Protein AF-A0A0W0YN84-F1 (afdb_monomer)

Nearest PDB structures (foldseek):
  3put-assembly1_A  TM=3.634E-01  e=1.451E-01  Rhizobium etli CFN 42
  3q64-assembly1_A-2  TM=2.619E-01  e=7.168E-02  Mesorhizobium loti
  7som-assembly1_E  TM=1.779E-01  e=1.750E-02  Chlamydomonas reinhardtii
  3rd6-assembly2_A  TM=4.585E-01  e=1.959E+00  Mesorhizobium loti
  3put-assembly1_B  TM=2.630E-01  e=1.902E-01  Rhizobium etli CFN 42

Foldseek 3Di:
DPVVVVVVVVVVVVVVVVVVVVVPPPPPPDQKAWAWPDDQAAEAEAQDKDKTKTKIFGQDQAKFWKAWDDDFQKDWDADPQAAHGRHIHHHGDIGITMIIGGLLRDPAWDQFDRKIAGVPPPVRIDGHDNVNGRTYGRFYDLCSQFVFPDKDWCFFLDPVSVVLFKDKAQAAFPQFLFQEGAHPVQWDWDDDDPPDHTWIKKKKAFAPKDKGLNRWFQDLVHNQDTDIDIHGIYIIKMWGVVSVDFLQADPVRHGQQWKKKKWKKFKDAPDPVADLLNLQLLFWKWWKKKFFPQAFDRGDHPPDRGDGHAHPPLQKIWTLFIFHDVVLDPFTFTWTKIFFDDDQDSPPRHSQRLAMDTLQPSVCSVLGDTDPRNDIKMKMKIWHWDDDPFKIKIKIFIDISNHTFKIKIWMWGQDPVPRDIDIDMWMDGRNHTDDRDRRDPDLRNDAPVVPRHPGPDPDDGHHDPSVRVVSSNVSRSVRGMMMMTITTRHAFPGSDPPVVDRGRHGRDGHMMMMIINTMMMTRGDD

Mean predicted aligned error: 10.98 Å

Structure (mmCIF, N/CA/C/O backbone):
data_AF-A0A0W0YN84-F1
#
_entry.id   AF-A0A0W0YN84-F1
#
loop_
_atom_site.group_PDB
_atom_site.id
_atom_site.type_symbol
_atom_site.label_atom_id
_atom_site.label_alt_id
_atom_site.label_comp_id
_atom_site.label_asym_id
_atom_site.label_entity_id
_atom_site.label_seq_id
_atom_site.pdbx_PDB_ins_code
_atom_site.Cartn_x
_atom_site.Cartn_y
_atom_site.Cartn_z
_atom_site.occupancy
_atom_site.B_iso_or_equiv
_atom_site.auth_seq_id
_atom_site.auth_comp_id
_atom_site.auth_asym_id
_atom_site.auth_atom_id
_atom_site.pdbx_PDB_model_num
ATOM 1 N N . MET A 1 1 ? 62.773 41.725 -18.081 1.00 52.47 1 MET A N 1
ATOM 2 C CA . MET A 1 1 ? 61.570 41.456 -18.908 1.00 52.47 1 MET A CA 1
ATOM 3 C C . MET A 1 1 ? 61.746 40.325 -19.949 1.00 52.47 1 MET A C 1
ATOM 5 O O . MET A 1 1 ? 61.138 40.389 -21.004 1.00 52.47 1 MET A O 1
ATOM 9 N N . LYS A 1 2 ? 62.523 39.254 -19.688 1.00 48.53 2 LYS A N 1
ATOM 10 C CA . LYS A 1 2 ? 62.667 38.110 -20.632 1.00 48.53 2 LYS A CA 1
ATOM 11 C C . LYS A 1 2 ? 62.193 36.749 -20.085 1.00 48.53 2 LYS A C 1
ATOM 13 O O . LYS A 1 2 ? 62.085 35.806 -20.854 1.00 48.53 2 LYS A O 1
ATOM 18 N N . LYS A 1 3 ? 61.860 36.644 -18.789 1.00 46.75 3 LYS A N 1
ATOM 19 C CA . LYS A 1 3 ? 61.403 35.384 -18.163 1.00 46.75 3 LYS A CA 1
ATOM 20 C C . LYS A 1 3 ? 59.890 35.124 -18.305 1.00 46.75 3 LYS A C 1
ATOM 22 O O . LYS A 1 3 ? 59.510 33.980 -18.516 1.00 46.75 3 LYS A O 1
ATOM 27 N N . CYS A 1 4 ? 59.035 36.154 -18.319 1.00 51.38 4 CYS A N 1
ATOM 28 C CA . CYS A 1 4 ? 57.578 35.959 -18.459 1.00 51.38 4 CYS A CA 1
ATOM 29 C C . CYS A 1 4 ? 57.133 35.526 -19.869 1.00 51.38 4 CYS A C 1
ATOM 31 O O . CYS A 1 4 ? 56.111 34.865 -20.013 1.00 51.38 4 CYS A O 1
ATOM 33 N N . TYR A 1 5 ? 57.909 35.840 -20.913 1.00 51.38 5 TYR A N 1
ATOM 34 C CA . TYR A 1 5 ? 57.559 35.476 -22.294 1.00 51.38 5 TYR A CA 1
ATOM 35 C C . TYR A 1 5 ? 57.815 33.989 -22.608 1.00 51.38 5 TYR A C 1
ATOM 37 O O . TYR A 1 5 ? 57.232 33.438 -23.539 1.00 51.38 5 TYR A O 1
ATOM 45 N N . PHE A 1 6 ? 58.675 33.323 -21.827 1.00 54.91 6 PHE A N 1
ATOM 46 C CA . PHE A 1 6 ? 59.027 31.915 -22.032 1.00 54.91 6 PHE A CA 1
ATOM 47 C C . PHE A 1 6 ? 58.019 30.959 -21.367 1.00 54.91 6 PHE A C 1
ATOM 49 O O . PHE A 1 6 ? 57.675 29.933 -21.948 1.00 54.91 6 PHE A O 1
ATOM 56 N N . MET A 1 7 ? 57.453 31.333 -20.210 1.00 57.75 7 MET A N 1
ATOM 57 C CA . MET A 1 7 ? 56.425 30.538 -19.514 1.00 57.75 7 MET A CA 1
ATOM 58 C C . MET A 1 7 ? 55.084 30.476 -20.266 1.00 57.75 7 MET A C 1
ATOM 60 O O . MET A 1 7 ? 54.452 29.423 -20.273 1.00 57.75 7 MET A O 1
ATOM 64 N N . ASN A 1 8 ? 54.687 31.537 -20.981 1.00 56.09 8 ASN A N 1
ATOM 65 C CA . ASN A 1 8 ? 53.455 31.522 -21.785 1.00 56.09 8 ASN A CA 1
ATOM 66 C C . ASN A 1 8 ? 53.530 30.590 -23.006 1.00 56.09 8 ASN A C 1
ATOM 68 O O . ASN A 1 8 ? 52.509 30.047 -23.419 1.00 56.09 8 ASN A O 1
ATOM 72 N N . LYS A 1 9 ? 54.723 30.355 -23.570 1.00 57.16 9 LYS A N 1
ATOM 73 C CA . LYS A 1 9 ? 54.889 29.427 -24.702 1.00 57.16 9 LYS A CA 1
ATOM 74 C C . LYS A 1 9 ? 54.818 27.963 -24.269 1.00 57.16 9 LYS A C 1
ATOM 76 O O . LYS A 1 9 ? 54.259 27.150 -24.994 1.00 57.16 9 LYS A O 1
ATOM 81 N N . ILE A 1 10 ? 55.324 27.639 -23.079 1.00 65.88 10 ILE A N 1
ATOM 82 C CA . ILE A 1 10 ? 55.259 26.280 -22.522 1.00 65.88 10 ILE A CA 1
ATOM 83 C C . ILE A 1 10 ? 53.812 25.906 -22.169 1.00 65.88 10 ILE A C 1
ATOM 85 O O . ILE A 1 10 ? 53.378 24.807 -22.506 1.00 65.88 10 ILE A O 1
ATOM 89 N N . PHE A 1 11 ? 53.036 26.829 -21.588 1.00 65.88 11 PHE A N 1
ATOM 90 C CA . PHE A 1 11 ? 51.614 26.593 -21.306 1.00 65.88 11 PHE A CA 1
ATOM 91 C C . PHE A 1 11 ? 50.777 26.410 -22.578 1.00 65.88 11 PHE A C 1
ATOM 93 O O . PHE A 1 11 ? 49.945 25.510 -22.620 1.00 65.88 11 PHE A O 1
ATOM 100 N N . PHE A 1 12 ? 51.028 27.185 -23.638 1.00 68.25 12 PHE A N 1
ATOM 101 C CA . PHE A 1 12 ? 50.310 27.023 -24.909 1.00 68.25 12 PHE A CA 1
ATOM 102 C C . PHE A 1 12 ? 50.617 25.684 -25.597 1.00 68.25 12 PHE A C 1
ATOM 104 O O . PHE A 1 12 ? 49.718 25.058 -26.150 1.00 68.25 12 PHE A O 1
ATOM 111 N N . VAL A 1 13 ? 51.868 25.213 -25.529 1.00 71.56 13 VAL A N 1
ATOM 112 C CA . VAL A 1 13 ? 52.267 23.911 -26.091 1.00 71.56 13 VAL A CA 1
ATOM 113 C C . VAL A 1 13 ? 51.695 22.751 -25.271 1.00 71.56 13 VAL A C 1
ATOM 115 O O . VAL A 1 13 ? 51.192 21.799 -25.859 1.00 71.56 13 VAL A O 1
ATOM 118 N N . LEU A 1 14 ? 51.692 22.838 -23.936 1.00 66.94 14 LEU A N 1
ATOM 119 C CA . LEU A 1 14 ? 51.056 21.836 -23.069 1.00 66.94 14 LEU A CA 1
ATOM 120 C C . LEU A 1 14 ? 49.534 21.781 -23.265 1.00 66.94 14 LEU A C 1
ATOM 122 O O . LEU A 1 14 ? 48.968 20.693 -23.294 1.00 66.94 14 LEU A O 1
ATOM 126 N N . TRP A 1 15 ? 48.874 22.925 -23.462 1.00 66.06 15 TRP A N 1
ATOM 127 C CA . TRP A 1 15 ? 47.430 22.984 -23.714 1.00 66.06 15 TRP A CA 1
ATOM 128 C C . TRP A 1 15 ? 47.060 22.481 -25.120 1.00 66.06 15 TRP A C 1
ATOM 130 O O . TRP A 1 15 ? 46.060 21.779 -25.282 1.00 66.06 15 TRP A O 1
ATOM 140 N N . ALA A 1 16 ? 47.903 22.743 -26.125 1.00 64.81 16 ALA A N 1
ATOM 141 C CA . ALA A 1 16 ? 47.768 22.183 -27.472 1.00 64.81 16 ALA A CA 1
ATOM 142 C C . ALA A 1 16 ? 48.001 20.657 -27.501 1.00 64.81 16 ALA A C 1
ATOM 144 O O . ALA A 1 16 ? 47.268 19.931 -28.167 1.00 64.81 16 ALA A O 1
ATOM 145 N N . PHE A 1 17 ? 48.967 20.140 -26.733 1.00 59.84 17 PHE A N 1
ATOM 146 C CA . PHE A 1 17 ? 49.169 18.691 -26.591 1.00 59.84 17 PHE A CA 1
ATOM 147 C C . PHE A 1 17 ? 48.028 18.014 -25.819 1.00 59.84 17 PHE A C 1
ATOM 149 O O . PHE A 1 17 ? 47.611 16.914 -26.179 1.00 59.84 17 PHE A O 1
ATOM 156 N N . LEU A 1 18 ? 47.471 18.668 -24.794 1.00 60.31 18 LEU A N 1
ATOM 157 C CA . LEU A 1 18 ? 46.340 18.135 -24.031 1.00 60.31 18 LEU A CA 1
ATOM 158 C C . LEU A 1 18 ? 45.045 18.086 -24.864 1.00 60.31 18 LEU A C 1
ATOM 160 O O . LEU A 1 18 ? 44.267 17.147 -24.724 1.00 60.31 18 LEU A O 1
ATOM 164 N N . SER A 1 19 ? 44.839 19.041 -25.775 1.00 56.75 19 SER A N 1
ATOM 165 C CA . SER A 1 19 ? 43.669 19.071 -26.669 1.00 56.75 19 SER A CA 1
ATOM 166 C C . SER A 1 19 ? 43.748 18.055 -27.819 1.00 56.75 19 SER A C 1
ATOM 168 O O . 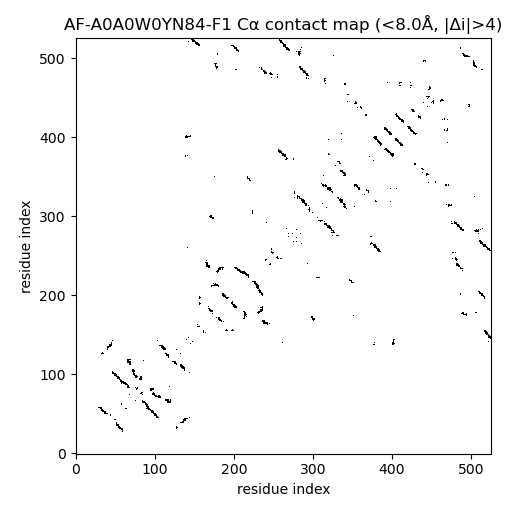SER A 1 19 ? 42.713 17.532 -28.231 1.00 56.75 19 SER A O 1
ATOM 170 N N . ILE A 1 20 ? 44.948 17.675 -28.274 1.00 55.03 20 ILE A N 1
ATOM 171 C CA . ILE A 1 20 ? 45.131 16.588 -29.259 1.00 55.03 20 ILE A CA 1
ATOM 172 C C . ILE A 1 20 ? 44.853 15.207 -28.632 1.00 55.03 20 ILE A C 1
ATOM 174 O O . ILE A 1 20 ? 44.303 14.329 -29.298 1.00 55.03 20 ILE A O 1
ATOM 178 N N . SER A 1 21 ? 45.133 15.024 -27.337 1.00 50.75 21 SER A N 1
ATOM 179 C CA . SER A 1 21 ? 44.848 13.775 -26.608 1.00 50.75 21 SER A CA 1
ATOM 180 C C . SER A 1 21 ? 43.349 13.475 -26.456 1.00 50.75 21 SER A C 1
ATOM 182 O O . SER A 1 21 ? 42.967 12.311 -26.366 1.00 50.75 21 SER A O 1
ATOM 184 N N . ILE A 1 22 ? 42.488 14.500 -26.455 1.00 53.44 22 ILE A N 1
ATOM 185 C CA . ILE A 1 22 ? 41.028 14.339 -26.311 1.00 53.44 22 ILE A CA 1
ATOM 186 C C . ILE A 1 22 ? 40.370 14.000 -27.665 1.00 53.44 22 ILE A C 1
ATOM 188 O O . ILE A 1 22 ? 39.342 13.329 -27.706 1.00 53.44 22 ILE A O 1
ATOM 192 N N . ALA A 1 23 ? 40.995 14.373 -28.788 1.00 48.66 23 ALA A N 1
ATOM 193 C CA . ALA A 1 23 ? 40.488 14.091 -30.136 1.00 48.66 23 ALA A CA 1
ATOM 194 C C . ALA A 1 23 ? 40.733 12.641 -30.616 1.00 48.66 23 ALA A C 1
ATOM 196 O O . ALA A 1 23 ? 40.178 12.229 -31.633 1.00 48.66 23 ALA A O 1
ATOM 197 N N . MET A 1 24 ? 41.539 11.853 -29.891 1.00 46.50 24 MET A N 1
ATOM 198 C CA . MET A 1 24 ? 41.841 10.444 -30.197 1.00 46.50 24 MET A CA 1
ATOM 199 C C . MET A 1 24 ? 41.025 9.438 -29.372 1.00 46.50 24 MET A C 1
ATOM 201 O O . MET A 1 24 ? 41.303 8.238 -29.424 1.00 46.50 24 MET A O 1
ATOM 205 N N . ALA A 1 25 ? 39.963 9.880 -28.687 1.00 44.97 25 ALA A N 1
ATOM 206 C CA . ALA A 1 25 ? 38.886 8.996 -28.236 1.00 44.97 25 ALA A CA 1
ATOM 207 C C . ALA A 1 25 ? 38.090 8.493 -29.458 1.00 44.97 25 ALA A C 1
ATOM 209 O O . ALA A 1 25 ? 36.926 8.822 -29.675 1.00 44.97 25 ALA A O 1
ATOM 210 N N . SER A 1 26 ? 38.772 7.735 -30.316 1.00 45.78 26 SER A N 1
ATOM 211 C CA . SER A 1 26 ? 38.180 7.039 -31.441 1.00 45.78 26 SER A CA 1
ATOM 212 C C . SER A 1 26 ? 37.128 6.073 -30.910 1.00 45.78 26 SER A C 1
ATOM 214 O O . SER A 1 26 ? 37.361 5.280 -29.998 1.00 45.78 26 SER A O 1
ATOM 216 N N . THR A 1 27 ? 35.946 6.184 -31.496 1.00 48.97 27 THR A N 1
ATOM 217 C CA . THR A 1 27 ? 34.791 5.310 -31.357 1.00 48.97 27 THR A CA 1
ATOM 218 C C . THR A 1 27 ? 35.139 3.910 -31.865 1.00 48.97 27 THR A C 1
ATOM 220 O O . THR A 1 27 ? 34.703 3.480 -32.934 1.00 48.97 27 THR A O 1
ATOM 223 N N . ALA A 1 28 ? 35.973 3.179 -31.120 1.00 61.47 28 ALA A N 1
ATOM 224 C CA . ALA A 1 28 ? 36.185 1.764 -31.364 1.00 61.47 28 ALA A CA 1
ATOM 225 C C . ALA A 1 28 ? 34.811 1.088 -31.307 1.00 61.47 28 ALA A C 1
ATOM 227 O O . ALA A 1 28 ? 34.142 1.100 -30.273 1.00 61.47 28 ALA A O 1
ATOM 228 N N . SER A 1 29 ? 34.354 0.568 -32.449 1.00 71.56 29 SER A N 1
ATOM 229 C CA . SER A 1 29 ? 33.073 -0.128 -32.514 1.00 71.56 29 SER A CA 1
ATOM 230 C C . SER A 1 29 ? 33.101 -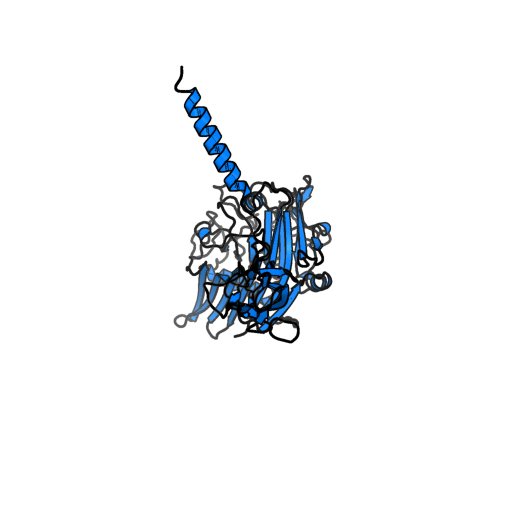1.274 -31.504 1.00 71.56 29 SER A C 1
ATOM 232 O O . SER A 1 29 ? 34.063 -2.050 -31.510 1.00 71.56 29 SER A O 1
ATOM 234 N N . PRO A 1 30 ? 32.094 -1.385 -30.625 1.00 85.12 30 PRO A N 1
ATOM 235 C CA . PRO A 1 30 ? 32.131 -2.366 -29.558 1.00 85.12 30 PRO A CA 1
ATOM 236 C C . PRO A 1 30 ? 32.162 -3.768 -30.165 1.00 85.12 30 PRO A C 1
ATOM 238 O O . PRO A 1 30 ? 31.455 -4.056 -31.136 1.00 85.12 30 PRO A O 1
ATOM 241 N N . LEU A 1 31 ? 32.994 -4.643 -29.591 1.00 91.56 31 LEU A N 1
ATOM 242 C CA . LEU A 1 31 ? 33.179 -6.020 -30.064 1.00 91.56 31 LEU A CA 1
ATOM 243 C C . LEU A 1 31 ? 31.845 -6.782 -30.135 1.00 91.56 31 LEU A C 1
ATOM 245 O O . LEU A 1 31 ? 31.662 -7.632 -31.005 1.00 91.56 31 LEU A O 1
ATOM 249 N N . TRP A 1 32 ? 30.909 -6.410 -29.262 1.00 94.94 32 TRP A N 1
ATOM 250 C CA . TRP A 1 32 ? 29.555 -6.935 -29.174 1.00 94.94 32 TRP A CA 1
ATOM 251 C C . TRP A 1 32 ? 28.550 -5.806 -29.041 1.00 94.94 32 TRP A C 1
ATOM 253 O O . TRP A 1 32 ? 28.824 -4.794 -28.401 1.00 94.94 32 TRP A O 1
ATOM 263 N N . THR A 1 33 ? 27.369 -5.998 -29.612 1.00 95.88 33 THR A N 1
ATOM 264 C CA . THR A 1 33 ? 26.231 -5.098 -29.406 1.00 95.88 33 THR A CA 1
ATOM 265 C C . THR A 1 33 ? 25.034 -5.879 -28.902 1.00 95.88 33 THR A C 1
ATOM 267 O O . THR A 1 33 ? 24.700 -6.920 -29.469 1.00 95.88 33 THR A O 1
ATOM 270 N N . PHE A 1 34 ? 24.380 -5.327 -27.882 1.00 97.69 34 PHE A N 1
ATOM 271 C CA . PHE A 1 34 ? 23.132 -5.812 -27.306 1.00 97.69 34 PHE A CA 1
ATOM 272 C C . PHE A 1 34 ? 22.082 -4.735 -27.549 1.00 97.69 34 PHE A C 1
ATOM 274 O O . PHE A 1 34 ? 22.127 -3.663 -26.941 1.00 97.69 34 PHE A O 1
ATOM 281 N N . VAL A 1 35 ? 21.179 -4.995 -28.490 1.00 97.44 35 VAL A N 1
ATOM 282 C CA . VAL A 1 35 ? 20.099 -4.065 -28.833 1.00 97.44 35 VAL A CA 1
ATOM 283 C C . VAL A 1 35 ? 18.800 -4.613 -28.251 1.00 97.44 35 VAL A C 1
ATOM 285 O O . VAL A 1 35 ? 18.399 -5.709 -28.653 1.00 97.44 35 VAL A O 1
ATOM 288 N N . PRO A 1 36 ? 18.157 -3.917 -27.301 1.00 97.44 36 PRO A N 1
ATOM 289 C CA . PRO A 1 36 ? 16.923 -4.396 -26.701 1.00 97.44 36 PRO A CA 1
ATOM 290 C C . PRO A 1 36 ? 15.796 -4.430 -27.738 1.00 97.44 36 PRO A C 1
ATOM 292 O O . PRO A 1 36 ? 15.644 -3.521 -28.550 1.00 97.44 36 PRO A O 1
ATOM 295 N N . LEU A 1 37 ? 15.020 -5.510 -27.718 1.00 97.12 37 LEU A N 1
ATOM 296 C CA . LEU A 1 37 ? 13.794 -5.682 -28.506 1.00 97.12 37 LEU A CA 1
ATOM 297 C C . LEU A 1 37 ? 12.532 -5.496 -27.651 1.00 97.12 37 LEU A C 1
ATOM 299 O O . LEU A 1 37 ? 11.427 -5.414 -28.180 1.00 97.12 37 LEU A O 1
ATOM 303 N N . THR A 1 38 ? 12.695 -5.472 -26.333 1.00 94.56 38 THR A N 1
ATOM 304 C CA . THR A 1 38 ? 11.660 -5.213 -25.329 1.00 94.56 38 THR A CA 1
ATOM 305 C C . THR A 1 38 ? 12.187 -4.178 -24.344 1.00 94.56 38 THR A C 1
ATOM 307 O O . THR A 1 38 ? 13.389 -3.918 -24.322 1.00 94.56 38 THR A O 1
ATOM 310 N N . ASP A 1 39 ? 11.315 -3.633 -23.498 1.00 92.06 39 ASP A N 1
ATOM 311 C CA . ASP A 1 39 ? 11.756 -2.778 -22.396 1.00 92.06 39 ASP A CA 1
ATOM 312 C C . ASP A 1 39 ? 12.754 -3.520 -21.491 1.00 92.06 39 ASP A C 1
ATOM 314 O O . ASP A 1 39 ? 12.638 -4.733 -21.271 1.00 92.06 39 ASP A O 1
ATOM 318 N N . THR A 1 40 ? 13.750 -2.782 -21.015 1.00 93.31 40 THR A N 1
ATOM 319 C CA . THR A 1 40 ? 14.796 -3.258 -20.109 1.00 93.31 40 THR A CA 1
ATOM 320 C C . THR A 1 40 ? 14.693 -2.608 -18.737 1.00 93.31 40 THR A C 1
ATOM 322 O O . THR A 1 40 ? 15.440 -3.009 -17.855 1.00 93.31 40 THR A O 1
ATOM 325 N N . ASN A 1 41 ? 13.776 -1.652 -18.541 1.00 91.00 41 ASN A N 1
ATOM 326 C CA . ASN A 1 41 ? 13.475 -1.033 -17.253 1.00 91.00 41 ASN A CA 1
ATOM 327 C C . ASN A 1 41 ? 12.157 -1.599 -16.724 1.00 91.00 41 ASN A C 1
ATOM 329 O O . ASN A 1 41 ? 11.076 -1.084 -16.998 1.00 91.00 41 ASN A O 1
ATOM 333 N N . LEU A 1 42 ? 12.245 -2.706 -15.995 1.00 87.94 42 LEU A N 1
ATOM 334 C CA . LEU A 1 42 ? 11.084 -3.459 -15.544 1.00 87.94 42 LEU A CA 1
ATOM 335 C C . LEU A 1 42 ? 10.792 -3.215 -14.069 1.00 87.94 42 LEU A C 1
ATOM 337 O O . LEU A 1 42 ? 11.699 -3.095 -13.247 1.00 87.94 42 LEU A O 1
ATOM 341 N N . ILE A 1 43 ? 9.507 -3.229 -13.729 1.00 82.81 43 ILE A N 1
ATOM 342 C CA . ILE A 1 43 ? 9.044 -3.390 -12.354 1.00 82.81 43 ILE A CA 1
ATOM 343 C C . ILE A 1 43 ? 8.355 -4.747 -12.288 1.00 82.81 43 ILE A C 1
ATOM 345 O O . ILE A 1 43 ? 7.300 -4.940 -12.896 1.00 82.81 43 ILE A O 1
ATOM 349 N N . ILE A 1 44 ? 8.961 -5.680 -11.565 1.00 83.56 44 ILE A N 1
ATOM 350 C CA . ILE A 1 44 ? 8.382 -6.990 -11.291 1.00 83.56 44 ILE A CA 1
ATOM 351 C C . ILE A 1 44 ? 7.740 -6.917 -9.913 1.00 83.56 44 ILE A C 1
ATOM 353 O O . ILE A 1 44 ? 8.382 -6.511 -8.951 1.00 83.56 44 ILE A O 1
ATOM 357 N N . ILE A 1 45 ? 6.450 -7.242 -9.849 1.00 77.62 45 ILE A N 1
ATOM 358 C CA . ILE A 1 45 ? 5.676 -7.223 -8.607 1.00 77.62 45 ILE A CA 1
ATOM 359 C C . ILE A 1 45 ? 5.403 -8.664 -8.205 1.00 77.62 45 ILE A C 1
ATOM 361 O O . ILE A 1 45 ? 4.705 -9.379 -8.930 1.00 77.62 45 ILE A O 1
ATOM 365 N N . GLY A 1 46 ? 5.948 -9.065 -7.067 1.00 75.81 46 GLY A N 1
ATOM 366 C CA . GLY A 1 46 ? 5.840 -10.401 -6.517 1.00 75.81 46 GLY A CA 1
ATOM 367 C C . GLY A 1 46 ? 6.241 -11.496 -7.488 1.00 75.81 46 GLY A C 1
ATOM 368 O O . GLY A 1 46 ? 7.204 -11.360 -8.237 1.00 75.81 46 GLY A O 1
ATOM 369 N N . ASN A 1 47 ? 5.448 -12.562 -7.548 1.00 79.62 47 ASN A N 1
ATOM 370 C CA . ASN A 1 47 ? 5.704 -13.722 -8.411 1.00 79.62 47 ASN A CA 1
ATOM 371 C C . ASN A 1 47 ? 5.442 -13.497 -9.918 1.00 79.62 47 ASN A C 1
ATOM 373 O O . ASN A 1 47 ? 5.311 -14.460 -10.682 1.00 79.62 47 ASN A O 1
ATOM 377 N N . ASN A 1 48 ? 5.315 -12.244 -10.369 1.00 81.12 48 ASN A N 1
ATOM 378 C CA . ASN A 1 48 ? 5.091 -11.946 -11.779 1.00 81.12 48 ASN A CA 1
ATOM 379 C C . ASN A 1 48 ? 6.287 -12.367 -12.642 1.00 81.12 48 ASN A C 1
ATOM 381 O O . ASN A 1 48 ? 7.450 -12.274 -12.254 1.00 81.12 48 ASN A O 1
ATOM 385 N N . LYS A 1 49 ? 5.974 -12.807 -13.860 1.00 88.94 49 LYS A N 1
ATOM 386 C CA . LYS A 1 49 ? 6.944 -13.319 -14.829 1.00 88.94 49 LYS A CA 1
ATOM 387 C C . LYS A 1 49 ? 6.982 -12.423 -16.052 1.00 88.94 49 LYS A C 1
ATOM 389 O O . LYS A 1 49 ? 5.935 -11.995 -16.540 1.00 88.94 49 LYS A O 1
ATOM 394 N N . GLN A 1 50 ? 8.175 -12.164 -16.573 1.00 93.06 50 GLN A N 1
ATOM 395 C CA . GLN A 1 50 ? 8.351 -11.327 -17.757 1.00 93.06 50 GLN A CA 1
ATOM 396 C C . GLN A 1 50 ? 9.450 -11.868 -18.664 1.00 93.06 50 GLN A C 1
ATOM 398 O O . GLN A 1 50 ? 10.349 -12.580 -18.236 1.00 93.06 50 GLN A O 1
ATOM 403 N N . THR A 1 51 ? 9.374 -11.546 -19.953 1.00 96.06 51 THR A N 1
ATOM 404 C CA . THR A 1 51 ? 10.430 -11.872 -20.912 1.00 96.06 51 THR A CA 1
ATOM 405 C C . THR A 1 51 ? 11.095 -10.602 -21.415 1.00 96.06 51 THR A C 1
ATOM 407 O O . THR A 1 51 ? 10.409 -9.716 -21.924 1.00 96.06 51 THR A O 1
ATOM 410 N N . VAL A 1 52 ? 12.424 -10.559 -21.333 1.00 97.12 52 VAL A N 1
ATOM 411 C CA . VAL A 1 52 ? 13.259 -9.525 -21.954 1.00 97.12 52 VAL A CA 1
ATOM 412 C C . VAL A 1 52 ? 13.992 -10.120 -23.145 1.00 97.12 52 VAL A C 1
ATOM 414 O O . VAL A 1 52 ? 14.394 -11.282 -23.118 1.00 97.12 52 VAL A O 1
ATOM 417 N N . LYS A 1 53 ? 14.156 -9.351 -24.219 1.00 98.19 53 LYS A N 1
ATOM 418 C CA . LYS A 1 53 ? 14.828 -9.815 -25.433 1.00 98.19 53 LYS A CA 1
ATOM 419 C C . LYS A 1 53 ? 15.884 -8.824 -25.883 1.00 98.19 53 LYS A C 1
ATOM 421 O O . LYS A 1 53 ? 15.613 -7.631 -25.985 1.00 98.19 53 LYS A O 1
ATOM 426 N N . TYR A 1 54 ? 17.044 -9.347 -26.256 1.00 98.44 54 TYR A N 1
ATOM 427 C CA . TYR A 1 54 ? 18.114 -8.594 -26.901 1.00 98.44 54 TYR A CA 1
ATOM 428 C C . TYR A 1 54 ? 18.477 -9.225 -28.237 1.00 98.44 54 TYR A C 1
ATOM 430 O O . TYR A 1 54 ? 18.592 -10.441 -28.339 1.00 98.44 54 TYR A O 1
ATOM 438 N N . THR A 1 55 ? 18.750 -8.407 -29.247 1.00 98.38 55 THR A N 1
ATOM 439 C CA . THR A 1 55 ? 19.555 -8.842 -30.390 1.00 98.38 55 THR A CA 1
ATOM 440 C C . THR A 1 55 ? 21.021 -8.731 -30.003 1.00 98.38 55 THR A C 1
ATOM 442 O O . THR A 1 55 ? 21.527 -7.626 -29.797 1.00 98.38 55 THR A O 1
ATOM 445 N N . VAL A 1 56 ? 21.704 -9.870 -29.914 1.00 98.00 56 VAL A N 1
ATOM 446 C CA . VAL A 1 56 ? 23.141 -9.939 -29.633 1.00 98.00 56 VAL A CA 1
ATOM 447 C C . VAL A 1 56 ? 23.869 -10.127 -30.950 1.00 98.00 56 VAL A C 1
ATOM 449 O O . VAL A 1 56 ? 23.586 -11.081 -31.667 1.00 98.00 56 VAL A O 1
ATOM 452 N N . THR A 1 57 ? 24.788 -9.223 -31.286 1.00 98.06 57 THR A N 1
ATOM 453 C CA . THR A 1 57 ? 25.556 -9.282 -32.542 1.00 98.06 57 THR A CA 1
ATOM 454 C C . THR A 1 57 ? 27.048 -9.281 -32.265 1.00 98.06 57 THR A C 1
ATOM 456 O O . THR A 1 57 ? 27.545 -8.447 -31.506 1.00 98.06 57 THR A O 1
ATOM 459 N N . ASN A 1 58 ? 27.762 -10.187 -32.930 1.00 97.50 58 ASN A N 1
ATOM 460 C CA . ASN A 1 58 ? 29.215 -10.222 -32.912 1.00 97.50 58 ASN A CA 1
ATOM 461 C C . ASN A 1 58 ? 29.791 -9.249 -33.956 1.00 97.50 58 ASN A C 1
ATOM 463 O O . ASN A 1 58 ? 29.658 -9.464 -35.161 1.00 97.50 58 ASN A O 1
ATOM 467 N N . ASN A 1 59 ? 30.477 -8.194 -33.519 1.00 96.38 59 ASN A N 1
ATOM 468 C CA . ASN A 1 59 ? 31.195 -7.277 -34.411 1.00 96.38 59 ASN A CA 1
ATOM 469 C C . ASN A 1 59 ? 32.677 -7.645 -34.587 1.00 96.38 59 ASN A C 1
ATOM 471 O O . ASN A 1 59 ? 33.356 -7.048 -35.426 1.00 96.38 59 ASN A O 1
ATOM 475 N N . SER A 1 60 ? 33.177 -8.636 -33.845 1.00 94.56 60 SER A N 1
ATOM 476 C CA . SER A 1 60 ? 34.513 -9.206 -34.011 1.00 94.56 60 SER A CA 1
ATOM 477 C C . SER A 1 60 ? 34.633 -9.966 -35.321 1.00 94.56 60 SER A C 1
ATOM 479 O O . SER A 1 60 ? 33.772 -10.769 -35.670 1.00 94.56 60 SER A O 1
ATOM 481 N N . LYS A 1 61 ? 35.775 -9.831 -35.998 1.00 95.19 61 LYS A N 1
ATOM 482 C CA . LYS A 1 61 ? 36.110 -10.679 -37.155 1.00 95.19 61 LYS A CA 1
ATOM 483 C C . LYS A 1 61 ? 36.304 -12.160 -36.786 1.00 95.19 61 LYS A C 1
ATOM 485 O O . LYS A 1 61 ? 36.423 -12.989 -37.682 1.00 95.19 61 LYS A O 1
ATOM 490 N N . LYS A 1 62 ? 36.379 -12.497 -35.493 1.00 95.50 62 LYS A N 1
ATOM 491 C CA . LYS A 1 62 ? 36.531 -13.871 -34.996 1.00 95.50 62 LYS A CA 1
ATOM 492 C C . LYS A 1 62 ? 35.182 -14.451 -34.587 1.00 95.50 62 LYS A C 1
ATOM 494 O O . LYS A 1 62 ? 34.330 -13.739 -34.065 1.00 95.50 62 LYS A O 1
ATOM 499 N N . THR A 1 63 ? 35.023 -15.758 -34.767 1.00 96.81 63 THR A N 1
ATOM 500 C CA . THR A 1 63 ? 33.909 -16.509 -34.183 1.00 96.81 63 THR A CA 1
ATOM 501 C C . THR A 1 63 ? 34.117 -16.668 -32.684 1.00 96.81 63 THR A C 1
ATOM 503 O O . THR A 1 63 ? 35.214 -16.999 -32.230 1.00 96.81 63 THR A O 1
ATOM 506 N N . HIS A 1 64 ? 33.051 -16.459 -31.922 1.00 96.19 64 HIS A N 1
ATOM 507 C CA . HIS A 1 64 ? 33.064 -16.516 -30.468 1.00 96.19 64 HIS A CA 1
ATOM 508 C C . HIS A 1 64 ? 31.934 -17.399 -29.952 1.00 96.19 64 HIS A C 1
ATOM 510 O O . HIS A 1 64 ? 30.877 -17.472 -30.573 1.00 96.19 64 HIS A O 1
ATOM 516 N N . SER A 1 65 ? 32.167 -18.035 -28.804 1.00 97.31 65 SER A N 1
ATOM 517 C CA . SER A 1 65 ? 31.193 -18.883 -28.118 1.00 97.31 65 SER A CA 1
ATOM 518 C C . SER A 1 65 ? 30.976 -18.313 -26.726 1.00 97.31 65 SER A C 1
ATOM 520 O O . SER A 1 65 ? 31.925 -18.235 -25.940 1.00 97.31 65 SER A O 1
ATOM 522 N N . LEU A 1 66 ? 29.748 -17.898 -26.447 1.00 97.19 66 LEU A N 1
ATOM 523 C CA . LEU A 1 66 ? 29.378 -17.150 -25.257 1.00 97.19 66 LEU A CA 1
ATOM 524 C C . LEU A 1 66 ? 28.378 -17.926 -24.402 1.00 97.19 66 LEU A C 1
ATOM 526 O O . LEU A 1 66 ? 27.501 -18.626 -24.913 1.00 97.19 66 LEU A O 1
ATOM 530 N N . VAL A 1 67 ? 28.529 -17.770 -23.091 1.00 97.12 67 VAL A N 1
ATOM 531 C CA . VAL A 1 67 ? 27.643 -18.324 -22.064 1.00 97.12 67 VAL A CA 1
ATOM 532 C C . VAL A 1 67 ? 27.157 -17.171 -21.207 1.00 97.12 67 VAL A C 1
ATOM 534 O O . VAL A 1 67 ? 27.973 -16.348 -20.795 1.00 97.12 67 VAL A O 1
ATOM 537 N N . MET A 1 68 ? 25.854 -17.096 -20.951 1.00 96.31 68 MET A N 1
ATOM 538 C CA . MET A 1 68 ? 25.306 -16.107 -20.025 1.00 96.31 68 MET A CA 1
ATOM 539 C C . MET A 1 68 ? 25.755 -16.412 -18.598 1.00 96.31 68 MET A C 1
ATOM 541 O O . MET A 1 68 ? 25.732 -17.572 -18.176 1.00 96.31 68 MET A O 1
ATOM 545 N N . THR A 1 69 ? 26.154 -15.386 -17.852 1.00 94.94 69 THR A N 1
ATOM 546 C CA . THR A 1 69 ? 26.380 -15.540 -16.417 1.00 94.94 69 THR A CA 1
ATOM 547 C C . THR A 1 69 ? 25.041 -15.771 -15.711 1.00 94.94 69 THR A C 1
ATOM 549 O O . THR A 1 69 ? 24.036 -15.154 -16.075 1.00 94.94 69 THR A O 1
ATOM 552 N N . PRO A 1 70 ? 24.971 -16.692 -14.732 1.00 92.75 70 PRO A N 1
ATOM 553 C CA . PRO A 1 70 ? 23.746 -16.898 -13.972 1.00 92.75 70 PRO A CA 1
ATOM 554 C C . PRO A 1 70 ? 23.345 -15.627 -13.222 1.00 92.75 70 PRO A C 1
ATOM 556 O O . PRO A 1 70 ? 24.145 -15.068 -12.474 1.00 92.75 70 PRO A O 1
ATOM 559 N N . ILE A 1 71 ? 22.091 -15.212 -13.385 1.00 94.12 71 ILE A N 1
ATOM 560 C CA . ILE A 1 71 ? 21.475 -14.143 -12.599 1.00 94.12 71 ILE A CA 1
ATOM 561 C C . ILE A 1 71 ? 20.321 -14.795 -11.825 1.00 94.12 71 ILE A C 1
ATOM 563 O O . ILE A 1 71 ? 19.446 -15.382 -12.463 1.00 94.12 71 ILE A O 1
ATOM 567 N N . PRO A 1 72 ? 20.306 -14.763 -10.479 1.00 92.25 72 PRO A N 1
ATOM 568 C CA . PRO A 1 72 ? 19.210 -15.337 -9.699 1.00 92.25 72 PRO A CA 1
ATOM 569 C C . PRO A 1 72 ? 17.845 -14.811 -10.165 1.00 92.25 72 PRO A C 1
ATOM 571 O O . PRO A 1 72 ? 17.676 -13.603 -10.309 1.00 92.25 72 PRO A O 1
ATOM 574 N N . GLY A 1 73 ? 16.906 -15.722 -10.434 1.00 92.00 73 GLY A N 1
ATOM 575 C CA . GLY A 1 73 ? 15.575 -15.418 -10.968 1.00 92.00 73 GLY A CA 1
ATOM 576 C C . GLY A 1 73 ? 15.515 -15.018 -12.442 1.00 92.00 73 GLY A C 1
ATOM 577 O O . GLY A 1 73 ? 14.458 -14.615 -12.922 1.00 92.00 73 GLY A O 1
ATOM 578 N N . ILE A 1 74 ? 16.614 -15.143 -13.194 1.00 96.19 74 ILE A N 1
ATOM 579 C CA . ILE A 1 74 ? 16.620 -14.940 -14.645 1.00 96.19 74 ILE A CA 1
ATOM 580 C C . ILE A 1 74 ? 17.280 -16.126 -15.341 1.00 96.19 74 ILE A C 1
ATOM 582 O O . ILE A 1 74 ? 18.452 -16.437 -15.130 1.00 96.19 74 ILE A O 1
ATOM 586 N N . SER A 1 75 ? 16.538 -16.758 -16.247 1.00 96.19 75 SER A N 1
ATOM 587 C CA . SER A 1 75 ? 17.027 -17.870 -17.063 1.00 96.19 75 SER A CA 1
ATOM 588 C C . SER A 1 75 ? 17.066 -17.509 -18.545 1.00 96.19 75 SER A C 1
ATOM 590 O O . SER A 1 75 ? 16.251 -16.736 -19.048 1.00 96.19 75 SER A O 1
ATOM 592 N N . GLN A 1 76 ? 18.033 -18.070 -19.273 1.00 97.06 76 GLN A N 1
ATOM 593 C CA . GLN A 1 76 ? 18.088 -17.923 -20.724 1.00 97.06 76 GLN A CA 1
ATOM 594 C C . GLN A 1 76 ? 17.047 -18.835 -21.384 1.00 97.06 76 GLN A C 1
ATOM 596 O O . GLN A 1 76 ? 17.024 -20.044 -21.152 1.00 97.06 76 GLN A O 1
ATOM 601 N N . ILE A 1 77 ? 16.241 -18.271 -22.278 1.00 97.56 77 ILE A N 1
ATOM 602 C CA . ILE A 1 77 ? 15.343 -19.019 -23.157 1.00 97.56 77 ILE A CA 1
ATOM 603 C C . ILE A 1 77 ? 16.176 -19.623 -24.294 1.00 97.56 77 ILE A C 1
ATOM 605 O O . ILE A 1 77 ? 16.857 -18.898 -25.016 1.00 97.56 77 ILE A O 1
ATOM 609 N N . THR A 1 78 ? 16.114 -20.946 -24.465 1.00 96.62 78 THR A N 1
ATOM 610 C CA . THR A 1 78 ? 16.923 -21.705 -25.444 1.00 96.62 78 THR A CA 1
ATOM 611 C C . THR A 1 78 ? 16.090 -22.441 -26.498 1.00 96.62 78 THR A C 1
ATOM 613 O O . THR A 1 78 ? 16.622 -23.246 -27.264 1.00 96.62 78 THR A O 1
ATOM 616 N N . SER A 1 79 ? 14.780 -22.182 -26.551 1.00 95.25 79 SER A N 1
ATOM 617 C CA . SER A 1 79 ? 13.888 -22.745 -27.567 1.00 95.25 79 SER A CA 1
ATOM 618 C C . SER A 1 79 ? 14.174 -22.176 -28.964 1.00 95.25 79 SER A C 1
ATOM 620 O O . SER A 1 79 ? 14.905 -21.196 -29.130 1.00 95.25 79 SER A O 1
ATOM 622 N N . ALA A 1 80 ? 13.599 -22.803 -29.995 1.00 94.56 80 ALA A N 1
ATOM 623 C CA . ALA A 1 80 ? 13.782 -22.378 -31.380 1.00 94.56 80 ALA A CA 1
ATOM 624 C C . ALA A 1 80 ? 13.478 -20.877 -31.564 1.00 94.56 80 ALA A C 1
ATOM 626 O O . ALA A 1 80 ? 12.451 -20.377 -31.106 1.00 94.56 80 ALA A O 1
ATOM 627 N N . GLY A 1 81 ? 14.382 -20.166 -32.245 1.00 93.00 81 GLY A N 1
ATOM 628 C CA . GLY A 1 81 ? 14.305 -18.714 -32.449 1.00 93.00 81 GLY A CA 1
ATOM 629 C C . GLY A 1 81 ? 15.102 -17.873 -31.443 1.00 93.00 81 GLY A C 1
ATOM 630 O O . GLY A 1 81 ? 15.272 -16.677 -31.677 1.00 93.00 81 GLY A O 1
ATOM 631 N N . TYR A 1 82 ? 15.643 -18.476 -30.379 1.00 97.75 82 TYR A N 1
ATOM 632 C CA . TYR A 1 82 ? 16.528 -17.816 -29.415 1.00 97.75 82 TYR A CA 1
ATOM 633 C C . TYR A 1 82 ? 17.977 -18.313 -29.516 1.00 97.75 82 TYR A C 1
ATOM 635 O O . TYR A 1 82 ? 18.271 -19.328 -30.150 1.00 97.75 82 TYR A O 1
ATOM 643 N N . CYS A 1 83 ? 18.905 -17.581 -28.896 1.00 97.69 83 CYS A N 1
ATOM 644 C CA . CYS A 1 83 ? 20.282 -18.026 -28.716 1.00 97.69 83 CYS A CA 1
ATOM 645 C C . CYS A 1 83 ? 20.307 -19.359 -27.946 1.00 97.69 83 CYS A C 1
ATOM 647 O O . CYS A 1 83 ? 19.658 -19.501 -26.908 1.00 97.69 83 CYS A O 1
ATOM 649 N N . THR A 1 84 ? 21.104 -20.320 -28.413 1.00 96.75 84 THR A N 1
ATOM 650 C CA . THR A 1 84 ? 21.386 -21.553 -27.666 1.00 96.75 84 THR A CA 1
ATOM 651 C C . THR A 1 84 ? 22.230 -21.260 -26.422 1.00 96.75 84 THR A C 1
ATOM 653 O O . THR A 1 84 ? 22.801 -20.180 -26.278 1.00 96.75 84 THR A O 1
ATOM 656 N N . ASN A 1 85 ? 22.353 -22.219 -25.509 1.00 92.75 85 ASN A N 1
ATOM 657 C CA . ASN A 1 85 ? 23.314 -22.133 -24.412 1.00 92.75 85 ASN A CA 1
ATOM 658 C C . ASN A 1 85 ? 24.232 -23.360 -24.472 1.00 92.75 85 ASN A C 1
ATOM 660 O O . ASN A 1 85 ? 23.783 -24.468 -24.199 1.00 92.75 85 ASN A O 1
ATOM 664 N N . VAL A 1 86 ? 25.498 -23.257 -24.881 1.00 96.00 86 VAL A N 1
ATOM 665 C CA . VAL A 1 86 ? 26.300 -22.092 -25.329 1.00 96.00 86 VAL A CA 1
ATOM 666 C C . VAL A 1 86 ? 25.843 -21.575 -26.710 1.00 96.00 86 VAL A C 1
ATOM 668 O O . VAL A 1 86 ? 25.475 -22.389 -27.560 1.00 96.00 86 VAL A O 1
ATOM 671 N N . PHE A 1 87 ? 25.905 -20.264 -26.995 1.00 96.56 87 PHE A N 1
ATOM 672 C CA . PHE A 1 87 ? 25.683 -19.735 -28.359 1.00 96.56 87 PHE A CA 1
ATOM 673 C C . PHE A 1 87 ? 26.989 -19.330 -29.036 1.00 96.56 87 PHE A C 1
ATOM 675 O O . PHE A 1 87 ? 27.875 -18.744 -28.418 1.00 96.56 87 PHE A O 1
ATOM 682 N N . THR A 1 88 ? 27.111 -19.652 -30.326 1.00 97.56 88 THR A N 1
ATOM 683 C CA . THR A 1 88 ? 28.301 -19.356 -31.133 1.00 97.56 88 THR A CA 1
ATOM 684 C C . THR A 1 88 ? 27.928 -18.464 -32.304 1.00 97.56 88 THR A C 1
ATOM 686 O O . THR A 1 88 ? 27.070 -18.827 -33.102 1.00 97.56 88 THR A O 1
ATOM 689 N N . LEU A 1 89 ? 28.582 -17.308 -32.411 1.00 97.94 89 LEU A N 1
ATOM 690 C CA . LEU A 1 89 ? 28.321 -16.318 -33.454 1.00 97.94 89 LEU A CA 1
ATOM 691 C C . LEU A 1 89 ? 29.618 -15.986 -34.195 1.00 97.94 89 LEU A C 1
ATOM 693 O O . LEU A 1 89 ? 30.619 -15.596 -33.588 1.00 97.94 89 LEU A O 1
ATOM 697 N N . GLY A 1 90 ? 29.602 -16.140 -35.516 1.00 97.94 90 GLY A N 1
ATOM 698 C CA . GLY A 1 90 ? 30.630 -15.644 -36.429 1.00 97.94 90 GLY A CA 1
ATOM 699 C C . GLY A 1 90 ? 30.548 -14.130 -36.635 1.00 97.94 90 GLY A C 1
ATOM 700 O O . GLY A 1 90 ? 29.675 -13.460 -36.084 1.00 97.94 90 GLY A O 1
ATOM 701 N N . TYR A 1 91 ? 31.453 -13.579 -37.447 1.00 97.31 91 TYR A N 1
ATOM 702 C CA . TYR A 1 91 ? 31.460 -12.147 -37.756 1.00 97.31 91 TYR A CA 1
ATOM 703 C C . TYR A 1 91 ? 30.107 -11.691 -38.318 1.00 97.31 91 TYR A C 1
ATOM 705 O O . TYR A 1 91 ? 29.607 -12.269 -39.280 1.00 97.31 91 TYR A O 1
ATOM 713 N N . LYS A 1 92 ? 29.530 -10.651 -37.706 1.00 96.81 92 LYS A N 1
ATOM 714 C CA . LYS A 1 92 ? 28.224 -10.054 -38.034 1.00 96.81 92 LYS A CA 1
ATOM 715 C C . LYS A 1 92 ? 27.014 -10.976 -37.890 1.00 96.81 92 LYS A C 1
ATOM 717 O O . LYS A 1 92 ? 25.908 -10.555 -38.213 1.00 96.81 92 LYS A O 1
ATOM 722 N N . GLN A 1 93 ? 27.184 -12.185 -37.362 1.00 98.31 93 GLN A N 1
ATOM 723 C CA . GLN A 1 93 ? 26.045 -13.014 -36.993 1.00 98.31 93 GLN A CA 1
ATOM 724 C C . GLN A 1 93 ? 25.402 -12.499 -35.708 1.00 98.31 93 GLN A C 1
ATOM 726 O O . GLN A 1 93 ? 26.069 -11.933 -34.832 1.00 98.31 93 GLN A O 1
ATOM 731 N N . SER A 1 94 ? 24.098 -12.732 -35.606 1.00 98.12 94 SER A N 1
ATOM 732 C CA . SER A 1 94 ? 23.294 -12.359 -34.456 1.00 98.12 94 SER A CA 1
ATOM 733 C C . SER A 1 94 ? 22.338 -13.472 -34.045 1.00 98.12 94 SER A C 1
ATOM 735 O O . SER A 1 94 ? 22.021 -14.372 -34.824 1.00 98.12 94 SER A O 1
ATOM 737 N N . CYS A 1 95 ? 21.888 -13.409 -32.798 1.00 98.25 95 CYS A N 1
ATOM 738 C CA . CYS A 1 95 ? 20.781 -14.210 -32.288 1.00 98.25 95 CYS A CA 1
ATOM 739 C C . CYS A 1 95 ? 19.968 -13.391 -31.279 1.00 98.25 95 CYS A C 1
ATOM 741 O O . CYS A 1 95 ? 20.421 -12.345 -30.801 1.00 98.25 95 CYS A O 1
ATOM 743 N N . ILE A 1 96 ? 18.757 -13.859 -30.968 1.00 98.62 96 ILE A N 1
ATOM 744 C CA . ILE A 1 96 ? 17.908 -13.237 -29.950 1.00 98.62 96 ILE A CA 1
ATOM 745 C C . ILE A 1 96 ? 18.212 -13.881 -28.600 1.00 98.62 96 ILE A C 1
ATOM 747 O O . ILE A 1 96 ? 17.859 -15.035 -28.364 1.00 98.62 96 ILE A O 1
ATOM 751 N N . LEU A 1 97 ? 18.845 -13.139 -27.697 1.00 98.38 97 LEU A N 1
ATOM 752 C CA . LEU A 1 97 ? 19.004 -13.554 -26.310 1.00 98.38 97 LEU A CA 1
ATOM 753 C C . LEU A 1 97 ? 17.691 -13.265 -25.582 1.00 98.38 97 LEU A C 1
ATOM 755 O O . LEU A 1 97 ? 17.367 -12.109 -25.309 1.00 98.38 97 LEU A O 1
ATOM 759 N N . GLY A 1 98 ? 16.915 -14.318 -25.337 1.00 97.94 98 GLY A N 1
ATOM 760 C CA . GLY A 1 98 ? 15.694 -14.254 -24.543 1.00 97.94 98 GLY A CA 1
ATOM 761 C C . GLY A 1 98 ? 16.011 -14.522 -23.081 1.00 97.94 98 GLY A C 1
ATOM 762 O O . GLY A 1 98 ? 16.641 -15.527 -22.767 1.00 97.94 98 GLY A O 1
ATOM 763 N N . LEU A 1 99 ? 15.563 -13.636 -22.204 1.00 98.00 99 LEU A N 1
ATOM 764 C CA . LEU A 1 99 ? 15.670 -13.756 -20.760 1.00 98.00 99 LEU A CA 1
ATOM 765 C C . LEU A 1 99 ? 14.271 -13.956 -20.198 1.00 98.00 99 LEU A C 1
ATOM 767 O O . LEU A 1 99 ? 13.399 -13.113 -20.408 1.00 98.00 99 LEU A O 1
ATOM 771 N N . TYR A 1 100 ? 14.057 -15.058 -19.500 1.00 97.06 100 TYR A N 1
ATOM 772 C CA . TYR A 1 100 ? 12.854 -15.295 -18.726 1.00 97.06 100 TYR A CA 1
ATOM 773 C C . TYR A 1 100 ? 13.117 -14.879 -17.281 1.00 97.06 100 TYR A C 1
ATOM 775 O O . TYR A 1 100 ? 13.952 -15.476 -16.604 1.00 97.06 100 TYR A O 1
ATOM 783 N N . VAL A 1 101 ? 12.429 -13.828 -16.853 1.00 95.88 101 VAL A N 1
ATOM 784 C CA . VAL A 1 101 ? 12.482 -13.258 -15.509 1.00 95.88 101 VAL A CA 1
ATOM 785 C C . VAL A 1 101 ? 11.356 -13.872 -14.686 1.00 95.88 101 VAL A C 1
ATOM 787 O O . VAL A 1 101 ? 10.188 -13.765 -15.071 1.00 95.88 101 VAL A O 1
ATOM 790 N N . ASP A 1 102 ? 11.705 -14.482 -13.559 1.00 91.62 102 ASP A N 1
ATOM 791 C CA . ASP A 1 102 ? 10.777 -15.026 -12.573 1.00 91.62 102 ASP A CA 1
ATOM 792 C C . ASP A 1 102 ? 10.875 -14.224 -11.272 1.00 91.62 102 ASP A C 1
ATOM 794 O O . ASP A 1 102 ? 11.834 -14.365 -10.512 1.00 91.62 102 ASP A O 1
ATOM 798 N N . GLY A 1 103 ? 9.882 -13.368 -11.017 1.00 85.56 103 GLY A N 1
ATOM 799 C CA . GLY A 1 103 ? 9.847 -12.518 -9.828 1.00 85.56 103 GLY A CA 1
ATOM 800 C C . GLY A 1 103 ? 9.887 -13.286 -8.510 1.00 85.56 103 GLY A C 1
ATOM 801 O O . GLY A 1 103 ? 10.463 -12.792 -7.546 1.00 85.56 103 GLY A O 1
ATOM 802 N N . SER A 1 104 ? 9.387 -14.529 -8.492 1.00 81.06 104 SER A N 1
ATOM 803 C CA . SER A 1 104 ? 9.413 -15.385 -7.296 1.00 81.06 104 SER A CA 1
ATOM 804 C C . SER A 1 104 ? 10.826 -15.819 -6.889 1.00 81.06 104 SER A C 1
ATOM 806 O O . SER A 1 104 ? 11.074 -16.167 -5.736 1.00 81.06 104 SER A O 1
ATOM 808 N N . GLU A 1 105 ? 11.772 -15.774 -7.828 1.00 87.38 105 GLU A N 1
ATOM 809 C CA . GLU A 1 105 ? 13.171 -16.143 -7.619 1.00 87.38 105 GLU A CA 1
ATOM 810 C C . GLU A 1 105 ? 14.105 -14.920 -7.544 1.00 87.38 105 GLU A C 1
ATOM 812 O O . GLU A 1 105 ? 15.286 -15.056 -7.196 1.00 87.38 105 GLU A O 1
ATOM 817 N N . LEU A 1 106 ? 13.599 -13.717 -7.850 1.00 87.50 106 LEU A N 1
ATOM 818 C CA . LEU A 1 106 ? 14.353 -12.476 -7.701 1.00 87.50 106 LEU A CA 1
ATOM 819 C C . LEU A 1 106 ? 14.540 -12.167 -6.213 1.00 87.50 106 LEU A C 1
ATOM 821 O O . LEU A 1 106 ? 13.589 -11.968 -5.464 1.00 87.50 106 LEU A O 1
ATOM 825 N N . LYS A 1 107 ? 15.798 -12.077 -5.780 1.00 78.62 107 LYS A N 1
ATOM 826 C CA . LYS A 1 107 ? 16.132 -11.739 -4.385 1.00 78.62 107 LYS A CA 1
ATOM 827 C C . LYS A 1 107 ? 16.305 -10.244 -4.150 1.00 78.62 107 LYS A C 1
ATOM 829 O O . LYS A 1 107 ? 16.077 -9.782 -3.044 1.00 78.62 107 LYS A O 1
ATOM 834 N N . ASN A 1 108 ? 16.729 -9.513 -5.178 1.00 83.69 108 ASN A N 1
ATOM 835 C CA . ASN A 1 108 ? 17.046 -8.089 -5.131 1.00 83.69 108 ASN A CA 1
ATOM 836 C C . ASN A 1 108 ? 16.691 -7.437 -6.471 1.00 83.69 108 ASN A C 1
ATOM 838 O O . ASN A 1 108 ? 16.383 -8.128 -7.447 1.00 83.69 108 ASN A O 1
ATOM 842 N N . ASN A 1 109 ? 16.809 -6.113 -6.524 1.00 89.50 109 ASN A N 1
ATOM 843 C CA . ASN A 1 109 ? 16.841 -5.388 -7.787 1.00 89.50 109 ASN A CA 1
ATOM 844 C C . ASN A 1 109 ? 18.021 -5.854 -8.652 1.00 89.50 109 ASN A C 1
ATOM 846 O O . ASN A 1 109 ? 19.077 -6.243 -8.148 1.00 89.50 109 ASN A O 1
ATOM 850 N N . ILE A 1 110 ? 17.837 -5.779 -9.965 1.00 93.38 110 ILE A N 1
ATOM 851 C CA . ILE A 1 110 ? 18.880 -5.984 -10.966 1.00 93.38 110 ILE A CA 1
ATOM 852 C C . ILE A 1 110 ? 19.188 -4.619 -11.569 1.00 93.38 110 ILE A C 1
ATOM 854 O O . ILE A 1 110 ? 18.278 -3.942 -12.029 1.00 93.38 110 ILE A O 1
ATOM 858 N N . GLU A 1 111 ? 20.450 -4.205 -11.563 1.00 92.19 111 GLU A N 1
ATOM 859 C CA . GLU A 1 111 ? 20.869 -2.874 -12.046 1.00 92.19 111 GLU A CA 1
ATOM 860 C C . GLU A 1 111 ? 21.797 -2.957 -13.272 1.00 92.19 111 GLU A C 1
ATOM 862 O O . GLU A 1 111 ? 22.320 -1.953 -13.753 1.00 92.19 111 GLU A O 1
ATOM 867 N N . SER A 1 112 ? 22.074 -4.172 -13.758 1.00 91.25 112 SER A N 1
ATOM 868 C CA . SER A 1 112 ? 22.947 -4.400 -14.911 1.00 91.25 112 SER A CA 1
ATOM 869 C C . SER A 1 112 ? 22.719 -5.767 -15.567 1.00 91.25 112 SER A C 1
ATOM 871 O O . SER A 1 112 ? 21.976 -6.614 -15.070 1.00 91.25 112 SER A O 1
ATOM 873 N N . G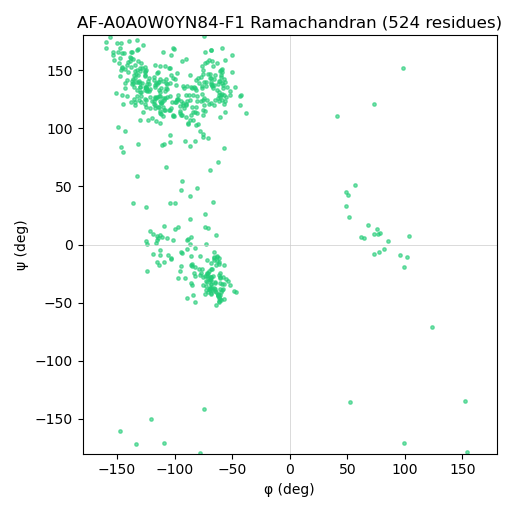LY A 1 113 ? 23.392 -5.987 -16.699 1.00 89.00 113 GLY A N 1
ATOM 874 C CA . GLY A 1 113 ? 23.328 -7.226 -17.473 1.00 89.00 113 GLY A CA 1
ATOM 875 C C . GLY A 1 113 ? 22.379 -7.148 -18.678 1.00 89.00 113 GLY A C 1
ATOM 876 O O . GLY A 1 113 ? 21.926 -6.058 -19.034 1.00 89.00 113 GLY A O 1
ATOM 877 N N . PRO A 1 114 ? 22.098 -8.286 -19.342 1.00 94.31 114 PRO A N 1
ATOM 878 C CA . PRO A 1 114 ? 22.720 -9.595 -19.117 1.00 94.31 114 PRO A CA 1
ATOM 879 C C . PRO A 1 114 ? 24.210 -9.583 -19.479 1.00 94.31 114 PRO A C 1
ATOM 881 O O . PRO A 1 114 ? 24.609 -8.972 -20.469 1.00 94.31 114 PRO A O 1
ATOM 884 N N . GLU A 1 115 ? 25.035 -10.280 -18.704 1.00 96.19 115 GLU A N 1
ATOM 885 C CA . GLU A 1 115 ? 26.450 -10.464 -19.023 1.00 96.19 115 GLU A CA 1
ATOM 886 C C . GLU A 1 115 ? 26.671 -11.837 -19.671 1.00 96.19 115 GLU A C 1
ATOM 888 O O . GLU A 1 115 ? 26.102 -12.851 -19.265 1.00 96.19 115 GLU A O 1
ATOM 893 N N . VAL A 1 116 ? 27.485 -11.874 -20.724 1.00 96.56 116 VAL A N 1
ATOM 894 C CA . VAL A 1 116 ? 27.828 -13.098 -21.451 1.00 96.56 116 VAL A CA 1
ATOM 895 C C . VAL A 1 116 ? 29.341 -13.203 -21.607 1.00 96.56 116 VAL A C 1
ATOM 897 O O . VAL A 1 116 ? 30.006 -12.262 -22.037 1.00 96.56 116 VAL A O 1
ATOM 900 N N . CYS A 1 117 ? 29.899 -14.361 -21.273 1.00 97.00 117 CYS A N 1
ATOM 901 C CA . CYS A 1 117 ? 31.338 -14.564 -21.153 1.00 97.00 117 CYS A CA 1
ATOM 902 C C . CYS A 1 117 ? 31.855 -15.605 -22.143 1.00 97.00 117 CYS A C 1
ATOM 904 O O . CYS A 1 117 ? 31.223 -16.640 -22.384 1.00 97.00 117 CYS A O 1
ATOM 906 N N . GLN A 1 118 ? 33.043 -15.359 -22.696 1.00 96.38 118 GLN A N 1
ATOM 907 C CA . GLN A 1 118 ? 33.703 -16.263 -23.635 1.00 96.38 118 GLN A CA 1
ATOM 908 C C . GLN A 1 118 ? 33.966 -17.618 -22.977 1.00 96.38 118 GLN A C 1
ATOM 910 O O . GLN A 1 118 ? 34.828 -17.738 -22.110 1.00 96.38 118 GLN A O 1
ATOM 915 N N . ARG A 1 119 ? 33.233 -18.653 -23.409 1.00 92.25 119 ARG A N 1
ATOM 916 C CA . ARG A 1 119 ? 33.289 -20.012 -22.837 1.00 92.25 119 ARG A CA 1
ATOM 917 C C . ARG A 1 119 ? 33.192 -20.024 -21.298 1.00 92.25 119 ARG A C 1
ATOM 919 O O . ARG A 1 119 ? 33.823 -20.855 -20.656 1.00 92.25 119 ARG A O 1
ATOM 926 N N . GLY A 1 120 ? 32.446 -19.080 -20.716 1.00 90.25 120 GLY A N 1
ATOM 927 C CA . GLY A 1 120 ? 32.298 -18.940 -19.261 1.00 90.25 120 GLY A CA 1
ATOM 928 C C . GLY A 1 120 ? 33.486 -18.298 -18.526 1.00 90.25 120 GLY A C 1
ATOM 929 O O . GLY A 1 120 ? 33.498 -18.292 -17.301 1.00 90.25 120 GLY A O 1
ATOM 930 N N . ASN A 1 121 ? 34.484 -17.752 -19.230 1.00 93.94 121 ASN A N 1
ATOM 931 C CA . ASN A 1 121 ? 35.604 -17.047 -18.602 1.00 93.94 121 ASN A CA 1
ATOM 932 C C . ASN A 1 121 ? 35.178 -15.654 -18.107 1.00 93.94 121 ASN A C 1
ATOM 934 O O . ASN A 1 121 ? 34.969 -14.753 -18.921 1.00 93.94 121 ASN A O 1
ATOM 938 N N . THR A 1 122 ? 35.130 -15.465 -16.787 1.00 92.31 122 THR A N 1
ATOM 939 C CA . THR A 1 122 ? 34.698 -14.223 -16.120 1.00 92.31 122 THR A CA 1
ATOM 940 C C . THR A 1 122 ? 35.579 -13.002 -16.407 1.00 92.31 122 THR A C 1
ATOM 942 O O . THR A 1 122 ? 35.171 -11.874 -16.163 1.00 92.31 122 THR A O 1
ATOM 945 N N . LEU A 1 123 ? 36.780 -13.194 -16.962 1.00 93.62 123 LEU A N 1
ATOM 946 C CA . LEU A 1 123 ? 37.667 -12.099 -17.379 1.00 93.62 123 LEU A CA 1
ATOM 947 C C . LEU A 1 123 ? 37.418 -11.639 -18.825 1.00 93.62 123 LEU A C 1
ATOM 949 O O . LEU A 1 123 ? 38.078 -10.720 -19.307 1.00 93.62 123 LEU A O 1
ATOM 953 N N . GLN A 1 124 ? 36.521 -12.306 -19.554 1.00 94.62 124 GLN A N 1
ATOM 954 C CA . GLN A 1 124 ? 36.235 -12.055 -20.969 1.00 94.62 124 GLN A CA 1
ATOM 955 C C . GLN A 1 124 ? 34.729 -11.980 -21.204 1.00 94.62 124 GLN A C 1
ATOM 957 O O . GLN A 1 124 ? 34.162 -12.759 -21.979 1.00 94.62 124 GLN A O 1
ATOM 962 N N . CYS A 1 125 ? 34.098 -11.043 -20.505 1.00 95.38 125 CYS A N 1
ATOM 963 C CA . CYS A 1 125 ? 32.662 -10.845 -20.528 1.00 95.38 125 CYS A CA 1
ATOM 964 C C . CYS A 1 125 ? 32.257 -9.578 -21.270 1.00 95.38 125 CYS A C 1
ATOM 966 O O . CYS A 1 125 ? 33.017 -8.616 -21.405 1.00 95.38 125 CYS A O 1
ATOM 968 N N . TYR A 1 126 ? 31.037 -9.617 -21.784 1.00 95.44 126 TYR A N 1
ATOM 969 C CA . TYR A 1 126 ? 30.429 -8.555 -22.558 1.00 95.44 126 TYR A CA 1
ATOM 970 C C . TYR A 1 126 ? 29.014 -8.335 -22.042 1.00 95.44 126 TYR A C 1
ATOM 972 O O . TYR A 1 126 ? 28.297 -9.292 -21.757 1.00 95.44 126 TYR A O 1
ATOM 980 N N . GLN A 1 127 ? 28.618 -7.074 -21.954 1.00 95.50 127 GLN A N 1
ATOM 981 C CA . GLN A 1 127 ? 27.309 -6.652 -21.470 1.00 95.50 127 GLN A CA 1
ATOM 982 C C . GLN A 1 127 ? 26.768 -5.519 -22.355 1.00 95.50 127 GLN A C 1
ATOM 984 O O . GLN A 1 127 ? 27.533 -4.941 -23.143 1.00 95.50 127 GLN A O 1
ATOM 989 N N . PRO A 1 128 ? 25.469 -5.188 -22.265 1.00 96.12 128 PRO A N 1
ATOM 990 C CA . PRO A 1 128 ? 24.915 -4.020 -22.930 1.00 96.12 128 PRO A CA 1
ATOM 991 C C . PRO A 1 128 ? 25.624 -2.720 -22.538 1.00 96.12 128 PRO A C 1
ATOM 993 O O . PRO A 1 128 ? 26.257 -2.606 -21.491 1.00 96.12 128 PRO A O 1
ATOM 996 N N . SER A 1 129 ? 25.492 -1.700 -23.386 1.00 92.69 129 SER A N 1
ATOM 997 C CA . SER A 1 129 ? 25.826 -0.328 -22.993 1.00 92.69 129 SER A CA 1
ATOM 998 C C . SER A 1 129 ? 24.917 0.136 -21.856 1.00 92.69 129 SER A C 1
ATOM 1000 O O . SER A 1 129 ? 23.771 -0.298 -21.807 1.00 92.69 129 SER A O 1
ATOM 1002 N N . ALA A 1 130 ? 25.354 1.111 -21.055 1.00 90.62 130 ALA A N 1
ATOM 1003 C CA . ALA A 1 130 ? 24.585 1.637 -19.920 1.00 90.62 130 ALA A CA 1
ATOM 1004 C C . ALA A 1 130 ? 23.113 1.983 -20.245 1.00 90.62 130 ALA A C 1
ATOM 1006 O O . ALA A 1 130 ? 22.227 1.671 -19.461 1.00 90.62 130 ALA A O 1
ATOM 1007 N N . GLY A 1 131 ? 22.829 2.562 -21.421 1.00 90.12 131 GLY A N 1
ATOM 1008 C CA . GLY A 1 131 ? 21.454 2.888 -21.841 1.00 90.12 131 GLY A CA 1
ATOM 1009 C C . GLY A 1 131 ? 20.573 1.689 -22.228 1.00 90.12 131 GLY A C 1
ATOM 1010 O O . GLY A 1 131 ? 19.365 1.843 -22.340 1.00 90.12 131 GLY A O 1
ATOM 1011 N N . ASN A 1 132 ? 21.166 0.508 -22.420 1.00 94.94 132 ASN A N 1
ATOM 1012 C CA . ASN A 1 132 ? 20.486 -0.741 -22.786 1.00 94.94 132 ASN A CA 1
ATOM 1013 C C . ASN A 1 132 ? 20.599 -1.806 -21.679 1.00 94.94 132 ASN A C 1
ATOM 1015 O O . ASN A 1 132 ? 20.201 -2.955 -21.893 1.00 94.94 132 ASN A O 1
ATOM 1019 N N . SER A 1 133 ? 21.192 -1.464 -20.532 1.00 95.69 133 SER A N 1
ATOM 1020 C CA . SER A 1 133 ? 21.327 -2.380 -19.402 1.00 95.69 133 SER A CA 1
ATOM 1021 C C . SER A 1 133 ? 19.961 -2.857 -18.918 1.00 95.69 133 SER A C 1
ATOM 1023 O O . SER A 1 133 ? 18.956 -2.146 -19.012 1.00 95.69 133 SER A O 1
ATOM 1025 N N . LEU A 1 134 ? 19.935 -4.086 -18.413 1.00 95.81 134 LEU A N 1
ATOM 1026 C CA . LEU A 1 134 ? 18.783 -4.650 -17.737 1.00 95.81 134 LEU A CA 1
ATOM 1027 C C . LEU A 1 134 ? 18.661 -4.048 -16.336 1.00 95.81 134 LEU A C 1
ATOM 1029 O O . LEU A 1 134 ? 19.515 -4.283 -15.487 1.00 95.81 134 LEU A O 1
ATOM 1033 N N . ASN A 1 135 ? 17.580 -3.311 -16.107 1.00 93.94 135 ASN A N 1
ATOM 1034 C CA . ASN A 1 135 ? 17.227 -2.715 -14.828 1.00 93.94 135 ASN A CA 1
ATOM 1035 C C . ASN A 1 135 ? 15.878 -3.280 -14.379 1.00 93.94 135 ASN A C 1
ATOM 1037 O O . ASN A 1 135 ? 14.841 -2.966 -14.959 1.00 93.94 135 ASN A O 1
ATOM 1041 N N . ILE A 1 136 ? 15.870 -4.123 -13.355 1.00 92.31 136 ILE A N 1
ATOM 1042 C CA . ILE A 1 136 ? 14.652 -4.703 -12.793 1.00 92.31 136 ILE A CA 1
ATOM 1043 C C . ILE A 1 136 ? 14.517 -4.235 -11.353 1.00 92.31 136 ILE A C 1
ATOM 1045 O O . ILE A 1 136 ? 15.339 -4.580 -10.508 1.00 92.31 136 ILE A O 1
ATOM 1049 N N . LYS A 1 137 ? 13.450 -3.494 -11.058 1.00 87.44 137 LYS A N 1
ATOM 1050 C CA . LYS A 1 137 ? 13.001 -3.277 -9.684 1.00 87.44 137 LYS A CA 1
ATOM 1051 C C . LYS A 1 137 ? 12.105 -4.442 -9.276 1.00 87.44 137 LYS A C 1
ATOM 1053 O O . LYS A 1 137 ? 11.070 -4.657 -9.907 1.00 87.44 137 LYS A O 1
ATOM 1058 N N . ASN A 1 138 ? 12.511 -5.189 -8.256 1.00 85.25 138 ASN A N 1
ATOM 1059 C CA . ASN A 1 138 ? 11.703 -6.249 -7.671 1.00 85.25 138 ASN A CA 1
ATOM 1060 C C . ASN A 1 138 ? 10.949 -5.695 -6.461 1.00 85.25 138 ASN A C 1
ATOM 1062 O O . ASN A 1 138 ? 11.567 -5.306 -5.474 1.00 85.25 138 ASN A O 1
ATOM 1066 N N . ILE A 1 139 ? 9.625 -5.650 -6.550 1.00 79.44 139 ILE A N 1
ATOM 1067 C CA . ILE A 1 139 ? 8.737 -5.196 -5.481 1.00 79.44 139 ILE A CA 1
ATOM 1068 C C . ILE A 1 139 ? 8.007 -6.427 -4.957 1.00 79.44 139 ILE A C 1
ATOM 1070 O O . ILE A 1 139 ? 7.235 -7.024 -5.704 1.00 79.44 139 ILE A O 1
ATOM 1074 N N . GLN A 1 140 ? 8.215 -6.817 -3.699 1.00 78.25 140 GLN A N 1
ATOM 1075 C CA . GLN A 1 140 ? 7.443 -7.925 -3.132 1.00 78.25 140 GLN A CA 1
ATOM 1076 C C . GLN A 1 140 ? 5.982 -7.496 -2.944 1.00 78.25 140 GLN A C 1
ATOM 1078 O O . GLN A 1 140 ? 5.676 -6.340 -2.639 1.00 78.25 140 GLN A O 1
ATOM 1083 N N . SER A 1 141 ? 5.063 -8.428 -3.170 1.00 82.31 141 SER A N 1
ATOM 1084 C CA . SER A 1 141 ? 3.667 -8.261 -2.786 1.00 82.31 141 SER A CA 1
ATOM 1085 C C . SER A 1 141 ? 3.428 -8.864 -1.409 1.00 82.31 141 SER A C 1
ATOM 1087 O O . SER A 1 141 ? 4.135 -9.771 -0.965 1.00 82.31 141 SER A O 1
ATOM 1089 N N . LEU A 1 142 ? 2.367 -8.410 -0.753 1.00 86.50 142 LEU A N 1
ATOM 1090 C CA . LEU A 1 142 ? 1.891 -8.946 0.515 1.00 86.50 142 LEU A CA 1
ATOM 1091 C C . LEU A 1 142 ? 1.673 -10.468 0.454 1.00 86.50 142 LEU A C 1
ATOM 1093 O O . LEU A 1 142 ? 1.873 -11.160 1.448 1.00 86.50 142 LEU A O 1
ATOM 1097 N N . CYS A 1 143 ? 1.307 -11.025 -0.702 1.00 83.50 143 CYS A N 1
ATOM 1098 C CA . CYS A 1 143 ? 1.080 -12.465 -0.816 1.00 83.50 143 CYS A CA 1
ATOM 1099 C C . CYS A 1 143 ? 2.330 -13.315 -0.919 1.00 83.50 143 CYS A C 1
ATOM 1101 O O . CYS A 1 143 ? 2.280 -14.477 -0.515 1.00 83.50 143 CYS A O 1
ATOM 1103 N N . ASP A 1 144 ? 3.429 -12.762 -1.424 1.00 79.19 144 ASP A N 1
ATOM 1104 C CA . ASP A 1 144 ? 4.683 -13.512 -1.488 1.00 79.19 144 ASP A CA 1
ATOM 1105 C C . ASP A 1 144 ? 5.229 -13.751 -0.077 1.00 79.19 144 ASP A C 1
ATOM 1107 O O . ASP A 1 144 ? 5.882 -14.761 0.171 1.00 79.19 144 ASP A O 1
ATOM 1111 N N . THR A 1 145 ? 4.907 -12.854 0.862 1.00 79.56 145 THR A N 1
ATOM 1112 C CA . THR A 1 145 ? 5.364 -12.928 2.252 1.00 79.56 145 THR A CA 1
ATOM 1113 C C . THR A 1 145 ? 4.372 -13.588 3.204 1.00 79.56 145 THR A C 1
ATOM 1115 O O . THR A 1 145 ? 4.802 -14.113 4.228 1.00 79.56 145 THR A O 1
ATOM 1118 N N . ASN A 1 146 ? 3.074 -13.616 2.878 1.00 83.44 146 ASN A N 1
ATOM 1119 C CA . ASN A 1 146 ? 2.042 -14.108 3.798 1.00 83.44 146 ASN A CA 1
ATOM 1120 C C . ASN A 1 146 ? 1.306 -15.381 3.343 1.00 83.44 146 ASN A C 1
ATOM 1122 O O . ASN A 1 146 ? 0.374 -15.765 4.021 1.00 83.44 146 ASN A O 1
ATOM 1126 N N . LEU A 1 147 ? 1.685 -16.073 2.259 1.00 86.19 147 LEU A N 1
ATOM 1127 C CA . LEU A 1 147 ? 1.027 -17.334 1.838 1.00 86.19 147 LEU A CA 1
ATOM 1128 C C . LEU A 1 147 ? -0.495 -17.192 1.599 1.00 86.19 147 LEU A C 1
ATOM 1130 O O . LEU A 1 147 ? -1.317 -17.957 2.111 1.00 86.19 147 LEU A O 1
ATOM 1134 N N . CYS A 1 148 ? -0.894 -16.199 0.804 1.00 89.31 148 CYS A N 1
ATOM 1135 C CA . CYS A 1 148 ? -2.303 -16.010 0.453 1.00 89.31 148 CYS A CA 1
ATOM 1136 C C . CYS A 1 148 ? -2.910 -17.246 -0.230 1.00 89.31 148 CYS A C 1
ATOM 1138 O O . CYS A 1 148 ? -2.324 -17.808 -1.156 1.00 89.31 148 CYS A O 1
ATOM 1140 N N . THR A 1 149 ? -4.133 -17.601 0.158 1.00 91.38 149 THR A N 1
ATOM 1141 C CA . THR A 1 149 ? -4.932 -18.668 -0.466 1.00 91.38 149 THR A CA 1
ATOM 1142 C C . THR A 1 149 ? -5.927 -18.129 -1.484 1.00 91.38 149 THR A C 1
ATOM 1144 O O . THR A 1 149 ? -6.232 -18.806 -2.464 1.00 91.38 149 THR A O 1
ATOM 1147 N N . GLU A 1 150 ? -6.391 -16.892 -1.301 1.00 92.19 150 GLU A N 1
ATOM 1148 C CA . GLU A 1 150 ? -7.292 -16.222 -2.236 1.00 92.19 150 GLU A CA 1
ATOM 1149 C C . GLU A 1 150 ? -6.851 -14.782 -2.494 1.00 92.19 150 GLU A C 1
ATOM 1151 O O . GLU A 1 150 ? -6.363 -14.088 -1.599 1.00 92.19 150 GLU A O 1
ATOM 1156 N N . LYS A 1 151 ? -7.078 -14.315 -3.725 1.00 92.50 151 LYS A N 1
ATOM 1157 C CA . LYS A 1 151 ? -6.853 -12.933 -4.155 1.00 92.50 151 LYS A CA 1
ATOM 1158 C C . LYS A 1 151 ? -8.079 -12.416 -4.895 1.00 92.50 151 LYS A C 1
ATOM 1160 O O . LYS A 1 151 ? -8.462 -12.966 -5.924 1.00 92.50 151 LYS A O 1
ATOM 1165 N N . LEU A 1 152 ? -8.624 -11.303 -4.419 1.00 93.88 152 LEU A N 1
ATOM 1166 C CA . LEU A 1 152 ? -9.661 -10.528 -5.085 1.00 93.88 152 LEU A CA 1
ATOM 1167 C C . LEU A 1 152 ? -9.087 -9.178 -5.519 1.00 93.88 152 LEU A C 1
ATOM 1169 O O . LEU A 1 152 ? -8.758 -8.340 -4.680 1.00 93.88 152 LEU A O 1
ATOM 1173 N N . SER A 1 153 ? -8.985 -8.946 -6.828 1.00 92.94 153 SER A N 1
ATOM 1174 C CA . SER A 1 153 ? -8.616 -7.626 -7.351 1.00 92.94 153 SER A CA 1
ATOM 1175 C C . SER A 1 153 ? -9.854 -6.732 -7.380 1.00 92.94 153 SER A C 1
ATOM 1177 O O . SER A 1 153 ? -10.714 -6.886 -8.245 1.00 92.94 153 SER A O 1
ATOM 1179 N N . VAL A 1 154 ? -9.957 -5.822 -6.411 1.00 93.25 154 VAL A N 1
ATOM 1180 C CA . VAL A 1 154 ? -11.082 -4.875 -6.309 1.00 93.25 154 VAL A CA 1
ATOM 1181 C C . VAL A 1 154 ? -10.847 -3.623 -7.149 1.00 93.25 154 VAL A C 1
ATOM 1183 O O . VAL A 1 154 ? -11.781 -2.911 -7.499 1.00 93.25 154 VAL A O 1
ATOM 1186 N N . PHE A 1 155 ? -9.598 -3.375 -7.539 1.00 94.62 155 PHE A N 1
ATOM 1187 C CA . PHE A 1 155 ? -9.278 -2.447 -8.609 1.00 94.62 155 PHE A CA 1
ATOM 1188 C C . PHE A 1 155 ? -8.050 -2.928 -9.381 1.00 94.62 155 PHE A C 1
ATOM 1190 O O . PHE A 1 155 ? -7.005 -3.207 -8.792 1.00 94.62 155 PHE A O 1
ATOM 1197 N N . SER A 1 156 ? -8.176 -2.993 -10.707 1.00 86.50 156 SER A N 1
ATOM 1198 C CA . SER A 1 156 ? -7.135 -3.507 -11.614 1.00 86.50 156 SER A CA 1
ATOM 1199 C C . SER A 1 156 ? -6.679 -2.489 -12.667 1.00 86.50 156 SER A C 1
ATOM 1201 O O . SER A 1 156 ? -5.979 -2.844 -13.614 1.00 86.50 156 SER A O 1
ATOM 1203 N N . GLY A 1 157 ? -7.070 -1.220 -12.516 1.00 83.00 157 GLY A N 1
ATOM 1204 C CA . GLY A 1 157 ? -6.859 -0.178 -13.524 1.00 83.00 157 GLY A CA 1
ATOM 1205 C C . GLY A 1 157 ? -8.089 0.100 -14.395 1.00 83.00 157 GLY A C 1
ATOM 1206 O O . GLY A 1 157 ? -8.196 1.176 -14.977 1.00 83.00 157 GLY A O 1
ATOM 1207 N N . GLU A 1 158 ? -9.047 -0.828 -14.447 1.00 86.81 158 GLU A N 1
ATOM 1208 C CA . GLU A 1 158 ? -10.254 -0.712 -15.270 1.00 86.81 158 GLU A CA 1
ATOM 1209 C C . GLU A 1 158 ? -11.423 -0.083 -14.504 1.00 86.81 158 GLU A C 1
ATOM 1211 O O . GLU A 1 158 ? -11.743 -0.501 -13.384 1.00 86.81 158 GLU A O 1
ATOM 1216 N N . LYS A 1 159 ? -12.128 0.868 -15.137 1.00 91.00 159 LYS A N 1
ATOM 1217 C CA . LYS A 1 159 ? -13.300 1.535 -14.537 1.00 91.00 159 LYS A CA 1
ATOM 1218 C C . LYS A 1 159 ? -14.394 0.539 -14.141 1.00 91.00 159 LYS A C 1
ATOM 1220 O O . LYS A 1 159 ? -14.986 0.683 -13.080 1.00 91.00 159 LYS A O 1
ATOM 1225 N N . SER A 1 160 ? -14.621 -0.498 -14.946 1.00 91.31 160 SER A N 1
ATOM 1226 C CA . SER A 1 160 ? -15.606 -1.542 -14.637 1.00 91.31 160 SER A CA 1
ATOM 1227 C C . SER A 1 160 ? -15.294 -2.273 -13.329 1.00 91.31 160 SER A C 1
ATOM 1229 O O . SER A 1 160 ? -16.207 -2.572 -12.568 1.00 91.31 160 SER A O 1
ATOM 1231 N N . THR A 1 161 ? -14.012 -2.527 -13.034 1.00 91.88 161 THR A N 1
ATOM 1232 C CA . THR A 1 161 ? -13.627 -3.126 -11.747 1.00 91.88 161 THR A CA 1
ATOM 1233 C C . THR A 1 161 ? -13.850 -2.163 -10.595 1.00 91.88 161 THR A C 1
ATOM 1235 O O . THR A 1 161 ? -14.366 -2.579 -9.568 1.00 91.88 161 THR A O 1
ATOM 1238 N N . PHE A 1 162 ? -13.562 -0.875 -10.785 1.00 95.06 162 PHE A N 1
ATOM 1239 C CA . PHE A 1 162 ? -13.843 0.137 -9.771 1.00 95.06 162 PHE A CA 1
ATOM 1240 C C . PHE A 1 162 ? -15.337 0.238 -9.447 1.00 95.06 162 PHE A C 1
ATOM 1242 O O . PHE A 1 162 ? -15.706 0.181 -8.277 1.00 95.06 162 PHE A O 1
ATOM 1249 N N . ASP A 1 163 ? -16.191 0.339 -10.470 1.00 94.62 163 ASP A N 1
ATOM 1250 C CA . ASP A 1 163 ? -17.637 0.540 -10.306 1.00 94.62 163 ASP A CA 1
ATOM 1251 C C . ASP A 1 163 ? -18.306 -0.608 -9.523 1.00 94.62 163 ASP A C 1
ATOM 1253 O O . ASP A 1 163 ? -19.329 -0.395 -8.877 1.00 94.62 163 ASP A O 1
ATOM 1257 N N . ASN A 1 164 ? -17.712 -1.808 -9.521 1.00 94.25 164 ASN A N 1
ATOM 1258 C CA . ASN A 1 164 ? -18.205 -2.950 -8.747 1.00 94.25 164 ASN A CA 1
ATOM 1259 C C . ASN A 1 164 ? -18.000 -2.794 -7.232 1.00 94.25 164 ASN A C 1
ATOM 1261 O O . ASN A 1 164 ? -18.765 -3.358 -6.456 1.00 94.25 164 ASN A O 1
ATOM 1265 N N . TYR A 1 165 ? -16.978 -2.052 -6.795 1.00 95.62 165 TYR A N 1
ATOM 1266 C CA . TYR A 1 165 ? -16.540 -2.051 -5.392 1.00 95.62 165 TYR A CA 1
ATOM 1267 C C . TYR A 1 165 ? -16.521 -0.677 -4.742 1.00 95.62 165 TYR A C 1
ATOM 1269 O O . TYR A 1 165 ? -16.601 -0.605 -3.521 1.00 95.62 165 TYR A O 1
ATOM 1277 N N . PHE A 1 166 ? -16.437 0.398 -5.524 1.00 96.81 166 PHE A N 1
ATOM 1278 C CA . PHE A 1 166 ? -16.254 1.743 -5.002 1.00 96.81 166 PHE A CA 1
ATOM 1279 C C . PHE A 1 166 ? -17.309 2.731 -5.491 1.00 96.81 166 PHE A C 1
ATOM 1281 O O . PHE A 1 166 ? -17.807 2.669 -6.614 1.00 96.81 166 PHE A O 1
ATOM 1288 N N . THR A 1 167 ? -17.596 3.702 -4.631 1.00 95.25 167 THR A N 1
ATOM 1289 C CA . THR A 1 167 ? -18.343 4.915 -4.945 1.00 95.25 167 THR A CA 1
ATOM 1290 C C . THR A 1 167 ? -17.434 6.129 -4.777 1.00 95.25 167 THR A C 1
ATOM 1292 O O . THR A 1 167 ? -16.676 6.221 -3.812 1.00 95.25 167 THR A O 1
ATOM 1295 N N . ILE A 1 168 ? -17.520 7.075 -5.711 1.00 96.50 168 ILE A N 1
ATOM 1296 C CA . ILE A 1 168 ? -16.823 8.363 -5.632 1.00 96.50 168 ILE A CA 1
ATOM 1297 C C . ILE A 1 168 ? -17.547 9.276 -4.639 1.00 96.50 168 ILE A C 1
ATOM 1299 O O . ILE A 1 168 ? -18.773 9.390 -4.681 1.00 96.50 168 ILE A O 1
ATOM 1303 N N . VAL A 1 169 ? -16.792 9.940 -3.766 1.00 93.56 169 VAL A N 1
ATOM 1304 C CA . VAL A 1 169 ? -17.342 10.866 -2.771 1.00 93.56 169 VAL A CA 1
ATOM 1305 C C . VAL A 1 169 ? -17.732 12.194 -3.431 1.00 93.56 169 VAL A C 1
ATOM 1307 O O . VAL A 1 169 ? -16.988 12.742 -4.245 1.00 93.56 169 VAL A O 1
ATOM 1310 N N . ASN A 1 170 ? -18.907 12.711 -3.064 1.00 93.38 170 ASN A N 1
ATOM 1311 C CA . ASN A 1 170 ? -19.387 14.046 -3.426 1.00 93.38 170 ASN A CA 1
ATOM 1312 C C . ASN A 1 170 ? -19.907 14.761 -2.169 1.00 93.38 170 ASN A C 1
ATOM 1314 O O . ASN A 1 170 ? -21.094 14.652 -1.837 1.00 93.38 170 ASN A O 1
ATOM 1318 N N . GLY A 1 171 ? -19.005 15.426 -1.452 1.00 89.62 171 GLY A N 1
ATOM 1319 C CA . GLY A 1 171 ? -19.286 16.093 -0.184 1.00 89.62 171 GLY A CA 1
ATOM 1320 C C . GLY A 1 171 ? -18.053 16.172 0.717 1.00 89.62 171 GLY A C 1
ATOM 1321 O O . GLY A 1 171 ? -16.981 16.530 0.248 1.00 89.62 171 GLY A O 1
ATOM 1322 N N . TYR A 1 172 ? -18.169 15.860 2.007 1.00 81.75 172 TYR A N 1
ATOM 1323 C CA . TYR A 1 172 ? -17.146 16.209 3.008 1.00 81.75 172 TYR A CA 1
ATOM 1324 C C . TYR A 1 172 ? -16.736 15.022 3.865 1.00 81.75 172 TYR A C 1
ATOM 1326 O O . TYR A 1 172 ? -17.562 14.155 4.133 1.00 81.75 172 TYR A O 1
ATOM 1334 N N . HIS A 1 173 ? -15.502 15.036 4.367 1.00 76.56 173 HIS A N 1
ATOM 1335 C CA . HIS A 1 173 ? -15.140 14.251 5.544 1.00 76.56 173 HIS A CA 1
ATOM 1336 C C . HIS A 1 173 ? -15.612 15.012 6.791 1.00 76.56 173 HIS A C 1
ATOM 1338 O O . HIS A 1 173 ? -15.368 16.208 6.938 1.00 76.56 173 HIS A O 1
ATOM 1344 N N . VAL A 1 174 ? -16.350 14.342 7.664 1.00 64.62 174 VAL A N 1
ATOM 1345 C CA . VAL A 1 174 ? -16.871 14.858 8.924 1.00 64.62 174 VAL A CA 1
ATOM 1346 C C . VAL A 1 174 ? -16.100 14.227 10.063 1.00 64.62 174 VAL A C 1
ATOM 1348 O O . VAL A 1 174 ? -15.901 13.020 10.081 1.00 64.62 174 VAL A O 1
ATOM 1351 N N . GLY A 1 175 ? -15.701 15.049 11.029 1.00 56.66 175 GLY A N 1
ATOM 1352 C CA . GLY A 1 175 ? -14.886 14.602 12.160 1.00 56.66 175 GLY A CA 1
ATOM 1353 C C . GLY A 1 175 ? -13.412 14.964 12.047 1.00 56.66 175 GLY A C 1
ATOM 1354 O O . GLY A 1 175 ? -12.695 14.915 13.045 1.00 56.66 175 GLY A O 1
ATOM 1355 N N . THR A 1 176 ? -12.979 15.432 10.878 1.00 56.03 176 THR A N 1
ATOM 1356 C CA . THR A 1 176 ? -11.616 15.905 10.639 1.00 56.03 176 THR A CA 1
ATOM 1357 C C . THR A 1 176 ? -11.594 17.408 10.371 1.00 56.03 176 THR A C 1
ATOM 1359 O O . THR A 1 176 ? -12.580 18.002 9.936 1.00 56.03 176 THR A O 1
ATOM 1362 N N . GLN A 1 177 ? -10.465 18.052 10.675 1.00 59.41 177 GLN A N 1
ATOM 1363 C CA . GLN A 1 177 ? -10.232 19.483 10.418 1.00 59.41 177 GLN A CA 1
ATOM 1364 C C . GLN A 1 177 ? -9.697 19.696 8.988 1.00 59.41 177 GLN A C 1
ATOM 1366 O O . GLN A 1 177 ? -8.739 20.433 8.767 1.00 59.41 177 GLN A O 1
ATOM 1371 N N . GLU A 1 178 ? -10.260 18.972 8.019 1.00 65.81 178 GLU A N 1
ATOM 1372 C CA . GLU A 1 178 ? -9.860 19.005 6.610 1.00 65.81 178 GLU A CA 1
ATOM 1373 C C . GLU A 1 178 ? -10.329 20.284 5.909 1.00 65.81 178 GLU A C 1
ATOM 1375 O O . GLU A 1 178 ? -11.460 20.721 6.083 1.00 65.81 178 GLU A O 1
ATOM 1380 N N . TYR A 1 179 ? -9.492 20.875 5.053 1.00 70.62 179 TYR A N 1
ATOM 1381 C CA . TYR A 1 179 ? -9.783 22.148 4.378 1.00 70.62 179 TYR A CA 1
ATOM 1382 C C . TYR A 1 179 ? -10.272 21.942 2.939 1.00 70.62 179 TYR A C 1
ATOM 1384 O O . TYR A 1 179 ? -9.984 22.754 2.049 1.00 70.62 179 TYR A O 1
ATOM 1392 N N . GLN A 1 180 ? -11.040 20.872 2.705 1.00 80.88 180 GLN A N 1
ATOM 1393 C CA . GLN A 1 180 ? -11.565 20.556 1.382 1.00 80.88 180 GLN A CA 1
ATOM 1394 C C . GLN A 1 180 ? -13.013 20.067 1.334 1.00 80.88 180 GLN A C 1
ATOM 1396 O O . GLN A 1 180 ? -13.582 19.560 2.299 1.00 80.88 180 GLN A O 1
ATOM 1401 N N . GLU A 1 181 ? -13.567 20.162 0.129 1.00 89.06 181 GLU A N 1
ATOM 1402 C CA . GLU A 1 181 ? -14.703 19.367 -0.333 1.00 89.06 181 GLU A CA 1
ATOM 1403 C C . GLU A 1 181 ? -14.219 18.313 -1.336 1.00 89.06 181 GLU A C 1
ATOM 1405 O O . GLU A 1 181 ? -13.393 18.596 -2.210 1.00 89.06 181 GLU A O 1
ATOM 1410 N N . TYR A 1 182 ? -14.740 17.097 -1.228 1.00 92.75 182 TYR A N 1
ATOM 1411 C CA . TYR A 1 182 ? -14.510 16.019 -2.177 1.00 92.75 182 TYR A CA 1
ATOM 1412 C C . TYR A 1 182 ? -15.506 16.094 -3.321 1.00 92.75 182 TYR A C 1
ATOM 1414 O O . TYR A 1 182 ? -16.717 16.077 -3.104 1.00 92.75 182 TYR A O 1
ATOM 1422 N N . LEU A 1 183 ? -14.988 16.144 -4.545 1.00 95.12 183 LEU A N 1
ATOM 1423 C CA . LEU A 1 183 ? -15.783 16.359 -5.742 1.00 95.12 183 LEU A CA 1
ATOM 1424 C C . LEU A 1 183 ? -15.495 15.287 -6.803 1.00 95.12 183 LEU A C 1
ATOM 1426 O O . LEU A 1 183 ? -14.326 14.980 -7.060 1.00 95.12 183 LEU A O 1
ATOM 1430 N N . PRO A 1 184 ? -16.522 14.765 -7.502 1.00 96.94 184 PRO A N 1
ATOM 1431 C CA . PRO A 1 184 ? -16.325 13.708 -8.489 1.00 96.94 184 PRO A CA 1
ATOM 1432 C C . PRO A 1 184 ? -15.368 14.055 -9.630 1.00 96.94 184 PRO A C 1
ATOM 1434 O O . PRO A 1 184 ? -14.628 13.188 -10.087 1.00 96.94 184 PRO A O 1
ATOM 1437 N N . GLN A 1 185 ? -15.326 15.316 -10.071 1.00 96.94 185 GLN A N 1
ATOM 1438 C CA . GLN A 1 185 ? -14.413 15.753 -11.134 1.00 96.94 185 GLN A CA 1
ATOM 1439 C C . GLN A 1 185 ? -12.928 15.639 -10.762 1.00 96.94 185 GLN A C 1
ATOM 1441 O O . GLN A 1 185 ? -12.077 15.636 -11.649 1.00 96.94 185 GLN A O 1
ATOM 1446 N N . ASN A 1 186 ? -12.612 15.519 -9.471 1.00 97.81 186 ASN A N 1
ATOM 1447 C CA . ASN A 1 186 ? -11.249 15.335 -8.983 1.00 97.81 186 ASN A CA 1
ATOM 1448 C C . ASN A 1 186 ? -10.840 13.855 -8.919 1.00 97.81 186 ASN A C 1
ATOM 1450 O O . ASN A 1 186 ? -9.740 13.548 -8.462 1.00 97.81 186 ASN A O 1
ATOM 1454 N N . VAL A 1 187 ? -11.697 12.945 -9.396 1.00 97.94 187 VAL A N 1
ATOM 1455 C CA . VAL A 1 187 ? -11.403 11.522 -9.583 1.00 97.94 187 VAL A CA 1
ATOM 1456 C C . VAL A 1 187 ? -11.395 11.212 -11.079 1.00 97.94 187 VAL A C 1
ATOM 1458 O O . VAL A 1 187 ? -12.411 11.321 -11.760 1.00 97.94 187 VAL A O 1
ATOM 1461 N N . THR A 1 188 ? -10.238 10.837 -11.626 1.00 97.06 188 THR A N 1
ATOM 1462 C CA . THR A 1 188 ? -10.077 10.567 -13.067 1.00 97.06 188 THR A CA 1
ATOM 1463 C C . THR A 1 188 ? -9.482 9.186 -13.318 1.00 97.06 188 THR A C 1
ATOM 1465 O O . THR A 1 188 ? -8.484 8.823 -12.703 1.00 97.06 188 THR A O 1
ATOM 1468 N N . PHE A 1 189 ? -10.036 8.445 -14.278 1.00 96.31 189 PHE A N 1
ATOM 1469 C CA . PHE A 1 189 ? -9.477 7.176 -14.752 1.00 96.31 189 PHE A CA 1
ATOM 1470 C C . PHE A 1 189 ? -8.495 7.430 -15.890 1.00 96.31 189 PHE A C 1
ATOM 1472 O O . PHE A 1 189 ? -8.857 8.024 -16.906 1.00 96.31 189 PHE A O 1
ATOM 1479 N N . ILE A 1 190 ? -7.261 6.969 -15.724 1.00 95.56 190 ILE A N 1
ATOM 1480 C CA . ILE A 1 190 ? -6.210 7.072 -16.728 1.00 95.56 190 ILE A CA 1
ATOM 1481 C C . ILE A 1 190 ? -5.929 5.667 -17.272 1.00 95.56 190 ILE A C 1
ATOM 1483 O O . ILE A 1 190 ? -5.529 4.789 -16.503 1.00 95.56 190 ILE A O 1
ATOM 1487 N N . PRO A 1 191 ? -6.144 5.421 -18.577 1.00 89.88 191 PRO A N 1
ATOM 1488 C CA . PRO A 1 191 ? -5.899 4.114 -19.168 1.00 89.88 191 PRO A CA 1
ATOM 1489 C C . PRO A 1 191 ? -4.401 3.808 -19.238 1.00 89.88 191 PRO A C 1
ATOM 1491 O O . PRO A 1 191 ? -3.554 4.705 -19.255 1.00 89.88 191 PRO A O 1
ATOM 1494 N N . LYS A 1 192 ? -4.080 2.516 -19.339 1.00 86.88 192 LYS A N 1
ATOM 1495 C CA . LYS A 1 192 ? -2.708 2.036 -19.510 1.00 86.88 192 LYS A CA 1
ATOM 1496 C C . LYS A 1 192 ? -2.095 2.617 -20.784 1.00 86.88 192 LYS A C 1
ATOM 1498 O O . LYS A 1 192 ? -2.731 2.632 -21.836 1.00 86.88 192 LYS A O 1
ATOM 1503 N N . ASN A 1 193 ? -0.828 3.013 -20.709 1.00 84.56 193 ASN A N 1
ATOM 1504 C CA . ASN A 1 193 ? -0.031 3.387 -21.874 1.00 84.56 193 ASN A CA 1
ATOM 1505 C C . ASN A 1 193 ? 1.357 2.721 -21.822 1.00 84.56 193 ASN A C 1
ATOM 1507 O O . ASN A 1 193 ? 1.602 1.841 -20.998 1.00 84.56 193 ASN A O 1
ATOM 1511 N N . SER A 1 194 ? 2.260 3.093 -22.732 1.00 71.12 194 SER A N 1
ATOM 1512 C CA . SER A 1 194 ? 3.601 2.496 -22.813 1.00 71.12 194 SER A CA 1
ATOM 1513 C C . SER A 1 194 ? 4.520 2.839 -21.635 1.00 71.12 194 SER A C 1
ATOM 1515 O O . SER A 1 194 ? 5.548 2.193 -21.489 1.00 71.12 194 SER A O 1
ATOM 1517 N N . GLN A 1 195 ? 4.189 3.852 -20.830 1.00 72.50 195 GLN A N 1
ATOM 1518 C CA . GLN A 1 195 ? 5.030 4.378 -19.746 1.00 72.50 195 GLN A CA 1
ATOM 1519 C C . GLN A 1 195 ? 4.421 4.191 -18.348 1.00 72.50 195 GLN A C 1
ATOM 1521 O O . GLN A 1 195 ? 5.125 4.346 -17.354 1.00 72.50 195 GLN A O 1
ATOM 1526 N N . SER A 1 196 ? 3.125 3.884 -18.240 1.00 76.06 196 SER A N 1
ATOM 1527 C CA . SER A 1 196 ? 2.427 3.778 -16.956 1.00 76.06 196 SER A CA 1
ATOM 1528 C C . SER A 1 196 ? 1.312 2.726 -17.003 1.00 76.06 196 SER A C 1
ATOM 1530 O O . SER A 1 196 ? 0.659 2.575 -18.047 1.00 76.06 196 SER A O 1
ATOM 1532 N N . PRO A 1 197 ? 1.058 1.992 -15.896 1.00 84.88 197 PRO A N 1
ATOM 1533 C CA . PRO A 1 197 ? -0.148 1.175 -15.768 1.00 84.88 197 PRO A CA 1
ATOM 1534 C C . PRO A 1 197 ? -1.415 2.033 -15.900 1.00 84.88 197 PRO A C 1
ATOM 1536 O O . PRO A 1 197 ? -1.358 3.258 -15.872 1.00 84.88 197 PRO A O 1
ATOM 1539 N N . ALA A 1 198 ? -2.574 1.389 -16.023 1.00 90.62 198 ALA A N 1
ATOM 1540 C CA . ALA A 1 198 ? -3.834 2.087 -15.795 1.00 90.62 198 ALA A CA 1
ATOM 1541 C C . ALA A 1 198 ? -3.954 2.451 -14.304 1.00 90.62 198 ALA A C 1
ATOM 1543 O O . ALA A 1 198 ? -3.506 1.687 -13.443 1.00 90.62 198 ALA A O 1
ATOM 1544 N N . PHE A 1 199 ? -4.531 3.612 -13.996 1.00 95.62 199 PHE A N 1
A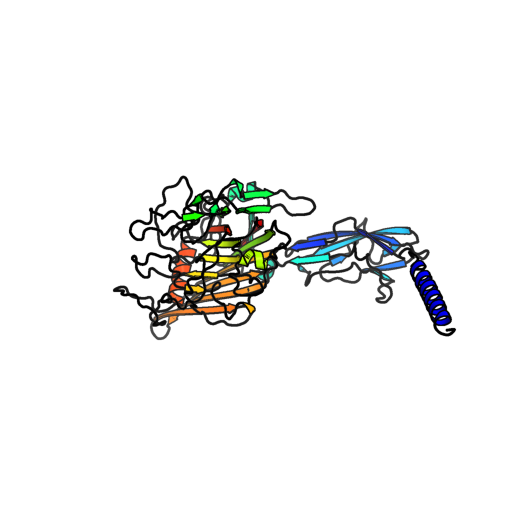TOM 1545 C CA . PHE A 1 199 ? -4.692 4.083 -12.621 1.00 95.62 199 PHE A CA 1
ATOM 1546 C C . PHE A 1 199 ? -5.885 5.025 -12.456 1.00 95.62 199 PHE A C 1
ATOM 1548 O O . PHE A 1 199 ? -6.344 5.661 -13.404 1.00 95.62 199 PHE A O 1
ATOM 1555 N N . ILE A 1 200 ? -6.360 5.147 -11.220 1.00 97.31 200 ILE A N 1
ATOM 1556 C CA . ILE A 1 200 ? -7.237 6.235 -10.786 1.00 97.31 200 ILE A CA 1
ATOM 1557 C C . ILE A 1 200 ? -6.372 7.345 -10.217 1.00 97.31 200 ILE A C 1
ATOM 1559 O O . ILE A 1 200 ? -5.446 7.089 -9.451 1.00 97.31 200 ILE A O 1
ATOM 1563 N N . LYS A 1 201 ? -6.685 8.581 -10.585 1.00 97.31 201 LYS A N 1
ATOM 1564 C CA . LYS A 1 201 ? -6.053 9.791 -10.077 1.00 97.31 201 LYS A CA 1
ATOM 1565 C C . LYS A 1 201 ? -7.027 10.541 -9.178 1.00 97.31 201 LYS A C 1
ATOM 1567 O O . LYS A 1 201 ? -8.103 10.901 -9.648 1.00 97.31 201 LYS A O 1
ATOM 1572 N N . LEU A 1 202 ? -6.622 10.804 -7.940 1.00 98.25 202 LEU A N 1
ATOM 1573 C CA . LEU A 1 202 ? -7.274 11.729 -7.015 1.00 98.25 202 LEU A CA 1
ATOM 1574 C C . LEU A 1 202 ? -6.471 13.024 -6.998 1.00 98.25 202 LEU A C 1
ATOM 1576 O O . LEU A 1 202 ? -5.272 12.987 -6.733 1.00 98.25 202 LEU A O 1
ATOM 1580 N N . SER A 1 203 ? -7.098 14.151 -7.308 1.00 97.75 203 SER A N 1
ATOM 1581 C CA . SER A 1 203 ? -6.420 15.448 -7.384 1.00 97.75 203 SER A CA 1
ATOM 1582 C C . SER A 1 203 ? -6.852 16.354 -6.240 1.00 97.75 203 SER A C 1
ATOM 1584 O O . SER A 1 203 ? -8.040 16.617 -6.117 1.00 97.75 203 SER A O 1
ATOM 1586 N N . ALA A 1 204 ? -5.898 16.887 -5.475 1.00 95.62 204 ALA A N 1
ATOM 1587 C CA . ALA A 1 204 ? -6.120 18.001 -4.557 1.00 95.62 204 ALA A CA 1
ATOM 1588 C C . ALA A 1 204 ? -5.730 19.298 -5.266 1.00 95.62 204 ALA A C 1
ATOM 1590 O O . ALA A 1 204 ? -4.589 19.459 -5.712 1.00 95.62 204 ALA A O 1
ATOM 1591 N N . ILE A 1 205 ? -6.696 20.200 -5.416 1.00 95.50 205 ILE A N 1
ATOM 1592 C CA . ILE A 1 205 ? -6.577 21.402 -6.240 1.00 95.50 205 ILE A CA 1
ATOM 1593 C C . ILE A 1 205 ? -6.896 22.627 -5.377 1.00 95.50 205 ILE A C 1
ATOM 1595 O O . ILE A 1 205 ? -8.002 22.684 -4.829 1.00 95.50 205 ILE A O 1
ATOM 1599 N N . PRO A 1 206 ? -5.983 23.615 -5.292 1.00 93.50 206 PRO A N 1
ATOM 1600 C CA . PRO A 1 206 ? -6.274 24.889 -4.651 1.00 93.50 206 PRO A CA 1
ATOM 1601 C C . PRO A 1 206 ? -7.494 25.563 -5.283 1.00 93.50 206 PRO A C 1
ATOM 1603 O O . PRO A 1 206 ? -7.660 25.566 -6.505 1.00 93.50 206 PRO A O 1
ATOM 1606 N N . SER A 1 207 ? -8.327 26.162 -4.448 1.00 91.00 207 SER A N 1
ATOM 1607 C CA . SER A 1 207 ? -9.527 26.901 -4.818 1.00 91.00 207 SER A CA 1
ATOM 1608 C C . SER A 1 207 ? -9.548 28.239 -4.088 1.00 91.00 207 SER A C 1
ATOM 1610 O O . SER A 1 207 ? -8.920 28.406 -3.044 1.00 91.00 207 SER A O 1
ATOM 1612 N N . THR A 1 208 ? -10.296 29.202 -4.623 1.00 89.31 208 THR A N 1
ATOM 1613 C CA . THR A 1 208 ? -10.697 30.372 -3.835 1.00 89.31 208 THR A CA 1
ATOM 1614 C C . THR A 1 208 ? -11.508 29.917 -2.632 1.00 89.31 208 THR A C 1
ATOM 1616 O O . THR A 1 208 ? -12.308 28.993 -2.784 1.00 89.31 208 THR A O 1
ATOM 1619 N N . ASP A 1 209 ? -11.342 30.592 -1.496 1.00 87.25 209 ASP A N 1
ATOM 1620 C CA . ASP A 1 209 ? -12.094 30.364 -0.263 1.00 87.25 209 ASP A CA 1
ATOM 1621 C C . ASP A 1 209 ? -13.588 30.150 -0.523 1.00 87.25 209 ASP A C 1
ATOM 1623 O O . ASP A 1 209 ? -14.247 30.961 -1.183 1.00 87.25 209 ASP A O 1
ATOM 1627 N N . PHE A 1 210 ? -14.133 29.065 0.021 1.00 85.81 210 PHE A N 1
ATOM 1628 C CA . PHE A 1 210 ? -15.552 28.751 -0.090 1.00 85.81 210 PHE A CA 1
ATOM 1629 C C . PHE A 1 210 ? -16.094 28.126 1.201 1.00 85.81 210 PHE A C 1
ATOM 1631 O O . PHE A 1 210 ? -15.340 27.484 1.939 1.00 85.81 210 PHE A O 1
ATOM 1638 N N . PRO A 1 211 ? -17.391 28.311 1.513 1.00 82.56 211 PRO A N 1
ATOM 1639 C CA . PRO A 1 211 ? -18.008 27.662 2.661 1.00 82.56 211 PRO A CA 1
ATOM 1640 C C . PRO A 1 211 ? -17.996 26.143 2.499 1.00 82.56 211 PRO A C 1
ATOM 1642 O O . PRO A 1 211 ? -18.386 25.626 1.458 1.00 82.56 211 PRO A O 1
ATOM 1645 N N . CYS A 1 212 ? -17.598 25.429 3.542 1.00 76.06 212 CYS A N 1
ATOM 1646 C CA . CYS A 1 212 ? -17.581 23.971 3.562 1.00 76.06 212 CYS A CA 1
ATOM 1647 C C . CYS A 1 212 ? -17.801 23.453 4.982 1.00 76.06 212 CYS A C 1
ATOM 1649 O O . CYS A 1 212 ? -17.794 24.222 5.937 1.00 76.06 212 CYS A O 1
ATOM 1651 N N . ILE A 1 213 ? -17.942 22.143 5.162 1.00 68.38 213 ILE A N 1
ATOM 1652 C CA . ILE A 1 213 ? -18.070 21.537 6.497 1.00 68.38 213 ILE A CA 1
ATOM 1653 C C . ILE A 1 213 ? -16.695 21.318 7.176 1.00 68.38 213 ILE A C 1
ATOM 1655 O O . ILE A 1 213 ? -16.625 20.978 8.349 1.00 68.38 213 ILE A O 1
ATOM 1659 N N . GLY A 1 214 ? -15.588 21.619 6.492 1.00 55.38 214 GLY A N 1
ATOM 1660 C CA . GLY A 1 214 ? -14.210 21.323 6.913 1.00 55.38 214 GLY A CA 1
ATOM 1661 C C . GLY A 1 214 ? -13.687 21.948 8.222 1.00 55.38 214 GLY A C 1
ATOM 1662 O O . GLY A 1 214 ? -12.691 21.490 8.771 1.00 55.38 214 GLY A O 1
ATOM 1663 N N . ARG A 1 215 ? -14.365 22.962 8.789 1.00 53.25 215 ARG A N 1
ATOM 1664 C CA . ARG A 1 215 ? -14.095 23.460 10.169 1.00 53.25 215 ARG A CA 1
ATOM 1665 C C . ARG A 1 215 ? -15.212 23.119 11.156 1.00 53.25 215 ARG A C 1
ATOM 1667 O O . ARG A 1 215 ? -15.375 23.764 12.193 1.00 53.25 215 ARG A O 1
ATOM 1674 N N . GLY A 1 216 ? -16.064 22.188 10.767 1.00 48.22 216 GLY A N 1
ATOM 1675 C CA . GLY A 1 216 ? -17.360 21.973 11.352 1.00 48.22 216 GLY A CA 1
ATOM 1676 C C . GLY A 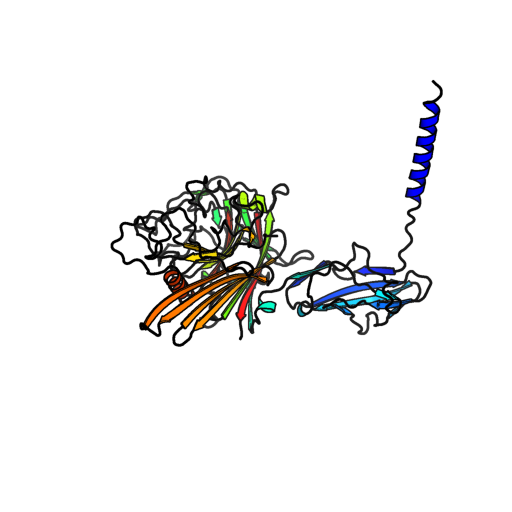1 216 ? -17.336 21.058 12.553 1.00 48.22 216 GLY A C 1
ATOM 1677 O O . GLY A 1 216 ? -17.234 19.845 12.399 1.00 48.22 216 GLY A O 1
ATOM 1678 N N . TYR A 1 217 ? -17.513 21.610 13.750 1.00 52.00 217 TYR A N 1
ATOM 1679 C CA . TYR A 1 217 ? -17.868 20.791 14.896 1.00 52.00 217 TYR A CA 1
ATOM 1680 C C . TYR A 1 217 ? -19.265 20.220 14.669 1.00 52.00 217 TYR A C 1
ATOM 1682 O O . TYR A 1 217 ? -20.193 20.919 14.245 1.00 52.00 217 TYR A O 1
ATOM 1690 N N . VAL A 1 218 ? -19.403 18.929 14.943 1.00 57.03 218 VAL A N 1
ATOM 1691 C CA . VAL A 1 218 ? -20.711 18.301 15.066 1.00 57.03 218 VAL A CA 1
ATOM 1692 C C . VAL A 1 218 ? -21.314 18.807 16.372 1.00 57.03 218 VAL A C 1
ATOM 1694 O O . VAL A 1 218 ? -20.671 18.717 17.417 1.00 57.03 218 VAL A O 1
ATOM 1697 N N . ASP A 1 219 ? -22.511 19.397 16.312 1.00 55.94 219 ASP A N 1
ATOM 1698 C CA . ASP A 1 219 ? -23.196 19.885 17.513 1.00 55.94 219 ASP A CA 1
ATOM 1699 C C . ASP A 1 219 ? -23.360 18.705 18.494 1.00 55.94 219 ASP A C 1
ATOM 1701 O O . ASP A 1 219 ? -23.978 17.696 18.127 1.00 55.94 219 ASP A O 1
ATOM 1705 N N . PRO A 1 220 ? -22.818 18.802 19.725 1.00 53.06 220 PRO A N 1
ATOM 1706 C CA . PRO A 1 220 ? -22.824 17.699 20.684 1.00 53.06 220 PRO A CA 1
ATOM 1707 C C . PRO A 1 220 ? -24.242 17.242 21.048 1.00 53.06 220 PRO A C 1
ATOM 1709 O O . PRO A 1 220 ? -24.457 16.065 21.328 1.00 53.06 220 PRO A O 1
ATOM 1712 N N . ASN A 1 221 ? -25.223 18.148 20.979 1.00 56.97 221 ASN A N 1
ATOM 1713 C CA . ASN A 1 221 ? -26.623 17.873 21.302 1.00 56.97 221 ASN A CA 1
ATOM 1714 C C . ASN A 1 221 ? -27.455 17.495 20.070 1.00 56.97 221 ASN A C 1
ATOM 1716 O O . ASN A 1 221 ? -28.557 16.962 20.200 1.00 56.97 221 ASN A O 1
ATOM 1720 N N . ASN A 1 222 ? -26.973 17.804 18.865 1.00 63.38 222 ASN A N 1
ATOM 1721 C CA . ASN A 1 222 ? -27.668 17.501 17.622 1.00 63.38 222 ASN A CA 1
ATOM 1722 C C . ASN A 1 222 ? -26.672 17.184 16.510 1.00 63.38 222 ASN A C 1
ATOM 1724 O O . ASN A 1 222 ? -26.372 18.019 15.659 1.00 63.38 222 ASN A O 1
ATOM 1728 N N . ARG A 1 223 ? -26.229 15.927 16.468 1.00 59.56 223 ARG A N 1
ATOM 1729 C CA . ARG A 1 223 ? -25.174 15.475 15.553 1.00 59.56 223 ARG A CA 1
ATOM 1730 C C . ARG A 1 223 ? -25.518 15.581 14.061 1.00 59.56 223 ARG A C 1
ATOM 1732 O O . ARG A 1 223 ? -24.647 15.430 13.207 1.00 59.56 223 ARG A O 1
ATOM 1739 N N . ALA A 1 224 ? -26.773 15.869 13.715 1.00 62.84 224 ALA A N 1
ATOM 1740 C CA . ALA A 1 224 ? -27.148 16.207 12.346 1.00 62.84 224 ALA A CA 1
ATOM 1741 C C . ALA A 1 224 ? -26.640 17.600 11.928 1.00 62.84 224 ALA A C 1
ATOM 1743 O O . ALA A 1 224 ? -26.372 17.807 10.744 1.00 62.84 224 ALA A O 1
ATOM 1744 N N . LYS A 1 225 ? -26.447 18.528 12.875 1.00 62.94 225 LYS A N 1
ATOM 1745 C CA . LYS A 1 225 ? -25.900 19.865 12.622 1.00 62.94 225 LYS A CA 1
ATOM 1746 C C . LYS A 1 225 ? -24.377 19.831 12.604 1.00 62.94 225 LYS A C 1
ATOM 1748 O O . LYS A 1 225 ? -23.748 19.373 13.556 1.00 62.94 225 LYS A O 1
ATOM 1753 N N . VAL A 1 226 ? -23.799 20.380 11.543 1.00 64.12 226 VAL A N 1
ATOM 1754 C CA . VAL A 1 226 ? -22.354 20.587 11.423 1.00 64.12 226 VAL A CA 1
ATOM 1755 C C . VAL A 1 226 ? -22.104 22.070 11.202 1.00 64.12 226 VAL A C 1
ATOM 1757 O O . VAL A 1 226 ? -22.802 22.687 10.393 1.00 64.12 226 VAL A O 1
ATOM 1760 N N . SER A 1 227 ? -21.172 22.671 11.948 1.00 64.81 227 SER A N 1
ATOM 1761 C CA . SER A 1 227 ? -20.843 24.082 11.733 1.00 64.81 227 SER A CA 1
ATOM 1762 C C . SER A 1 227 ? -20.128 24.275 10.393 1.00 64.81 227 SER A C 1
ATOM 1764 O O . SER A 1 227 ? -19.397 23.411 9.922 1.00 64.81 227 SER A O 1
ATOM 1766 N N . THR A 1 228 ? -20.349 25.410 9.740 1.00 67.00 228 THR A N 1
ATOM 1767 C CA . THR A 1 228 ? -19.665 25.732 8.485 1.00 67.00 228 THR A CA 1
ATOM 1768 C C . THR A 1 228 ? -18.284 26.317 8.771 1.00 67.00 228 THR A C 1
ATOM 1770 O O . THR A 1 228 ? -18.138 27.183 9.633 1.00 67.00 228 THR A O 1
ATOM 1773 N N . GLY A 1 229 ? -17.286 25.857 8.031 1.00 74.19 229 GLY A N 1
ATOM 1774 C CA . GLY A 1 229 ? -15.953 26.423 7.904 1.00 74.19 229 GLY A CA 1
ATOM 1775 C C . GLY A 1 229 ? -15.700 27.056 6.541 1.00 74.19 229 GLY A C 1
ATOM 1776 O O . GLY A 1 229 ? -16.602 27.173 5.712 1.00 74.19 229 GLY A O 1
ATOM 1777 N N . THR A 1 230 ? -14.440 27.420 6.317 1.00 79.81 230 THR A N 1
ATOM 1778 C CA . THR A 1 230 ? -13.930 27.886 5.026 1.00 79.81 230 THR A CA 1
ATOM 1779 C C . THR A 1 230 ? -12.906 26.880 4.522 1.00 79.81 230 THR A C 1
ATOM 1781 O O . THR A 1 230 ? -11.962 26.562 5.246 1.00 79.81 230 THR A O 1
ATOM 1784 N N . CYS A 1 231 ? -13.094 26.398 3.299 1.00 84.31 231 CYS A N 1
ATOM 1785 C CA . CYS A 1 231 ? -12.168 25.516 2.601 1.00 84.31 231 CYS A CA 1
ATOM 1786 C C . CYS A 1 231 ? -11.423 26.286 1.522 1.00 84.31 231 CYS A C 1
ATOM 1788 O O . CYS A 1 231 ? -11.943 27.246 0.953 1.00 84.31 231 CYS A O 1
ATOM 1790 N N . THR A 1 232 ? -10.213 25.825 1.227 1.00 89.31 232 THR A N 1
ATOM 1791 C CA . THR A 1 232 ? -9.325 26.413 0.215 1.00 89.31 232 THR A CA 1
ATOM 1792 C C . THR A 1 232 ? -8.889 25.389 -0.827 1.00 89.31 232 THR A C 1
ATOM 1794 O O . THR A 1 232 ? -8.120 25.716 -1.727 1.00 89.31 232 THR A O 1
ATOM 1797 N N . TYR A 1 233 ? -9.384 24.150 -0.742 1.00 92.19 233 TYR A N 1
ATOM 1798 C CA . TYR A 1 233 ? -9.108 23.085 -1.701 1.00 92.19 233 TYR A CA 1
ATOM 1799 C C . TYR A 1 233 ? -10.381 22.353 -2.091 1.00 92.19 233 TYR A C 1
ATOM 1801 O O . TYR A 1 233 ? -11.341 22.257 -1.333 1.00 92.19 233 TYR A O 1
ATOM 1809 N N . THR A 1 234 ? -10.348 21.763 -3.275 1.00 93.75 234 THR A N 1
ATOM 1810 C CA . THR A 1 234 ? -11.233 20.652 -3.621 1.00 93.75 234 THR A CA 1
ATOM 1811 C C . THR A 1 234 ? -10.375 19.415 -3.817 1.00 93.75 234 THR A C 1
ATOM 1813 O O . THR A 1 234 ? -9.222 19.532 -4.243 1.00 93.75 234 THR A O 1
ATOM 1816 N N . SER A 1 235 ? -10.905 18.235 -3.503 1.00 95.25 235 SER A N 1
ATOM 1817 C CA . SER A 1 235 ? -10.146 16.997 -3.652 1.00 95.25 235 SER A CA 1
ATOM 1818 C C . SER A 1 235 ? -10.951 15.823 -4.201 1.00 95.25 235 SER A C 1
ATOM 1820 O O . SER A 1 235 ? -12.146 15.952 -4.456 1.00 95.25 235 SER A O 1
ATOM 1822 N N . GLY A 1 236 ? -10.284 14.698 -4.449 1.00 96.38 236 GLY A N 1
ATOM 1823 C CA . GLY A 1 236 ? -10.877 13.425 -4.840 1.00 96.38 236 GLY A CA 1
ATOM 1824 C C . GLY A 1 236 ? -10.815 12.406 -3.702 1.00 96.38 236 GLY A C 1
ATOM 1825 O O . GLY A 1 236 ? -9.797 12.286 -3.018 1.00 96.38 236 GLY A O 1
ATOM 1826 N N . ALA A 1 237 ? -11.901 11.657 -3.528 1.00 96.44 237 ALA A N 1
ATOM 1827 C CA . ALA A 1 237 ? -11.978 10.512 -2.629 1.00 96.44 237 ALA A CA 1
ATOM 1828 C C . ALA A 1 237 ? -12.949 9.463 -3.173 1.00 96.44 237 ALA A C 1
ATOM 1830 O O . ALA A 1 237 ? -13.864 9.770 -3.946 1.00 96.44 237 ALA A O 1
ATOM 1831 N N . PHE A 1 238 ? -12.759 8.220 -2.752 1.00 96.12 238 PHE A N 1
ATOM 1832 C CA . PHE A 1 238 ? -13.698 7.133 -2.982 1.00 96.12 238 PHE A CA 1
ATOM 1833 C C . PHE A 1 238 ? -13.667 6.143 -1.822 1.00 96.12 238 PHE A C 1
ATOM 1835 O O . PHE A 1 238 ? -12.710 6.077 -1.053 1.00 96.12 238 PHE A O 1
ATOM 1842 N N . TYR A 1 239 ? -14.724 5.352 -1.717 1.00 94.88 239 TYR A N 1
ATOM 1843 C CA . TYR A 1 239 ? -14.881 4.373 -0.652 1.00 94.88 239 TYR A CA 1
ATOM 1844 C C . TYR A 1 239 ? -15.775 3.215 -1.073 1.00 94.88 239 TYR A C 1
ATOM 1846 O O . TYR A 1 239 ? -16.455 3.289 -2.096 1.00 94.88 239 TYR A O 1
ATOM 1854 N N . SER A 1 240 ? -15.763 2.132 -0.301 1.00 95.00 240 SER A N 1
ATOM 1855 C CA . SER A 1 240 ? -16.394 0.864 -0.700 1.00 95.00 240 SER A CA 1
ATOM 1856 C C . SER A 1 240 ? -17.739 0.540 -0.045 1.00 95.00 240 SER A C 1
ATOM 1858 O O . SER A 1 240 ? -18.459 -0.346 -0.512 1.00 95.00 240 SER A O 1
ATOM 1860 N N . TYR A 1 241 ? -18.131 1.283 0.991 1.00 90.31 241 TYR A N 1
ATOM 1861 C CA . TYR A 1 241 ? -19.300 0.952 1.810 1.00 90.31 241 TYR A CA 1
ATOM 1862 C C . TYR A 1 241 ? -20.627 0.944 1.036 1.00 90.31 241 TYR A C 1
ATOM 1864 O O . TYR A 1 241 ? -21.413 0.011 1.179 1.00 90.31 241 TYR A O 1
ATOM 1872 N N . ARG A 1 242 ? -20.875 1.942 0.173 1.00 86.06 242 ARG A N 1
ATOM 1873 C CA . ARG A 1 242 ? -22.123 2.045 -0.618 1.00 86.06 242 ARG A CA 1
ATOM 1874 C C . ARG A 1 242 ? -22.372 0.869 -1.549 1.00 86.06 242 ARG A C 1
ATOM 1876 O O . ARG A 1 242 ? -23.524 0.539 -1.810 1.00 86.06 242 ARG A O 1
ATOM 1883 N N . ASN A 1 243 ? -21.305 0.229 -2.014 1.00 88.00 243 ASN A N 1
ATOM 1884 C CA . ASN A 1 243 ? -21.406 -0.957 -2.856 1.00 88.00 243 ASN A CA 1
ATOM 1885 C C . ASN A 1 243 ? -21.550 -2.240 -2.017 1.00 88.00 243 ASN A C 1
ATOM 1887 O O . ASN A 1 243 ? -21.520 -3.340 -2.562 1.00 88.00 243 ASN A O 1
ATOM 1891 N N . GLY A 1 244 ? -21.690 -2.117 -0.691 1.00 89.81 244 GLY A N 1
ATOM 1892 C CA . GLY A 1 244 ? -21.807 -3.238 0.238 1.00 89.81 244 GLY A CA 1
ATOM 1893 C C . GLY A 1 244 ? -20.524 -4.058 0.366 1.00 89.81 244 GLY A C 1
ATOM 1894 O O . GLY A 1 244 ? -20.576 -5.193 0.840 1.00 89.81 244 GLY A O 1
ATOM 1895 N N . PHE A 1 245 ? -19.382 -3.520 -0.074 1.00 94.25 245 PHE A N 1
ATOM 1896 C CA . PHE A 1 245 ? -18.116 -4.234 -0.032 1.00 94.25 245 PHE A CA 1
ATOM 1897 C C . PHE A 1 245 ? -17.390 -3.979 1.290 1.00 94.25 245 PHE A C 1
ATOM 1899 O O . PHE A 1 245 ? -17.043 -2.845 1.619 1.00 94.25 245 PHE A O 1
ATOM 1906 N N . TYR A 1 246 ? -17.120 -5.065 2.015 1.00 95.94 246 TYR A N 1
ATOM 1907 C CA . TYR A 1 246 ? -16.272 -5.065 3.201 1.00 95.94 246 TYR A CA 1
ATOM 1908 C C . TYR A 1 246 ? -15.001 -5.863 2.926 1.00 95.94 246 TYR A C 1
ATOM 1910 O O . TYR A 1 246 ? -15.050 -6.988 2.424 1.00 95.94 246 TYR A O 1
ATOM 1918 N N . VAL A 1 247 ? -13.851 -5.304 3.290 1.00 95.69 247 VAL A N 1
ATOM 1919 C CA . VAL A 1 247 ? -12.545 -5.926 3.038 1.00 95.69 247 VAL A CA 1
ATOM 1920 C C . VAL A 1 247 ? -12.344 -7.183 3.884 1.00 95.69 247 VAL A C 1
ATOM 1922 O O . VAL A 1 247 ? -11.711 -8.132 3.431 1.00 95.69 247 VAL A O 1
ATOM 1925 N N . ASN A 1 248 ? -12.944 -7.221 5.076 1.00 96.31 248 ASN A N 1
ATOM 1926 C CA . ASN A 1 248 ? -12.859 -8.331 6.021 1.00 96.31 248 ASN A CA 1
ATOM 1927 C C . ASN A 1 248 ? -14.057 -9.297 5.950 1.00 96.31 248 ASN A C 1
ATOM 1929 O O . ASN A 1 248 ? -14.241 -10.094 6.870 1.00 96.31 248 ASN A O 1
ATOM 1933 N N . LYS A 1 249 ? -14.873 -9.244 4.887 1.00 95.62 249 LYS A N 1
ATOM 1934 C CA . LYS A 1 249 ? -15.955 -10.211 4.644 1.00 95.62 249 LYS A CA 1
ATOM 1935 C C . LYS A 1 249 ? -15.831 -10.851 3.266 1.00 95.62 249 LYS A C 1
ATOM 1937 O O . LYS A 1 249 ? -15.374 -10.220 2.311 1.00 95.62 249 LYS A O 1
ATOM 1942 N N . ASP A 1 250 ? -16.210 -12.120 3.164 1.00 93.25 250 ASP A N 1
ATOM 1943 C CA . ASP A 1 250 ? -16.263 -12.853 1.900 1.00 93.25 250 ASP A CA 1
ATOM 1944 C C . ASP A 1 250 ? -17.513 -12.486 1.074 1.00 93.25 250 ASP A C 1
ATOM 1946 O O . ASP A 1 250 ? -18.329 -11.654 1.474 1.00 93.25 250 ASP A O 1
ATOM 1950 N N . SER A 1 251 ? -17.676 -13.097 -0.103 1.00 89.12 251 SER A N 1
ATOM 1951 C CA . SER A 1 251 ? -18.830 -12.841 -0.980 1.00 89.12 251 SER A CA 1
ATOM 1952 C C . SER A 1 251 ? -20.177 -13.292 -0.400 1.00 89.12 251 SER A C 1
ATOM 1954 O O . SER A 1 251 ? -21.216 -12.943 -0.952 1.00 89.12 251 SER A O 1
ATOM 1956 N N . HIS A 1 252 ? -20.176 -14.061 0.691 1.00 91.56 252 HIS A N 1
ATOM 1957 C CA . HIS A 1 252 ? -21.369 -14.505 1.412 1.00 91.56 252 HIS A CA 1
ATOM 1958 C C . HIS A 1 252 ? -21.610 -13.677 2.687 1.00 91.56 252 HIS A C 1
ATOM 1960 O O . HIS A 1 252 ? -22.527 -13.976 3.450 1.00 91.56 252 HIS A O 1
ATOM 1966 N N . GLY A 1 253 ? -20.795 -12.644 2.932 1.00 91.19 253 GLY A N 1
ATOM 1967 C CA . GLY A 1 253 ? -20.876 -11.790 4.115 1.00 91.19 253 GLY A CA 1
ATOM 1968 C C . GLY A 1 253 ? -20.271 -12.404 5.380 1.00 91.19 253 GLY A C 1
ATOM 1969 O O . GLY A 1 253 ? -20.439 -11.838 6.461 1.00 91.19 253 GLY A O 1
ATOM 1970 N N . LYS A 1 254 ? -19.566 -13.538 5.277 1.00 93.75 254 LYS A N 1
ATOM 1971 C CA . LYS A 1 254 ? -18.888 -14.172 6.412 1.00 93.75 254 LYS A CA 1
ATOM 1972 C C . LYS A 1 254 ? -17.562 -13.471 6.696 1.00 93.75 254 LYS A C 1
ATOM 1974 O O . LYS A 1 254 ? -16.844 -13.094 5.774 1.00 93.75 254 LYS A O 1
ATOM 1979 N N . ASN A 1 255 ? -17.214 -13.348 7.976 1.00 94.69 255 ASN A N 1
ATOM 1980 C CA . ASN A 1 255 ? -15.945 -12.765 8.403 1.00 94.69 255 ASN A CA 1
ATOM 1981 C C . ASN A 1 255 ? -14.746 -13.566 7.873 1.00 94.69 255 ASN A C 1
ATOM 1983 O O . ASN A 1 255 ? -14.659 -14.786 8.037 1.00 94.69 255 ASN A O 1
ATOM 1987 N N . ILE A 1 256 ? -13.796 -12.846 7.289 1.00 95.81 256 ILE A N 1
ATOM 1988 C CA . ILE A 1 256 ? -12.460 -13.328 6.956 1.00 95.81 256 ILE A CA 1
ATOM 1989 C C . ILE A 1 256 ? -11.606 -13.076 8.194 1.00 95.81 256 ILE A C 1
ATOM 1991 O O . ILE A 1 256 ? -11.256 -11.935 8.481 1.00 95.81 256 ILE A O 1
ATOM 1995 N N . HIS A 1 257 ? -11.301 -14.120 8.961 1.00 94.12 257 HIS A N 1
ATOM 1996 C CA . HIS A 1 257 ? -10.518 -13.974 10.194 1.00 94.12 257 HIS A CA 1
ATOM 1997 C C . HIS A 1 257 ? -9.024 -13.792 9.946 1.00 94.12 257 HIS A C 1
ATOM 1999 O O . HIS A 1 257 ? -8.362 -13.200 10.787 1.00 94.12 257 HIS A O 1
ATOM 2005 N N . HIS A 1 258 ? -8.514 -14.261 8.808 1.00 95.69 258 HIS A N 1
ATOM 2006 C CA . HIS A 1 258 ? -7.126 -14.082 8.405 1.00 95.69 258 HIS A CA 1
ATOM 2007 C C . HIS A 1 258 ? -7.098 -13.549 6.975 1.00 95.69 258 HIS A C 1
ATOM 2009 O O . HIS A 1 258 ? -7.466 -14.245 6.024 1.00 95.69 258 HIS A O 1
ATOM 2015 N N . GLY A 1 259 ? -6.752 -12.277 6.826 1.00 96.31 259 GLY A N 1
ATOM 2016 C CA . GLY A 1 259 ? -6.833 -11.598 5.545 1.00 96.31 259 GLY A CA 1
ATOM 2017 C C . GLY A 1 259 ? -5.894 -10.414 5.454 1.00 96.31 259 GLY A C 1
ATOM 2018 O O . GLY A 1 259 ? -5.164 -10.086 6.389 1.00 96.31 259 GLY A O 1
ATOM 2019 N N . GLY A 1 260 ? -5.908 -9.781 4.291 1.00 96.94 260 GLY A N 1
ATOM 2020 C CA . GLY A 1 260 ? -5.122 -8.584 4.063 1.00 96.94 260 GLY A CA 1
ATOM 2021 C C . GLY A 1 260 ? -5.639 -7.755 2.905 1.00 96.94 260 GLY A C 1
ATOM 2022 O O . GLY A 1 260 ? -6.489 -8.188 2.124 1.00 96.94 260 GLY A O 1
ATOM 2023 N N . ILE A 1 261 ? -5.103 -6.552 2.791 1.00 97.31 261 ILE A N 1
ATOM 2024 C CA . ILE A 1 261 ? -5.341 -5.642 1.685 1.00 97.31 261 ILE A CA 1
ATOM 2025 C C . ILE A 1 261 ? -4.026 -4.997 1.264 1.00 97.31 261 ILE A C 1
ATOM 2027 O O . ILE A 1 261 ? -3.189 -4.681 2.101 1.00 97.31 261 ILE A O 1
ATOM 2031 N N . GLU A 1 262 ? -3.835 -4.827 -0.038 1.00 96.31 262 GLU A N 1
ATOM 2032 C CA . GLU A 1 262 ? -2.669 -4.163 -0.614 1.00 96.31 262 GLU A CA 1
ATOM 2033 C C . GLU A 1 262 ? -3.114 -3.148 -1.657 1.00 96.31 262 GLU A C 1
ATOM 2035 O O . GLU A 1 262 ? -3.936 -3.445 -2.532 1.00 96.31 262 GLU A O 1
ATOM 2040 N N . ILE A 1 263 ? -2.544 -1.952 -1.565 1.00 96.56 263 ILE A N 1
ATOM 2041 C CA . ILE A 1 263 ? -2.808 -0.827 -2.447 1.00 96.56 263 ILE A CA 1
ATOM 2042 C C . ILE A 1 263 ? -1.495 -0.414 -3.091 1.00 96.56 263 ILE A C 1
ATOM 2044 O O . ILE A 1 263 ? -0.516 -0.130 -2.404 1.00 96.56 263 ILE A O 1
ATOM 2048 N N . ARG A 1 264 ? -1.487 -0.338 -4.422 1.00 95.00 264 ARG A N 1
ATOM 2049 C CA . ARG A 1 264 ? -0.339 0.156 -5.177 1.00 95.00 264 ARG A CA 1
ATOM 2050 C C . ARG A 1 264 ? -0.564 1.590 -5.610 1.00 95.00 264 ARG A C 1
ATOM 2052 O O . ARG A 1 264 ? -1.375 1.835 -6.513 1.00 95.00 264 ARG A O 1
ATOM 2059 N N . LEU A 1 265 ? 0.181 2.519 -5.022 1.00 96.12 265 LEU A N 1
ATOM 2060 C CA . LEU A 1 265 ? 0.012 3.949 -5.264 1.00 96.12 265 LEU A CA 1
ATOM 2061 C C . LEU A 1 265 ? 1.334 4.696 -5.431 1.00 96.12 265 LEU A C 1
ATOM 2063 O O . LEU A 1 265 ? 2.406 4.179 -5.124 1.00 96.12 265 LEU A O 1
ATOM 2067 N N . ARG A 1 266 ? 1.220 5.918 -5.946 1.00 95.56 266 ARG A N 1
ATOM 2068 C CA . ARG A 1 266 ? 2.252 6.957 -5.937 1.00 95.56 266 ARG A CA 1
ATOM 2069 C C . ARG A 1 266 ? 1.604 8.333 -5.838 1.00 95.56 266 ARG A C 1
ATOM 2071 O O . ARG A 1 266 ? 0.399 8.474 -6.048 1.00 95.56 266 ARG A O 1
ATOM 2078 N N . VAL A 1 267 ? 2.408 9.352 -5.590 1.00 97.00 267 VAL A N 1
ATOM 2079 C CA . VAL A 1 267 ? 1.997 10.746 -5.475 1.00 97.00 267 VAL A CA 1
ATOM 2080 C C . VAL A 1 267 ? 2.808 11.592 -6.453 1.00 97.00 267 VAL A C 1
ATOM 2082 O O . VAL A 1 267 ? 4.023 11.461 -6.576 1.00 97.00 267 VAL A O 1
ATOM 2085 N N . GLU A 1 268 ? 2.118 12.477 -7.159 1.00 95.62 268 GLU A N 1
ATOM 2086 C CA . GLU A 1 268 ? 2.696 13.493 -8.027 1.00 95.62 268 GLU A CA 1
ATOM 2087 C C . GLU A 1 268 ? 2.350 14.886 -7.502 1.00 95.62 268 GLU A C 1
ATOM 2089 O O . GLU A 1 268 ? 1.327 15.105 -6.851 1.00 95.62 268 GLU A O 1
ATOM 2094 N N . LYS A 1 269 ? 3.197 15.849 -7.843 1.00 94.31 269 LYS A N 1
ATOM 2095 C CA . LYS A 1 269 ? 3.040 17.264 -7.517 1.00 94.31 269 LYS A CA 1
ATOM 2096 C C . LYS A 1 269 ? 3.280 18.089 -8.769 1.00 94.31 269 LYS A C 1
ATOM 2098 O O . LYS A 1 269 ? 4.144 17.743 -9.575 1.00 94.31 269 LYS A O 1
ATOM 2103 N N . ASP A 1 270 ? 2.555 19.189 -8.895 1.00 92.12 270 ASP A N 1
ATOM 2104 C CA . ASP A 1 270 ? 2.696 20.066 -10.057 1.00 92.12 270 ASP A CA 1
ATOM 2105 C C . ASP A 1 270 ? 3.892 21.026 -9.912 1.00 92.12 270 ASP A C 1
ATOM 2107 O O . ASP A 1 270 ? 4.471 21.435 -10.916 1.00 92.12 270 ASP A O 1
ATOM 2111 N N . ASP A 1 271 ? 4.296 21.371 -8.682 1.00 90.81 271 ASP A N 1
ATOM 2112 C CA . ASP A 1 271 ? 5.446 22.252 -8.438 1.00 90.81 271 ASP A CA 1
ATOM 2113 C C . ASP A 1 271 ? 6.760 21.445 -8.406 1.00 90.81 271 ASP A C 1
ATOM 2115 O O . ASP A 1 271 ? 6.988 20.666 -7.469 1.00 90.81 271 ASP A O 1
ATOM 2119 N N . PRO A 1 272 ? 7.662 21.601 -9.395 1.00 89.50 272 PRO A N 1
ATOM 2120 C CA . PRO A 1 272 ? 8.940 20.898 -9.405 1.00 89.50 272 PRO A CA 1
ATOM 2121 C C . PRO A 1 272 ? 9.897 21.367 -8.297 1.00 89.50 272 PRO A C 1
ATOM 2123 O O . PRO A 1 272 ? 10.783 20.598 -7.934 1.00 89.50 272 PRO A O 1
ATOM 2126 N N . ASN A 1 273 ? 9.710 22.568 -7.732 1.00 92.50 273 ASN A N 1
ATOM 2127 C CA . ASN A 1 273 ? 10.605 23.155 -6.727 1.00 92.50 273 ASN A CA 1
ATOM 2128 C C . ASN A 1 273 ? 10.305 22.701 -5.292 1.00 92.50 273 ASN A C 1
ATOM 2130 O O . ASN A 1 273 ? 11.139 22.878 -4.409 1.00 92.50 273 ASN A O 1
ATOM 2134 N N . VAL A 1 274 ? 9.124 22.131 -5.053 1.00 92.12 274 VAL A N 1
ATOM 2135 C CA . VAL A 1 274 ? 8.725 21.566 -3.757 1.00 92.12 274 VAL A CA 1
ATOM 2136 C C . VAL A 1 274 ? 9.183 20.111 -3.702 1.00 92.12 274 VAL A C 1
ATOM 2138 O O . VAL A 1 274 ? 8.902 19.365 -4.630 1.00 92.12 274 VAL A O 1
ATOM 2141 N N . THR A 1 275 ? 9.892 19.663 -2.667 1.00 94.38 275 THR A N 1
ATOM 2142 C CA . THR A 1 275 ? 10.183 18.224 -2.483 1.00 94.38 275 THR A CA 1
ATOM 2143 C C . THR A 1 275 ? 8.931 17.464 -2.028 1.00 94.38 275 THR A C 1
ATOM 2145 O O . THR A 1 275 ? 7.957 18.081 -1.605 1.00 94.38 275 THR A O 1
ATOM 2148 N N . MET A 1 276 ? 8.925 16.126 -2.086 1.00 93.62 276 MET A N 1
ATOM 2149 C CA . MET A 1 276 ? 7.795 15.355 -1.536 1.00 93.62 276 MET A CA 1
ATOM 2150 C C . MET A 1 276 ? 7.612 15.627 -0.037 1.00 93.62 276 MET A C 1
ATOM 2152 O O . MET A 1 276 ? 6.498 15.874 0.401 1.00 93.62 276 MET A O 1
ATOM 2156 N N . ASP A 1 277 ? 8.696 15.712 0.735 1.00 91.25 277 ASP A N 1
ATOM 2157 C CA . ASP A 1 277 ? 8.609 16.056 2.159 1.00 91.25 277 ASP A CA 1
ATOM 2158 C C . ASP A 1 277 ? 7.994 17.435 2.399 1.00 91.25 277 ASP A C 1
ATOM 2160 O O . ASP A 1 277 ? 7.111 17.593 3.240 1.00 91.25 277 ASP A O 1
ATOM 2164 N N . GLN A 1 278 ? 8.403 18.431 1.611 1.00 91.00 278 GLN A N 1
ATOM 2165 C CA . GLN A 1 278 ? 7.828 19.771 1.687 1.00 91.00 278 GLN A CA 1
ATOM 2166 C C . GLN A 1 278 ? 6.353 19.795 1.275 1.00 91.00 278 GLN A C 1
ATOM 2168 O O . GLN A 1 278 ? 5.598 20.607 1.801 1.00 91.00 278 GLN A O 1
ATOM 2173 N N . LEU A 1 279 ? 5.932 18.935 0.343 1.00 92.19 279 LEU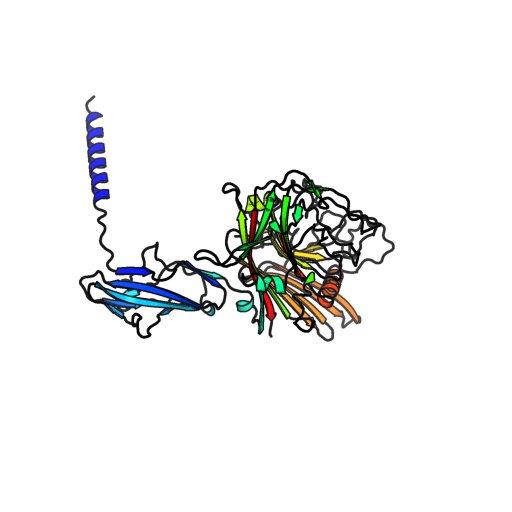 A N 1
ATOM 2174 C CA . LEU A 1 279 ? 4.530 18.807 -0.050 1.00 92.19 279 LEU A CA 1
ATOM 2175 C C . LEU A 1 279 ? 3.667 18.391 1.153 1.00 92.19 279 LEU A C 1
ATOM 2177 O O . LEU A 1 279 ? 2.644 19.023 1.418 1.00 92.19 279 LEU A O 1
ATOM 2181 N N . TYR A 1 280 ? 4.115 17.388 1.910 1.00 89.94 280 TYR A N 1
ATOM 2182 C CA . TYR A 1 280 ? 3.418 16.899 3.103 1.00 89.94 280 TYR A CA 1
ATOM 2183 C C . TYR A 1 280 ? 3.473 17.907 4.261 1.00 89.94 280 TYR A C 1
ATOM 2185 O O . TYR A 1 280 ? 2.458 18.158 4.905 1.00 89.94 280 TYR A O 1
ATOM 2193 N N . GLN A 1 281 ? 4.604 18.600 4.440 1.00 85.69 281 GLN A N 1
ATOM 2194 C CA . GLN A 1 281 ? 4.738 19.738 5.373 1.00 85.69 281 GLN A CA 1
ATOM 2195 C C . GLN A 1 281 ? 3.824 20.913 5.060 1.00 85.69 281 GLN A C 1
ATOM 2197 O O . GLN A 1 281 ? 3.453 21.673 5.952 1.00 85.69 281 GLN A O 1
ATOM 2202 N N . LYS A 1 282 ? 3.438 21.059 3.796 1.00 87.12 282 LYS A N 1
ATOM 2203 C CA . LYS A 1 282 ? 2.489 22.076 3.352 1.00 87.12 282 LYS A CA 1
ATOM 2204 C C . LYS A 1 282 ? 1.034 21.637 3.469 1.00 87.12 282 LYS A C 1
ATOM 2206 O O . LYS A 1 282 ? 0.176 22.443 3.122 1.00 87.12 282 LYS A O 1
ATOM 2211 N N . GLY A 1 283 ? 0.758 20.422 3.946 1.00 86.38 283 GLY A N 1
ATOM 2212 C CA . GLY A 1 283 ? -0.590 19.936 4.240 1.00 86.38 283 GLY A CA 1
ATOM 2213 C C . GLY A 1 283 ? -1.174 18.964 3.216 1.00 86.38 283 GLY A C 1
ATOM 2214 O O . GLY A 1 283 ? -2.349 18.634 3.324 1.00 86.38 283 GLY A O 1
ATOM 2215 N N . ALA A 1 284 ? -0.425 18.486 2.217 1.00 90.81 284 ALA A N 1
ATOM 2216 C CA . ALA A 1 284 ? -0.925 17.356 1.430 1.00 90.81 284 ALA A CA 1
ATOM 2217 C C . ALA A 1 284 ? -0.968 16.106 2.318 1.00 90.81 284 ALA A C 1
ATOM 2219 O O . ALA A 1 284 ? -0.022 15.861 3.062 1.00 90.81 284 ALA A O 1
ATOM 2220 N N . TRP A 1 285 ? -2.036 15.317 2.226 1.00 90.31 285 TRP A N 1
ATOM 2221 C CA . TRP A 1 285 ? -2.219 14.138 3.072 1.00 90.31 285 TRP A CA 1
ATOM 2222 C C . TRP A 1 285 ? -2.919 13.007 2.305 1.00 90.31 285 TRP A C 1
ATOM 2224 O O . TRP A 1 285 ? -4.134 12.828 2.388 1.00 90.31 285 TRP A O 1
ATOM 2234 N N . PRO A 1 286 ? -2.177 12.261 1.470 1.00 94.06 286 PRO A N 1
ATOM 2235 C CA . PRO A 1 286 ? -2.645 10.991 0.929 1.00 94.06 286 PRO A CA 1
ATOM 2236 C C . PRO A 1 286 ? -2.915 10.004 2.068 1.00 94.06 286 PRO A C 1
ATOM 2238 O O . PRO A 1 286 ? -2.017 9.751 2.877 1.00 94.06 286 PRO A O 1
ATOM 2241 N N . ALA A 1 287 ? -4.118 9.433 2.090 1.00 93.19 287 ALA A N 1
ATOM 2242 C CA . ALA A 1 287 ? -4.543 8.487 3.110 1.00 93.19 287 ALA A CA 1
ATOM 2243 C C . ALA A 1 287 ? -5.281 7.285 2.501 1.00 93.19 287 ALA A C 1
ATOM 2245 O O . ALA A 1 287 ? -6.049 7.399 1.536 1.00 93.19 287 ALA A O 1
ATOM 2246 N N . VAL A 1 288 ? -5.028 6.115 3.080 1.00 96.31 288 VAL A N 1
ATOM 2247 C CA . VAL A 1 288 ? -5.726 4.859 2.808 1.00 96.31 288 VAL A CA 1
ATOM 2248 C C . VAL A 1 288 ? -6.038 4.212 4.142 1.00 96.31 288 VAL A C 1
ATOM 2250 O O . VAL A 1 288 ? -5.127 3.879 4.894 1.00 96.31 288 VAL A O 1
ATOM 2253 N N . TRP A 1 289 ? -7.315 4.001 4.420 1.00 94.50 289 TRP A N 1
ATOM 2254 C CA . TRP A 1 289 ? -7.754 3.631 5.758 1.00 94.50 289 TRP A CA 1
ATOM 2255 C C . TRP A 1 289 ? -9.048 2.834 5.719 1.00 94.50 289 TRP A C 1
ATOM 2257 O O . TRP A 1 289 ? -9.748 2.760 4.705 1.00 94.50 289 TRP A O 1
ATOM 2267 N N . MET A 1 290 ? -9.341 2.171 6.825 1.00 94.19 290 MET A N 1
ATOM 2268 C CA . MET A 1 290 ? -10.478 1.291 6.993 1.00 94.19 290 MET A CA 1
ATOM 2269 C C . MET A 1 290 ? -11.335 1.771 8.149 1.00 94.19 290 MET A C 1
ATOM 2271 O O . MET A 1 290 ? -10.839 2.091 9.227 1.00 94.19 290 MET A O 1
ATOM 2275 N N . MET A 1 291 ? -12.647 1.733 7.940 1.00 90.56 291 MET A N 1
ATOM 2276 C CA . MET A 1 291 ? -13.608 2.056 8.984 1.00 90.56 291 MET A CA 1
ATOM 2277 C C . MET A 1 291 ? -14.799 1.105 8.965 1.00 90.56 291 MET A C 1
ATOM 2279 O O . MET A 1 291 ? -15.083 0.451 7.961 1.00 90.56 291 MET A O 1
ATOM 2283 N N . SER A 1 292 ? -15.484 1.000 10.098 1.00 92.44 292 SER A N 1
ATOM 2284 C CA . SER A 1 292 ? -16.669 0.166 10.247 1.00 92.44 292 SER A CA 1
ATOM 2285 C C . SER A 1 292 ? -17.952 0.987 10.148 1.00 92.44 292 SER A C 1
ATOM 2287 O O . SER A 1 292 ? -18.020 2.077 10.715 1.00 92.44 292 SER A O 1
ATOM 2289 N N . PRO A 1 293 ? -19.031 0.466 9.530 1.00 89.31 293 PRO A N 1
ATOM 2290 C CA . PRO A 1 293 ? -20.325 1.139 9.544 1.00 89.31 293 PRO A CA 1
ATOM 2291 C C . PRO A 1 293 ? -21.013 1.072 10.913 1.00 89.31 293 PRO A C 1
ATOM 2293 O O . PRO A 1 293 ? -22.143 1.553 11.039 1.00 89.31 293 PRO A O 1
ATOM 2296 N N . TYR A 1 294 ? -20.382 0.439 11.911 1.00 88.00 294 TYR A N 1
ATOM 2297 C CA . TYR A 1 294 ? -20.809 0.501 13.305 1.00 88.00 294 TYR A CA 1
ATOM 2298 C C . TYR A 1 294 ? -20.782 1.935 13.840 1.00 88.00 294 TYR A C 1
ATOM 2300 O O . TYR A 1 294 ? -21.632 2.287 14.658 1.00 88.00 294 TYR A O 1
ATOM 2308 N N . ILE A 1 295 ? -19.842 2.756 13.365 1.00 80.31 295 ILE A N 1
ATOM 2309 C CA . ILE A 1 295 ? -19.738 4.178 13.694 1.00 80.31 295 ILE A CA 1
ATOM 2310 C C . ILE A 1 295 ? -20.317 5.061 12.584 1.00 80.31 295 ILE A C 1
ATOM 2312 O O . ILE A 1 295 ? -20.668 4.579 11.503 1.00 80.31 295 ILE A O 1
ATOM 2316 N N . ASP A 1 296 ? -20.493 6.343 12.905 1.00 70.31 296 ASP A N 1
ATOM 2317 C CA . ASP A 1 296 ? -20.926 7.391 11.979 1.00 70.31 296 ASP A CA 1
ATOM 2318 C C . ASP A 1 296 ? -20.148 7.355 10.656 1.00 70.31 296 ASP A C 1
ATOM 2320 O O . ASP A 1 296 ? -18.929 7.204 10.654 1.00 70.31 296 ASP A O 1
ATOM 2324 N N . ASP A 1 297 ? -20.859 7.494 9.527 1.00 64.00 297 ASP A N 1
ATOM 2325 C CA . ASP A 1 297 ? -20.219 7.593 8.210 1.00 64.00 297 ASP A CA 1
ATOM 2326 C C . ASP A 1 297 ? -19.413 8.898 8.164 1.00 64.00 297 ASP A C 1
ATOM 2328 O O . ASP A 1 297 ? -19.953 9.992 8.369 1.00 64.00 297 ASP A O 1
ATOM 2332 N N . THR A 1 298 ? -18.109 8.765 7.950 1.00 66.94 298 THR A N 1
ATOM 2333 C CA . THR A 1 298 ? -17.155 9.871 7.898 1.00 66.94 298 THR A CA 1
ATOM 2334 C C . THR A 1 298 ? -17.384 10.721 6.666 1.00 66.94 298 THR A C 1
ATOM 2336 O O . THR A 1 298 ? -17.189 11.931 6.728 1.00 66.94 298 THR A O 1
ATOM 2339 N N . PHE A 1 299 ? -17.875 10.152 5.564 1.00 74.75 299 PHE A N 1
ATOM 2340 C CA . PHE A 1 299 ? -18.223 10.942 4.391 1.00 74.75 299 PHE A CA 1
ATOM 2341 C C . PHE A 1 299 ? -19.690 11.376 4.412 1.00 74.75 299 PHE A C 1
ATOM 2343 O O . PHE A 1 299 ? -20.610 10.565 4.314 1.00 74.75 299 PHE A O 1
ATOM 2350 N N . ARG A 1 300 ? -19.929 12.691 4.455 1.00 77.00 300 ARG A N 1
ATOM 2351 C CA . ARG A 1 300 ? -21.255 13.271 4.213 1.00 77.00 300 ARG A CA 1
ATOM 2352 C C . ARG A 1 300 ? -21.421 13.639 2.759 1.00 77.00 300 ARG A C 1
ATOM 2354 O O . ARG A 1 300 ? -20.691 14.476 2.242 1.00 77.00 300 ARG A O 1
ATOM 2361 N N . PHE A 1 301 ? -22.434 13.054 2.133 1.00 80.50 301 PHE A N 1
ATOM 2362 C CA . PHE A 1 301 ? -22.787 13.320 0.749 1.00 80.50 301 PHE A CA 1
ATOM 2363 C C . PHE A 1 301 ? -23.763 14.487 0.668 1.00 80.50 301 PHE A C 1
ATOM 2365 O O . PHE A 1 301 ? -24.747 14.533 1.403 1.00 80.50 301 PHE A O 1
ATOM 2372 N N . ASN A 1 302 ? -23.531 15.396 -0.277 1.00 80.94 302 ASN A N 1
ATOM 2373 C CA . ASN A 1 302 ? -24.287 16.647 -0.420 1.00 80.94 302 ASN A CA 1
ATOM 2374 C C . ASN A 1 302 ? -25.810 16.472 -0.593 1.00 80.94 302 ASN A C 1
ATOM 2376 O O . ASN A 1 302 ? -26.565 17.421 -0.402 1.00 80.94 302 ASN A O 1
ATOM 2380 N N . SER A 1 303 ? -26.272 15.276 -0.961 1.00 75.31 303 SER A N 1
ATOM 2381 C CA . SER A 1 303 ? -27.685 14.976 -1.230 1.00 75.31 303 SER A CA 1
ATOM 2382 C C . SER A 1 303 ? -28.368 14.134 -0.150 1.00 75.31 303 SER A C 1
ATOM 2384 O O . SER A 1 303 ? -29.522 13.748 -0.329 1.00 75.31 303 SER A O 1
ATOM 2386 N N . GLU A 1 304 ? -27.695 13.848 0.966 1.00 78.38 304 GLU A N 1
ATOM 2387 C CA . GLU A 1 304 ? -28.182 12.870 1.936 1.00 78.38 304 GLU A CA 1
ATOM 2388 C C . GLU A 1 304 ? -28.377 13.424 3.340 1.00 78.38 304 GLU A C 1
ATOM 2390 O O . GLU A 1 304 ? -27.610 14.238 3.855 1.00 78.38 304 GLU A O 1
ATOM 2395 N N . THR A 1 305 ? -29.425 12.924 3.989 1.00 71.00 305 THR A N 1
ATOM 2396 C CA . THR A 1 305 ? -29.663 13.160 5.407 1.00 71.00 305 THR A CA 1
ATOM 2397 C C . THR A 1 305 ? -28.706 12.313 6.231 1.00 71.00 305 THR A C 1
ATOM 2399 O O . THR A 1 305 ? -28.701 11.086 6.126 1.00 71.00 305 THR A O 1
ATOM 2402 N N . PHE A 1 306 ? -27.943 12.956 7.106 1.00 70.56 306 PHE A N 1
ATOM 2403 C CA . PHE A 1 306 ? -27.103 12.252 8.064 1.00 70.56 306 PHE A CA 1
ATOM 2404 C C . PHE A 1 306 ? -27.949 11.656 9.191 1.00 70.56 306 PHE A C 1
ATOM 2406 O O . PHE A 1 306 ? -28.691 12.378 9.860 1.00 70.56 306 PHE A O 1
ATOM 2413 N N . THR A 1 307 ? -27.797 10.353 9.423 1.00 70.00 307 THR A N 1
ATOM 2414 C CA . THR A 1 307 ? -28.368 9.669 10.588 1.00 70.00 307 THR A CA 1
ATOM 2415 C C . THR A 1 307 ? -27.225 9.276 11.518 1.00 70.00 307 THR A C 1
ATOM 2417 O O . THR A 1 307 ? -26.456 8.388 11.146 1.00 70.00 307 THR A O 1
ATOM 2420 N N . PRO A 1 308 ? -27.100 9.912 12.695 1.00 65.44 308 PRO A N 1
ATOM 2421 C CA . PRO A 1 308 ? -26.076 9.544 13.659 1.00 65.44 308 PRO A CA 1
ATOM 2422 C C . PRO A 1 308 ? -26.228 8.081 14.126 1.00 65.44 308 PRO A C 1
ATOM 2424 O O . PRO A 1 308 ? -27.341 7.609 14.362 1.00 65.44 308 PRO A O 1
ATOM 2427 N N . LYS A 1 309 ? -25.104 7.393 14.293 1.00 73.50 309 LYS A N 1
ATOM 2428 C CA . LYS A 1 309 ? -24.869 6.040 14.804 1.00 73.50 309 LYS A CA 1
ATOM 2429 C C . LYS A 1 309 ? -23.961 6.129 16.047 1.00 73.50 309 LYS A C 1
ATOM 2431 O O . LYS A 1 309 ? -24.007 7.107 16.800 1.00 73.50 309 LYS A O 1
ATOM 2436 N N . ASN A 1 310 ? -23.158 5.088 16.299 1.00 73.38 310 ASN A N 1
ATOM 2437 C CA . ASN A 1 310 ? -22.136 5.115 17.339 1.00 73.38 310 ASN A CA 1
ATOM 2438 C C . ASN A 1 310 ? -21.023 6.097 16.974 1.00 73.38 310 ASN A C 1
ATOM 2440 O O . ASN A 1 310 ? -20.799 6.420 15.808 1.00 73.38 310 ASN A O 1
ATOM 2444 N N . LEU A 1 311 ? -20.301 6.555 17.989 1.00 69.75 311 LEU A N 1
ATOM 2445 C CA . LEU A 1 311 ? -19.256 7.540 17.782 1.00 69.75 311 LEU A CA 1
ATOM 2446 C C . LEU A 1 311 ? -17.952 6.885 17.376 1.00 69.75 311 LEU A C 1
ATOM 2448 O O . LEU A 1 311 ? -17.508 5.910 17.986 1.00 69.75 311 LEU A O 1
ATOM 2452 N N . TRP A 1 312 ? -17.318 7.468 16.370 1.00 71.50 312 TRP A N 1
ATOM 2453 C CA . TRP A 1 312 ? -15.892 7.303 16.178 1.00 71.50 312 TRP A CA 1
ATOM 2454 C C . TRP A 1 312 ? -15.165 7.706 17.486 1.00 71.50 312 TRP A C 1
ATOM 2456 O O . TRP A 1 312 ? -15.559 8.710 18.094 1.00 71.50 312 TRP A O 1
ATOM 2466 N N . PRO A 1 313 ? -14.168 6.942 17.980 1.00 73.38 313 PRO A N 1
ATOM 2467 C CA . PRO A 1 313 ? -13.526 5.768 17.368 1.00 73.38 313 PRO A CA 1
ATOM 2468 C C . PRO A 1 313 ? -13.959 4.393 17.955 1.00 73.38 313 PRO A C 1
ATOM 2470 O O . PRO A 1 313 ? -13.152 3.470 18.043 1.00 73.38 313 PRO A O 1
ATOM 2473 N N . SER A 1 314 ? -15.225 4.205 18.360 1.00 77.88 314 SER A N 1
ATOM 2474 C CA . SER A 1 314 ? -15.700 2.977 19.055 1.00 77.88 314 SER A CA 1
ATOM 2475 C C . SER A 1 314 ? -15.682 1.669 18.240 1.00 77.88 314 SER A C 1
ATOM 2477 O O . SER A 1 314 ? -15.947 0.598 18.792 1.00 77.88 314 SER A O 1
ATOM 2479 N N . ALA A 1 315 ? -15.379 1.737 16.941 1.00 86.56 315 ALA A N 1
ATOM 2480 C CA . ALA A 1 315 ? -15.167 0.577 16.071 1.00 86.56 315 ALA A CA 1
ATOM 2481 C C . ALA A 1 315 ? -13.812 0.601 15.360 1.00 86.56 315 ALA A C 1
ATOM 2483 O O . ALA A 1 315 ? -13.733 0.139 14.228 1.00 86.56 315 ALA A O 1
ATOM 2484 N N . MET A 1 316 ? -12.805 1.174 16.026 1.00 88.12 316 MET A N 1
ATOM 2485 C CA . MET A 1 316 ? -11.415 1.350 15.600 1.00 88.12 316 MET A CA 1
ATOM 2486 C C . MET A 1 316 ? -11.232 1.757 14.132 1.00 88.12 316 MET A C 1
ATOM 2488 O O . MET A 1 316 ? -11.408 0.941 13.234 1.00 88.12 316 MET A O 1
ATOM 2492 N N . GLU A 1 317 ? -10.800 2.986 13.881 1.00 89.69 317 GLU A N 1
ATOM 2493 C CA . GLU A 1 317 ? -10.244 3.343 12.570 1.00 89.69 317 GLU A CA 1
ATOM 2494 C C . GLU A 1 317 ? -8.853 2.720 12.418 1.00 89.69 317 GLU A C 1
ATOM 2496 O O . GLU A 1 317 ? -8.098 2.642 13.392 1.00 89.69 317 GLU A O 1
ATOM 2501 N N . ILE A 1 318 ? -8.559 2.217 11.220 1.00 92.81 318 ILE A N 1
ATOM 2502 C CA . ILE A 1 318 ? -7.292 1.560 10.901 1.00 92.81 318 ILE A CA 1
ATOM 2503 C C . ILE A 1 318 ? -6.705 2.209 9.656 1.00 92.81 318 ILE A C 1
ATOM 2505 O O . ILE A 1 318 ? -7.214 2.015 8.550 1.00 92.81 318 ILE A O 1
ATOM 2509 N N . ASP A 1 319 ? -5.580 2.878 9.818 1.00 92.94 319 ASP A N 1
ATOM 2510 C CA . ASP A 1 319 ? -4.891 3.566 8.743 1.00 92.94 319 ASP A CA 1
ATOM 2511 C C . ASP A 1 319 ? -3.833 2.648 8.157 1.00 92.94 319 ASP A C 1
ATOM 2513 O O . ASP A 1 319 ? -2.839 2.287 8.790 1.00 92.94 319 ASP A O 1
ATOM 2517 N N . ILE A 1 320 ? -4.072 2.219 6.922 1.00 95.62 320 ILE A N 1
ATOM 2518 C CA . ILE A 1 320 ? -3.147 1.371 6.166 1.00 95.62 320 ILE A CA 1
ATOM 2519 C C . ILE A 1 320 ? -1.941 2.202 5.732 1.00 95.62 320 ILE A C 1
ATOM 2521 O O . ILE A 1 320 ? -0.813 1.709 5.720 1.00 95.62 320 ILE A O 1
ATOM 2525 N N . LEU A 1 321 ? -2.201 3.448 5.341 1.00 94.06 321 LEU A N 1
ATOM 2526 C CA . LEU A 1 321 ? -1.200 4.408 4.925 1.00 94.06 321 LEU A CA 1
ATOM 2527 C C . LEU A 1 321 ? -1.671 5.819 5.231 1.00 94.06 321 LEU A C 1
ATOM 2529 O O . LEU A 1 321 ? -2.698 6.251 4.710 1.00 94.06 321 LEU A O 1
ATOM 2533 N N . GLU A 1 322 ? -0.797 6.573 5.876 1.00 90.31 322 GLU A N 1
ATOM 2534 C CA . GLU A 1 322 ? -0.835 8.022 5.892 1.00 90.31 322 GLU A CA 1
ATOM 2535 C C . GLU A 1 322 ? 0.531 8.587 5.518 1.00 90.31 322 GLU A C 1
ATOM 2537 O O . GLU A 1 322 ? 1.575 8.192 6.046 1.00 90.31 322 GLU A O 1
ATOM 2542 N N . LEU A 1 323 ? 0.517 9.532 4.580 1.00 89.75 323 LEU A N 1
ATOM 2543 C CA . LEU A 1 323 ? 1.685 10.323 4.219 1.00 89.75 323 LEU A CA 1
ATOM 2544 C C . LEU A 1 323 ? 1.470 11.750 4.710 1.00 89.75 323 LEU A C 1
ATOM 2546 O O . LEU A 1 323 ? 0.973 12.609 3.984 1.00 89.75 323 LEU A O 1
ATOM 2550 N N . ILE A 1 324 ? 1.830 11.980 5.967 1.00 82.00 324 ILE A N 1
ATOM 2551 C CA . ILE A 1 324 ? 1.720 13.276 6.630 1.00 82.00 324 ILE A CA 1
ATOM 2552 C C . ILE A 1 324 ? 3.039 13.619 7.318 1.00 82.00 324 ILE A C 1
ATOM 2554 O O . ILE A 1 324 ? 3.714 12.772 7.901 1.00 82.00 324 ILE A O 1
ATOM 2558 N N . ASN A 1 325 ? 3.430 14.888 7.243 1.00 77.88 325 ASN A N 1
ATOM 2559 C CA . ASN A 1 325 ? 4.612 15.388 7.928 1.00 77.88 325 ASN A CA 1
ATOM 2560 C C . ASN A 1 325 ? 4.326 16.800 8.417 1.00 77.88 325 ASN A C 1
ATOM 2562 O O . ASN A 1 325 ? 4.481 17.734 7.653 1.00 77.88 325 ASN A O 1
ATOM 2566 N N . GLY A 1 326 ? 3.943 16.997 9.679 1.00 68.81 326 GLY A N 1
ATOM 2567 C CA . GLY A 1 326 ? 3.701 18.340 10.233 1.00 68.81 326 GLY A CA 1
ATOM 2568 C C . GLY A 1 326 ? 4.949 19.176 10.509 1.00 68.81 326 GLY A C 1
ATOM 2569 O O . GLY A 1 326 ? 4.938 20.008 11.411 1.00 68.81 326 GLY A O 1
ATOM 2570 N N . GLY A 1 327 ? 6.044 18.928 9.787 1.00 69.38 327 GLY A N 1
ATOM 2571 C CA . GLY A 1 327 ? 7.349 19.541 10.030 1.00 69.38 327 GLY A CA 1
ATOM 2572 C C . GLY A 1 327 ? 8.082 18.944 11.231 1.00 69.38 327 GLY A C 1
ATOM 2573 O O . GLY A 1 327 ? 9.054 19.525 11.707 1.00 69.38 327 GLY A O 1
ATOM 2574 N N . TRP A 1 328 ? 7.625 17.795 11.736 1.00 69.62 328 TRP A N 1
ATOM 2575 C CA . TRP A 1 328 ? 8.218 17.131 12.900 1.00 69.62 328 TRP A CA 1
ATOM 2576 C C . TRP A 1 328 ? 9.560 16.474 12.575 1.00 69.62 328 TRP A C 1
ATOM 2578 O O . TRP A 1 328 ? 10.401 16.320 13.458 1.00 69.62 328 TRP A O 1
ATOM 2588 N N . THR A 1 329 ? 9.759 16.085 11.315 1.00 75.38 329 THR A N 1
ATOM 2589 C CA . THR A 1 329 ? 10.949 15.383 10.837 1.00 75.38 329 THR A CA 1
ATOM 2590 C C . THR A 1 329 ? 11.375 15.893 9.467 1.00 75.38 329 THR A C 1
ATOM 2592 O O . THR A 1 329 ? 10.590 16.456 8.700 1.00 75.38 329 THR A O 1
ATOM 2595 N N . THR A 1 330 ? 12.654 15.691 9.143 1.00 82.56 330 THR A N 1
ATOM 2596 C CA . THR A 1 330 ? 13.230 16.105 7.854 1.00 82.56 330 THR A CA 1
ATOM 2597 C C . THR A 1 330 ? 12.697 15.290 6.683 1.00 82.56 330 THR A C 1
ATOM 2599 O O . THR A 1 330 ? 12.659 15.795 5.567 1.00 82.56 330 THR A O 1
ATOM 2602 N N . THR A 1 331 ? 12.297 14.047 6.941 1.00 87.81 331 THR A N 1
ATOM 2603 C CA . THR A 1 331 ? 11.780 13.094 5.959 1.00 87.81 331 THR A CA 1
ATOM 2604 C C . THR A 1 331 ? 10.425 12.574 6.409 1.00 87.81 331 THR A C 1
ATOM 2606 O O . THR A 1 331 ? 10.206 12.359 7.603 1.00 87.81 331 THR A O 1
ATOM 2609 N N . THR A 1 332 ? 9.535 12.333 5.460 1.00 88.69 332 THR A N 1
ATOM 2610 C CA . THR A 1 332 ? 8.169 11.886 5.725 1.00 88.69 332 THR A CA 1
ATOM 2611 C C . THR A 1 332 ? 8.153 10.381 5.977 1.00 88.69 332 THR A C 1
ATOM 2613 O O . THR A 1 332 ? 8.559 9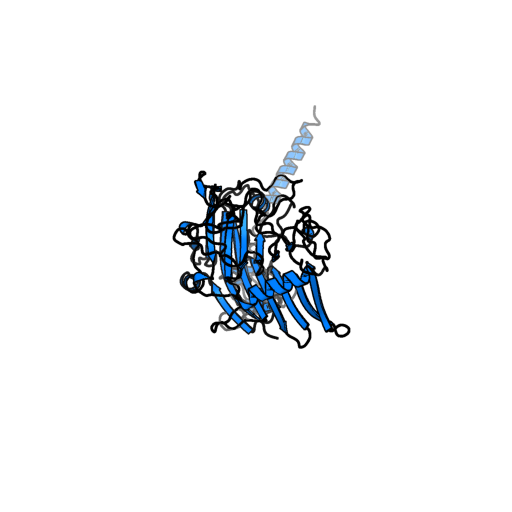.621 5.090 1.00 88.69 332 THR A O 1
ATOM 2616 N N . PRO A 1 333 ? 7.730 9.931 7.170 1.00 89.31 333 PRO A N 1
ATOM 2617 C CA . PRO A 1 333 ? 7.584 8.511 7.452 1.00 89.31 333 PRO A CA 1
ATOM 2618 C C . PRO A 1 333 ? 6.361 7.931 6.735 1.00 89.31 333 PRO A C 1
ATOM 2620 O O . PRO A 1 333 ? 5.403 8.638 6.429 1.00 89.31 333 PRO A O 1
ATOM 2623 N N . ILE A 1 334 ? 6.391 6.624 6.496 1.00 90.38 334 ILE A N 1
ATOM 2624 C CA . ILE A 1 334 ? 5.214 5.840 6.125 1.00 90.38 334 ILE A CA 1
ATOM 2625 C C . ILE A 1 334 ? 4.495 5.468 7.417 1.00 90.38 334 ILE A C 1
ATOM 2627 O O . ILE A 1 334 ? 4.988 4.630 8.175 1.00 90.38 334 ILE A O 1
ATOM 2631 N N . ILE A 1 335 ? 3.354 6.100 7.681 1.00 86.38 335 ILE A N 1
ATOM 2632 C CA . ILE A 1 335 ? 2.609 5.878 8.918 1.00 86.38 335 ILE A CA 1
ATOM 2633 C C . ILE A 1 335 ? 1.501 4.864 8.653 1.00 86.38 335 ILE A C 1
ATOM 2635 O O . ILE A 1 335 ? 0.750 4.975 7.688 1.00 86.38 335 ILE A O 1
ATOM 2639 N N . GLY A 1 336 ? 1.459 3.844 9.504 1.00 88.69 336 GLY A N 1
ATOM 2640 C CA . GLY A 1 336 ? 0.290 2.999 9.689 1.00 88.69 336 GLY A CA 1
ATOM 2641 C C . GLY A 1 336 ? -0.172 3.194 11.121 1.00 88.69 336 GLY A C 1
ATOM 2642 O O . GLY A 1 336 ? 0.654 3.072 12.035 1.00 88.69 336 GLY A O 1
ATOM 2643 N N . SER A 1 337 ? -1.438 3.547 11.303 1.00 86.88 337 SER A N 1
ATOM 2644 C CA . SER A 1 337 ? -1.958 3.968 12.596 1.00 86.88 337 SER A CA 1
ATOM 2645 C C . SER A 1 337 ? -3.277 3.272 12.935 1.00 86.88 337 SER A C 1
ATOM 2647 O O . SER A 1 337 ? -3.857 2.533 12.132 1.00 86.88 337 SER A O 1
ATOM 2649 N N . ILE A 1 338 ? -3.685 3.404 14.195 1.00 87.25 338 ILE A N 1
ATOM 2650 C CA . ILE A 1 338 ? -5.027 3.036 14.638 1.00 87.25 338 ILE A CA 1
ATOM 2651 C C . ILE A 1 338 ? -5.587 4.132 15.528 1.00 87.25 338 ILE A C 1
ATOM 2653 O O . ILE A 1 338 ? -4.891 4.653 16.405 1.00 87.25 338 ILE A O 1
ATOM 2657 N N . HIS A 1 339 ? -6.886 4.380 15.404 1.00 82.75 339 HIS A N 1
ATOM 2658 C CA . HIS A 1 339 ? -7.614 5.248 16.318 1.00 82.75 339 HIS A CA 1
ATOM 2659 C C . HIS A 1 339 ? -8.688 4.460 17.045 1.00 82.75 339 HIS A C 1
ATOM 2661 O O . HIS A 1 339 ? -9.525 3.806 16.430 1.00 82.75 339 HIS A O 1
ATOM 2667 N N . TYR A 1 340 ? -8.685 4.536 18.371 1.00 79.62 340 TYR A N 1
ATOM 2668 C CA . TYR A 1 340 ? -9.606 3.789 19.222 1.00 79.62 340 TYR A CA 1
ATOM 2669 C C . TYR A 1 340 ? -9.903 4.567 20.498 1.00 79.62 340 TYR A C 1
ATOM 2671 O O . TYR A 1 340 ? -9.250 5.558 20.838 1.00 79.62 340 TYR A O 1
ATOM 2679 N N . GLY A 1 341 ? -10.945 4.145 21.203 1.00 72.19 341 GLY A N 1
ATOM 2680 C CA . GLY A 1 341 ? -11.429 4.901 22.344 1.00 72.19 341 GLY A CA 1
ATOM 2681 C C . GLY A 1 341 ? -12.898 4.664 22.627 1.00 72.19 341 GLY A C 1
ATOM 2682 O O . GLY A 1 341 ? -13.588 3.899 21.957 1.00 72.19 341 GLY A O 1
ATOM 2683 N N . TYR A 1 342 ? -13.370 5.369 23.642 1.00 59.06 342 TYR A N 1
ATOM 2684 C CA . TYR A 1 342 ? -14.744 5.332 24.114 1.00 59.06 342 TYR A CA 1
ATOM 2685 C C . TYR A 1 342 ? -15.264 6.755 24.311 1.00 59.06 342 TYR A C 1
ATOM 2687 O O . TYR A 1 342 ? -14.550 7.740 24.158 1.00 59.06 342 TYR A O 1
ATOM 2695 N N . LEU A 1 343 ? -16.537 6.877 24.658 1.00 51.91 343 LEU A N 1
ATOM 2696 C CA . LEU A 1 343 ? -17.156 8.170 24.898 1.00 51.91 343 LEU A CA 1
ATOM 2697 C C . LEU A 1 343 ? -16.747 8.768 26.243 1.00 51.91 343 LEU A C 1
ATOM 2699 O O . LEU A 1 343 ? -17.366 8.508 27.271 1.00 51.91 343 LEU A O 1
ATOM 2703 N N . ALA A 1 344 ? -15.728 9.621 26.230 1.00 41.69 344 ALA A N 1
ATOM 2704 C CA . ALA A 1 344 ? -15.410 10.496 27.349 1.00 41.69 344 ALA A CA 1
ATOM 2705 C C . ALA A 1 344 ? -16.227 11.800 27.250 1.00 41.69 344 ALA A C 1
ATOM 2707 O O . ALA A 1 344 ? -15.733 12.810 26.761 1.00 41.69 344 ALA A O 1
ATOM 2708 N N . ASN A 1 345 ? -17.466 11.772 27.762 1.00 45.09 345 ASN A N 1
ATOM 2709 C CA . ASN A 1 345 ? -18.373 12.921 27.946 1.00 45.09 345 ASN A CA 1
ATOM 2710 C C . ASN A 1 345 ? -19.018 13.506 26.663 1.00 45.09 345 ASN A C 1
ATOM 2712 O O . ASN A 1 345 ? -18.348 14.037 25.784 1.00 45.09 345 ASN A O 1
ATOM 2716 N N . GLU A 1 346 ? -20.355 13.511 26.614 1.00 41.56 346 GLU A N 1
ATOM 2717 C CA . GLU A 1 346 ? -21.163 14.104 25.531 1.00 41.56 346 GLU A CA 1
ATOM 2718 C C . GLU A 1 346 ? -21.036 15.636 25.426 1.00 41.56 346 GLU A C 1
ATOM 2720 O O . GLU A 1 346 ? -21.450 16.224 24.433 1.00 41.56 346 GLU A O 1
ATOM 2725 N N . THR A 1 347 ? -20.465 16.303 26.436 1.00 42.00 347 THR A N 1
ATOM 2726 C CA . THR A 1 347 ? -20.368 17.774 26.484 1.00 42.00 347 THR A CA 1
ATOM 2727 C C . THR A 1 347 ? -19.055 18.344 25.937 1.00 42.00 347 THR A C 1
ATOM 2729 O O . THR A 1 347 ? -18.941 19.561 25.782 1.00 42.00 347 THR A O 1
ATOM 2732 N N . ALA A 1 348 ? -18.060 17.507 25.615 1.00 43.69 348 ALA A N 1
ATOM 2733 C CA . ALA A 1 348 ? -16.811 17.975 25.019 1.00 43.69 348 ALA A CA 1
ATOM 2734 C C . ALA A 1 348 ? -17.003 18.211 23.511 1.00 43.69 348 ALA A C 1
ATOM 2736 O O . ALA A 1 348 ? -17.205 17.291 22.729 1.00 43.69 348 ALA A O 1
ATOM 2737 N N . THR A 1 349 ? -16.925 19.476 23.105 1.00 38.69 349 THR A N 1
ATOM 2738 C CA . THR A 1 349 ? -17.235 20.004 21.765 1.00 38.69 349 THR A CA 1
ATOM 2739 C C . THR A 1 349 ? -16.232 19.639 20.671 1.00 38.69 349 THR A C 1
ATOM 2741 O O . THR A 1 349 ? -16.244 20.252 19.614 1.00 38.69 349 THR A O 1
ATOM 2744 N N . SER A 1 350 ? -15.335 18.684 20.889 1.00 40.69 350 SER A N 1
ATOM 2745 C CA . SER A 1 350 ? -14.289 18.327 19.930 1.00 40.69 350 SER A CA 1
ATOM 2746 C C . SER A 1 350 ? -14.169 16.816 19.842 1.00 40.69 350 SER A C 1
ATOM 2748 O O . SER A 1 350 ? -14.218 16.133 20.863 1.00 40.69 350 SER A O 1
ATOM 2750 N N . TRP A 1 351 ? -14.017 16.315 18.613 1.00 43.91 351 TRP A N 1
ATOM 2751 C CA . TRP A 1 351 ? -13.579 14.959 18.296 1.00 43.91 351 TRP A CA 1
ATOM 2752 C C . TRP A 1 351 ? -12.219 14.733 18.954 1.00 43.91 351 TRP A C 1
ATOM 2754 O O . TRP A 1 351 ? -11.156 14.998 18.398 1.00 43.91 351 TRP A O 1
ATOM 2764 N N . ASN A 1 352 ? -12.263 14.378 20.228 1.00 41.66 352 ASN A N 1
ATOM 2765 C CA . ASN A 1 352 ? -11.099 14.231 21.064 1.00 41.66 352 ASN A CA 1
ATOM 2766 C C . ASN A 1 352 ? -10.674 12.781 20.946 1.00 41.66 352 ASN A C 1
ATOM 2768 O O . ASN A 1 352 ? -11.133 11.942 21.710 1.00 41.66 352 ASN A O 1
ATOM 2772 N N . TYR A 1 353 ? -9.825 12.514 19.952 1.00 52.44 353 TYR A N 1
ATOM 2773 C CA . TYR A 1 353 ? -8.978 11.327 19.864 1.00 52.44 353 TYR A CA 1
ATOM 2774 C C . TYR A 1 353 ? -8.475 11.006 21.282 1.00 52.44 353 TYR A C 1
ATOM 2776 O O . TYR A 1 353 ? -7.786 11.833 21.888 1.00 52.44 353 TYR A O 1
ATOM 2784 N N . ILE A 1 354 ? -8.913 9.878 21.845 1.00 49.44 354 ILE A N 1
ATOM 2785 C CA . ILE A 1 354 ? -8.524 9.463 23.200 1.00 49.44 354 ILE A CA 1
ATOM 2786 C C . ILE A 1 354 ? -7.163 8.782 23.101 1.00 49.44 354 ILE A C 1
ATOM 2788 O O . ILE A 1 354 ? -6.226 9.221 23.761 1.00 49.44 354 ILE A O 1
ATOM 2792 N N . ASN A 1 355 ? -7.013 7.827 22.173 1.00 50.84 355 ASN A N 1
ATOM 2793 C CA . ASN A 1 355 ? -5.766 7.099 21.982 1.00 50.84 355 ASN A CA 1
ATOM 2794 C C . ASN A 1 355 ? -5.474 6.843 20.488 1.00 50.84 355 ASN A C 1
ATOM 2796 O O . ASN A 1 355 ? -6.382 6.554 19.705 1.00 50.84 355 ASN A O 1
ATOM 2800 N N . ASN A 1 356 ? -4.200 6.937 20.105 1.00 64.19 356 ASN A N 1
ATOM 2801 C CA . ASN A 1 356 ? -3.696 6.645 18.763 1.00 64.19 356 ASN A CA 1
ATOM 2802 C C . ASN A 1 356 ? -2.312 5.986 18.884 1.00 64.19 356 ASN A C 1
ATOM 2804 O O . ASN A 1 356 ? -1.508 6.402 19.718 1.00 64.19 356 ASN A O 1
ATOM 2808 N N . ILE A 1 357 ? -2.056 4.964 18.070 1.00 63.69 357 ILE A N 1
ATOM 2809 C CA . ILE A 1 357 ? -0.719 4.412 17.824 1.00 63.69 357 ILE A CA 1
ATOM 2810 C C . ILE A 1 357 ? -0.369 4.728 16.377 1.00 63.69 357 ILE A C 1
ATOM 2812 O O . ILE A 1 357 ? -1.137 4.339 15.510 1.00 63.69 357 ILE A O 1
ATOM 2816 N N . GLY A 1 358 ? 0.791 5.335 16.105 1.00 63.03 358 GLY A N 1
ATOM 2817 C CA . GLY A 1 358 ? 1.184 5.698 14.738 1.00 63.03 358 GLY A CA 1
ATOM 2818 C C . GLY A 1 358 ? 1.489 7.182 14.575 1.00 63.03 358 GLY A C 1
ATOM 2819 O O . GLY A 1 358 ? 2.659 7.550 14.468 1.00 63.03 358 GLY A O 1
ATOM 2820 N N . ASP A 1 359 ? 0.463 8.034 14.624 1.00 58.28 359 ASP A N 1
ATOM 2821 C CA . ASP A 1 359 ? 0.586 9.452 14.227 1.00 58.28 359 ASP A CA 1
ATOM 2822 C C . ASP A 1 359 ? 1.377 10.315 15.209 1.00 58.28 359 ASP A C 1
ATOM 2824 O O . ASP A 1 359 ? 1.935 11.354 14.852 1.00 58.28 359 ASP A O 1
ATOM 2828 N N . TYR A 1 360 ? 1.428 9.898 16.474 1.00 57.81 360 TYR A N 1
ATOM 2829 C CA . TYR A 1 360 ? 1.968 10.704 17.575 1.00 57.81 360 TYR A CA 1
ATOM 2830 C C . TYR A 1 360 ? 3.277 10.170 18.155 1.00 57.81 360 TYR A C 1
ATOM 2832 O O . TYR A 1 360 ? 3.824 10.701 19.125 1.00 57.81 360 TYR A O 1
ATOM 2840 N N . ASP A 1 361 ? 3.823 9.140 17.527 1.00 64.00 361 ASP A N 1
ATOM 2841 C CA . ASP A 1 361 ? 4.984 8.386 17.971 1.00 64.00 361 ASP A CA 1
ATOM 2842 C C . ASP A 1 361 ? 6.313 9.077 17.629 1.00 64.00 361 ASP A C 1
ATOM 2844 O O . ASP A 1 361 ? 7.256 8.475 17.115 1.00 64.00 361 ASP A O 1
ATOM 2848 N N . ARG A 1 362 ? 6.417 10.376 17.939 1.00 64.81 362 ARG A N 1
ATOM 2849 C CA . ARG A 1 362 ? 7.548 11.242 17.552 1.00 64.81 362 ARG A CA 1
ATOM 2850 C C . ARG A 1 362 ? 8.917 10.667 17.919 1.00 64.81 362 ARG A C 1
ATOM 2852 O O . ARG A 1 362 ? 9.880 10.872 17.188 1.00 64.81 362 ARG A O 1
ATOM 2859 N N . GLN A 1 363 ? 9.007 9.955 19.043 1.00 66.75 363 GLN A N 1
ATOM 2860 C CA . GLN A 1 363 ? 10.261 9.366 19.523 1.00 66.75 363 GLN A CA 1
ATOM 2861 C C . GLN A 1 363 ? 10.735 8.180 18.676 1.00 66.75 363 GLN A C 1
ATOM 2863 O O . GLN A 1 363 ? 11.931 7.911 18.637 1.00 66.75 363 GLN A O 1
ATOM 2868 N N . ILE A 1 364 ? 9.820 7.502 17.984 1.00 70.69 364 ILE A N 1
ATOM 2869 C CA . ILE A 1 364 ? 10.112 6.300 17.197 1.00 70.69 364 ILE A CA 1
ATOM 2870 C C . ILE A 1 364 ? 9.901 6.519 15.695 1.00 70.69 364 ILE A C 1
ATOM 2872 O O . ILE A 1 364 ? 10.067 5.582 14.923 1.00 70.69 364 ILE A O 1
ATOM 2876 N N . VAL A 1 365 ? 9.607 7.753 15.254 1.00 74.06 365 VAL A N 1
ATOM 2877 C CA . VAL A 1 365 ? 9.577 8.123 13.824 1.00 74.06 365 VAL A CA 1
ATOM 2878 C C . VAL A 1 365 ? 10.808 7.616 13.056 1.00 74.06 365 VAL A C 1
ATOM 2880 O O . VAL A 1 365 ? 10.618 7.100 11.958 1.00 74.06 365 VAL A O 1
ATOM 2883 N N . PRO A 1 366 ? 12.046 7.664 13.600 1.00 80.56 366 PRO A N 1
ATOM 2884 C CA . PRO A 1 366 ? 13.216 7.116 12.909 1.00 80.56 366 PRO A CA 1
ATOM 2885 C C . PRO A 1 366 ? 13.165 5.607 12.612 1.00 80.56 366 PRO A C 1
ATOM 2887 O O . PRO A 1 366 ? 13.959 5.140 11.800 1.00 80.56 366 PRO A O 1
ATOM 2890 N N . LEU A 1 367 ? 12.279 4.846 13.265 1.00 82.56 367 LEU A N 1
ATOM 2891 C CA . LEU A 1 367 ? 12.092 3.414 13.015 1.00 82.56 367 LEU A CA 1
ATOM 2892 C C . LEU A 1 367 ? 11.133 3.137 11.851 1.00 82.56 367 LEU A C 1
ATOM 2894 O O . LEU A 1 367 ? 11.144 2.032 11.309 1.00 82.56 367 LEU A O 1
ATOM 2898 N N . TYR A 1 368 ? 10.309 4.111 11.459 1.00 86.38 368 TYR A N 1
ATOM 2899 C CA . TYR A 1 368 ? 9.424 3.958 10.311 1.00 86.38 368 TYR A CA 1
ATOM 2900 C C . TYR A 1 368 ? 10.195 4.059 8.993 1.00 86.38 368 TYR A C 1
ATOM 2902 O O . TYR A 1 368 ? 11.134 4.855 8.880 1.00 86.38 368 TYR A O 1
ATOM 2910 N N . PRO A 1 369 ? 9.778 3.315 7.954 1.00 89.19 369 PRO A N 1
ATOM 2911 C CA . PRO A 1 369 ? 10.316 3.505 6.618 1.00 89.19 369 PRO A CA 1
ATOM 2912 C C . PRO A 1 369 ? 10.069 4.933 6.119 1.00 89.19 369 PRO A C 1
ATOM 2914 O O . PRO A 1 369 ? 9.032 5.539 6.394 1.00 89.19 369 PRO A O 1
ATOM 2917 N N . VAL A 1 370 ? 11.013 5.459 5.341 1.00 90.56 370 VAL A N 1
ATOM 2918 C CA . VAL A 1 370 ? 10.873 6.762 4.683 1.00 90.56 370 VAL A CA 1
ATOM 2919 C C . VAL A 1 370 ? 10.073 6.604 3.393 1.00 90.56 370 VAL A C 1
ATOM 2921 O O . VAL A 1 370 ? 10.331 5.700 2.599 1.00 90.56 370 VAL A O 1
ATOM 2924 N N . ALA A 1 371 ? 9.118 7.503 3.166 1.00 86.38 371 ALA A N 1
ATOM 2925 C CA . ALA A 1 371 ? 8.258 7.463 1.996 1.00 86.38 371 ALA A CA 1
ATOM 2926 C C . ALA A 1 371 ? 8.994 7.893 0.712 1.00 86.38 371 ALA A C 1
ATOM 2928 O O . ALA A 1 371 ? 9.290 9.072 0.528 1.00 86.38 371 ALA A O 1
ATOM 2929 N N . ASP A 1 372 ? 9.167 6.980 -0.251 1.00 90.50 372 ASP A N 1
ATOM 2930 C CA . ASP A 1 372 ? 9.506 7.317 -1.649 1.00 90.50 372 ASP A CA 1
ATOM 2931 C C . ASP A 1 372 ? 8.238 7.426 -2.510 1.00 90.50 372 ASP A C 1
ATOM 2933 O O . ASP A 1 372 ? 8.044 6.799 -3.547 1.00 90.50 372 ASP A O 1
ATOM 2937 N N . SER A 1 373 ? 7.321 8.268 -2.052 1.00 91.19 373 SER A N 1
ATOM 2938 C CA . SER A 1 373 ? 5.990 8.413 -2.651 1.00 91.19 373 SER A CA 1
ATOM 2939 C C . SER A 1 373 ? 5.978 8.890 -4.110 1.00 91.19 373 SER A C 1
ATOM 2941 O O . SER A 1 373 ? 4.938 8.817 -4.752 1.00 91.19 373 SER A O 1
ATOM 2943 N N . SER A 1 374 ? 7.104 9.354 -4.663 1.00 92.75 374 SER A N 1
ATOM 2944 C CA . SER A 1 374 ? 7.207 9.713 -6.086 1.00 92.75 374 SER A CA 1
ATOM 2945 C C . SER A 1 374 ? 7.165 8.491 -7.018 1.00 92.75 374 SER A C 1
ATOM 2947 O O . SER A 1 374 ? 6.794 8.597 -8.193 1.00 92.75 374 SER A O 1
ATOM 2949 N N . ASN A 1 375 ? 7.519 7.322 -6.483 1.00 89.88 375 ASN A N 1
ATOM 2950 C CA . ASN A 1 375 ? 7.546 6.048 -7.178 1.00 89.88 375 ASN A CA 1
ATOM 2951 C C . ASN A 1 375 ? 6.334 5.185 -6.812 1.00 89.88 375 ASN A C 1
ATOM 2953 O O . ASN A 1 375 ? 5.623 5.429 -5.842 1.00 89.88 375 ASN A O 1
ATOM 2957 N N . TRP A 1 376 ? 6.071 4.174 -7.642 1.00 90.06 376 TRP A N 1
ATOM 2958 C CA . TRP A 1 376 ? 5.029 3.190 -7.365 1.00 90.06 376 TRP A CA 1
ATOM 2959 C C . TRP A 1 376 ? 5.477 2.227 -6.270 1.00 90.06 376 TRP A C 1
ATOM 2961 O O . TRP A 1 376 ? 6.409 1.460 -6.507 1.00 90.06 376 TRP A O 1
ATOM 2971 N N . HIS A 1 377 ? 4.734 2.195 -5.168 1.00 91.75 377 HIS A N 1
ATOM 2972 C CA . HIS A 1 377 ? 4.962 1.286 -4.047 1.00 91.75 377 HIS A CA 1
ATOM 2973 C C . HIS A 1 377 ? 3.686 0.553 -3.643 1.00 91.75 377 HIS A C 1
ATOM 2975 O O . HIS A 1 377 ? 2.575 1.024 -3.912 1.00 91.75 377 HIS A O 1
ATOM 2981 N N . ASN A 1 378 ? 3.859 -0.606 -3.011 1.00 93.19 378 ASN A N 1
ATOM 2982 C CA . ASN A 1 378 ? 2.785 -1.385 -2.410 1.00 93.19 378 ASN A CA 1
ATOM 2983 C C . ASN A 1 378 ? 2.700 -1.074 -0.914 1.00 93.19 378 ASN A C 1
ATOM 2985 O O . ASN A 1 378 ? 3.666 -1.255 -0.175 1.00 93.19 378 ASN A O 1
ATOM 2989 N N . TYR A 1 379 ? 1.519 -0.666 -0.467 1.00 95.81 379 TYR A N 1
ATOM 2990 C CA . TYR A 1 379 ? 1.196 -0.450 0.938 1.00 95.81 379 TYR A CA 1
ATOM 2991 C C . TYR A 1 379 ? 0.188 -1.505 1.351 1.00 95.81 379 TYR A C 1
ATOM 2993 O O . TYR A 1 379 ? -0.861 -1.649 0.716 1.00 95.81 379 TYR A O 1
ATOM 3001 N N . GLY A 1 380 ? 0.540 -2.289 2.361 1.00 95.94 380 GLY A N 1
ATOM 3002 C CA . GLY A 1 380 ? -0.203 -3.475 2.743 1.00 95.94 380 GLY A CA 1
ATOM 3003 C C . GLY A 1 380 ? -0.610 -3.462 4.204 1.00 95.94 380 GLY A C 1
ATOM 3004 O O . GLY A 1 380 ? 0.111 -2.957 5.059 1.00 95.94 380 GLY A O 1
ATOM 3005 N N . PHE A 1 381 ? -1.747 -4.080 4.487 1.00 97.69 381 PHE A N 1
ATOM 3006 C CA . PHE A 1 381 ? -2.232 -4.327 5.833 1.00 97.69 381 PHE A CA 1
ATOM 3007 C C . PHE A 1 381 ? -2.766 -5.752 5.935 1.00 97.69 381 PHE A C 1
ATOM 3009 O O . PHE A 1 381 ? -3.441 -6.236 5.028 1.00 97.69 381 PHE A O 1
ATOM 3016 N N . THR A 1 382 ? -2.476 -6.421 7.043 1.00 97.62 382 THR A N 1
ATOM 3017 C CA . THR A 1 382 ? -2.987 -7.756 7.368 1.00 97.62 382 THR A CA 1
ATOM 3018 C C . THR A 1 382 ? -3.679 -7.733 8.713 1.00 97.62 382 THR A C 1
ATOM 3020 O O . THR A 1 382 ? -3.301 -6.970 9.603 1.00 97.62 382 THR A O 1
ATOM 3023 N N . TRP A 1 383 ? -4.665 -8.607 8.859 1.00 97.50 383 TRP A N 1
ATOM 3024 C CA . TRP A 1 383 ? -5.307 -8.882 10.129 1.00 97.50 383 TRP A CA 1
ATOM 3025 C C . TRP A 1 383 ? -5.465 -10.383 10.325 1.00 97.50 383 TRP A C 1
ATOM 3027 O O . TRP A 1 383 ? -5.686 -11.148 9.383 1.00 97.50 383 TRP A O 1
ATOM 3037 N N . GLU A 1 384 ? -5.418 -10.788 11.582 1.00 96.19 384 GLU A N 1
ATOM 3038 C CA . GLU A 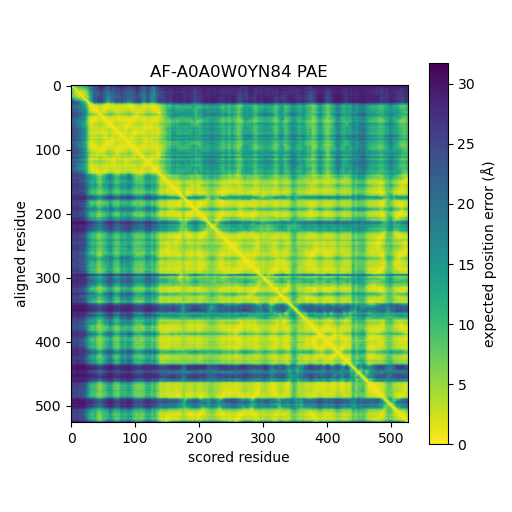1 384 ? -5.543 -12.170 12.003 1.00 96.19 384 GLU A CA 1
ATOM 3039 C C . GLU A 1 384 ? -6.293 -12.209 13.338 1.00 96.19 384 GLU A C 1
ATOM 3041 O O . GLU A 1 384 ? -5.846 -11.622 14.319 1.00 96.19 384 GLU A O 1
ATOM 3046 N N . LYS A 1 385 ? -7.436 -12.898 13.391 1.00 95.44 385 LYS A N 1
ATOM 3047 C CA . LYS A 1 385 ? -8.164 -13.193 14.630 1.00 95.44 385 LYS A CA 1
ATOM 3048 C C . LYS A 1 385 ? -7.930 -14.651 15.013 1.00 95.44 385 LYS A C 1
ATOM 3050 O O . LYS A 1 385 ? -8.365 -15.554 14.300 1.00 95.44 385 LYS A O 1
ATOM 3055 N N . LYS A 1 386 ? -7.282 -14.879 16.156 1.00 94.06 386 LYS A N 1
ATOM 3056 C CA . LYS A 1 386 ? -7.079 -16.209 16.748 1.00 94.06 386 LYS A CA 1
ATOM 3057 C C . LYS A 1 386 ? -8.068 -16.405 17.877 1.00 94.06 386 LYS A C 1
ATOM 3059 O O . LYS A 1 386 ? -7.940 -15.767 18.917 1.00 94.06 386 LYS A O 1
ATOM 3064 N N . ASP A 1 387 ? -9.020 -17.308 17.689 1.00 92.31 387 ASP A N 1
ATOM 3065 C CA . ASP A 1 387 ? -9.949 -17.715 18.738 1.00 92.31 387 ASP A CA 1
ATOM 3066 C C . ASP A 1 387 ? -9.504 -19.045 19.360 1.00 92.31 387 ASP A C 1
ATOM 3068 O O . ASP A 1 387 ? -9.354 -20.061 18.682 1.00 92.31 387 ASP A O 1
ATOM 3072 N N . GLY A 1 388 ? -9.298 -19.038 20.673 1.00 89.56 388 GLY A N 1
ATOM 3073 C CA . GLY A 1 388 ? -9.041 -20.209 21.503 1.00 89.56 388 GLY A CA 1
ATOM 3074 C C . GLY A 1 388 ? -10.004 -20.270 22.689 1.00 89.56 388 GLY A C 1
ATOM 3075 O O . GLY A 1 388 ? -10.738 -19.326 22.971 1.00 89.56 388 GLY A O 1
ATOM 3076 N N . ILE A 1 389 ? -9.991 -21.387 23.424 1.00 85.12 389 ILE A N 1
ATOM 3077 C CA . ILE A 1 389 ? -10.939 -21.638 24.532 1.00 85.12 389 ILE A CA 1
ATOM 3078 C C . ILE A 1 389 ? -10.852 -20.559 25.627 1.00 85.12 389 ILE A C 1
ATOM 3080 O O . ILE A 1 389 ? -11.874 -20.141 26.168 1.00 85.12 389 ILE A O 1
ATOM 3084 N N . SER A 1 390 ? -9.638 -20.103 25.943 1.00 88.50 390 SER A N 1
ATOM 3085 C CA . SER A 1 390 ? -9.376 -19.138 27.025 1.00 88.50 390 SER A CA 1
ATOM 3086 C C . SER A 1 390 ? -8.643 -17.883 26.556 1.00 88.50 390 SER A C 1
ATOM 3088 O O . SER A 1 390 ? -8.328 -17.028 27.381 1.00 88.50 390 SER A O 1
ATOM 3090 N N . VAL A 1 391 ? -8.326 -17.782 25.264 1.00 93.69 391 VAL A N 1
ATOM 3091 C CA . VAL A 1 391 ? -7.541 -16.686 24.690 1.00 93.69 391 VAL A CA 1
ATOM 3092 C C . VAL A 1 391 ? -8.129 -16.327 23.336 1.00 93.69 391 VAL A C 1
ATOM 3094 O O . VAL A 1 391 ? -8.271 -17.202 22.490 1.00 93.69 391 VAL A O 1
ATOM 3097 N N . THR A 1 392 ? -8.422 -15.050 23.130 1.00 96.56 392 THR A N 1
ATOM 3098 C CA . THR A 1 392 ? -8.660 -14.483 21.802 1.00 96.56 392 THR A CA 1
ATOM 3099 C C . THR A 1 392 ? -7.589 -13.436 21.541 1.00 96.56 392 THR A C 1
ATOM 3101 O O . THR A 1 392 ? -7.332 -12.617 22.424 1.00 96.56 392 THR A O 1
ATOM 3104 N N . SER A 1 393 ? -6.994 -13.413 20.352 1.00 96.62 393 SER A N 1
ATOM 3105 C CA . SER A 1 393 ? -6.101 -12.326 19.949 1.00 96.62 393 SER A CA 1
ATOM 3106 C C . SER A 1 393 ? -6.403 -11.797 18.553 1.00 96.62 393 SER A C 1
ATOM 3108 O O . SER A 1 393 ? -6.872 -12.530 17.684 1.00 96.62 393 SER A O 1
ATOM 3110 N N . TYR A 1 394 ? -6.117 -10.513 18.362 1.00 97.12 394 TYR A N 1
ATOM 3111 C CA . TYR A 1 394 ? -6.008 -9.863 17.065 1.00 97.12 394 TYR A CA 1
ATOM 3112 C C . TYR A 1 394 ? -4.536 -9.564 16.801 1.00 97.12 394 TYR A C 1
ATOM 3114 O O . TYR A 1 394 ? -3.866 -9.014 17.672 1.00 97.12 394 TYR A O 1
ATOM 3122 N N . VAL A 1 395 ? -4.038 -9.910 15.619 1.00 96.38 395 VAL A N 1
ATOM 3123 C CA . VAL A 1 395 ? -2.709 -9.519 15.139 1.00 96.38 395 VAL A CA 1
ATOM 3124 C C . VAL A 1 395 ? -2.904 -8.672 13.894 1.00 96.38 395 VAL A C 1
ATOM 3126 O O . VAL A 1 395 ? -3.514 -9.119 12.924 1.00 96.38 395 VAL A O 1
ATOM 3129 N N . LEU A 1 396 ? -2.419 -7.439 13.945 1.00 97.00 396 LEU A N 1
ATOM 3130 C CA . LEU A 1 396 ? -2.437 -6.480 12.850 1.00 97.00 396 LEU A CA 1
ATOM 3131 C C . LEU A 1 396 ? -1.004 -6.275 12.358 1.00 97.00 396 LEU A C 1
ATOM 3133 O O . LEU A 1 396 ? -0.076 -6.211 13.170 1.00 97.00 396 LEU A O 1
ATOM 3137 N N . GLY A 1 397 ? -0.806 -6.161 11.049 1.00 96.19 397 GLY A N 1
ATOM 3138 C CA . GLY A 1 397 ? 0.522 -5.968 10.465 1.00 96.19 397 GLY A CA 1
ATOM 3139 C C . GLY A 1 397 ? 0.492 -5.039 9.266 1.00 96.19 397 GLY A C 1
ATOM 3140 O O . GLY A 1 397 ? -0.349 -5.219 8.390 1.00 96.19 397 GLY A O 1
ATOM 3141 N N . TRP A 1 398 ? 1.434 -4.099 9.202 1.00 95.94 398 TRP A N 1
ATOM 3142 C CA . TRP A 1 398 ? 1.577 -3.149 8.100 1.00 95.94 398 TRP A CA 1
ATOM 3143 C C . TRP A 1 398 ? 2.852 -3.411 7.312 1.00 95.94 398 TRP A C 1
ATOM 3145 O O . TRP A 1 398 ? 3.900 -3.744 7.874 1.00 95.94 398 TRP A O 1
ATOM 3155 N N . TYR A 1 399 ? 2.743 -3.243 6.000 1.00 95.00 399 TYR A N 1
ATOM 3156 C CA . TYR A 1 399 ? 3.730 -3.668 5.024 1.00 95.00 399 TYR A CA 1
ATOM 3157 C C . TYR A 1 399 ? 4.035 -2.541 4.039 1.00 95.00 399 TYR A C 1
ATOM 3159 O O . TYR A 1 399 ? 3.128 -1.859 3.562 1.00 95.00 399 TYR A O 1
ATOM 3167 N N . TYR A 1 400 ? 5.310 -2.401 3.693 1.00 92.62 400 TYR A N 1
ATOM 3168 C CA . TYR A 1 400 ? 5.795 -1.536 2.624 1.00 92.62 400 TYR A CA 1
ATOM 3169 C C . TYR A 1 400 ? 6.613 -2.385 1.652 1.00 92.62 400 TYR A C 1
ATOM 3171 O O . TYR A 1 400 ? 7.579 -3.028 2.059 1.00 92.62 400 TYR A O 1
ATOM 3179 N N . ASP A 1 401 ? 6.172 -2.461 0.395 1.00 89.75 401 ASP A N 1
ATOM 3180 C CA . ASP A 1 401 ? 6.736 -3.337 -0.641 1.00 89.75 401 ASP A CA 1
ATOM 3181 C C . ASP A 1 401 ? 6.915 -4.788 -0.168 1.00 89.75 401 ASP A C 1
ATOM 3183 O O . ASP A 1 401 ? 7.961 -5.406 -0.354 1.00 89.75 401 ASP A O 1
ATOM 3187 N N . GLY A 1 402 ? 5.883 -5.317 0.500 1.00 87.94 402 GLY A N 1
ATOM 3188 C CA . GLY A 1 402 ? 5.850 -6.685 1.024 1.00 87.94 402 GLY A CA 1
ATOM 3189 C C . GLY A 1 402 ? 6.643 -6.900 2.318 1.00 87.94 402 GLY A C 1
ATOM 3190 O O . GLY A 1 402 ? 6.512 -7.964 2.924 1.00 87.94 402 GLY A O 1
ATOM 3191 N N . ILE A 1 403 ? 7.392 -5.902 2.797 1.00 87.94 403 ILE A N 1
ATOM 3192 C CA . ILE A 1 403 ? 8.172 -5.972 4.039 1.00 87.94 403 ILE A CA 1
ATOM 3193 C C . ILE A 1 403 ? 7.335 -5.433 5.199 1.00 87.94 403 ILE A C 1
ATOM 3195 O O . ILE A 1 403 ? 6.935 -4.268 5.198 1.00 87.94 403 ILE A O 1
ATOM 3199 N N . LYS A 1 404 ? 7.089 -6.271 6.213 1.00 92.31 404 LYS A N 1
ATOM 3200 C CA . LYS A 1 404 ? 6.394 -5.853 7.437 1.00 92.31 404 LYS A CA 1
ATOM 3201 C C . LYS A 1 404 ? 7.275 -4.891 8.234 1.00 92.31 404 LYS A C 1
ATOM 3203 O O . LYS A 1 404 ? 8.373 -5.275 8.626 1.00 92.31 404 LYS A O 1
ATOM 3208 N N . TYR A 1 405 ? 6.787 -3.683 8.505 1.00 91.62 405 TYR A N 1
ATOM 3209 C CA . TYR A 1 405 ? 7.531 -2.671 9.268 1.00 91.62 405 TYR A CA 1
ATOM 3210 C C . TYR A 1 405 ? 6.899 -2.340 10.622 1.00 91.62 405 TYR A C 1
ATOM 3212 O O . TYR A 1 405 ? 7.577 -1.798 11.486 1.00 91.62 405 TYR A O 1
ATOM 3220 N N . THR A 1 406 ? 5.626 -2.666 10.844 1.00 92.44 406 THR A N 1
ATOM 3221 C CA . THR A 1 406 ? 4.997 -2.542 12.165 1.00 92.44 406 THR A CA 1
ATOM 3222 C C . THR A 1 406 ? 3.960 -3.636 12.369 1.00 92.44 406 THR A C 1
ATOM 3224 O O . THR A 1 406 ? 3.370 -4.148 11.411 1.00 92.44 406 THR A O 1
ATOM 3227 N N . SER A 1 407 ? 3.762 -4.032 13.622 1.00 94.12 407 SER A N 1
ATOM 3228 C CA . SER A 1 407 ? 2.698 -4.945 14.019 1.00 94.12 407 SER A CA 1
ATOM 3229 C C . SER A 1 407 ? 2.153 -4.620 15.400 1.00 94.12 407 SER A C 1
ATOM 3231 O O . SER A 1 407 ? 2.859 -4.076 16.250 1.00 94.12 407 SER A O 1
ATOM 3233 N N . LEU A 1 408 ? 0.889 -4.976 15.611 1.00 94.06 408 LEU A N 1
ATOM 3234 C CA . LEU A 1 408 ? 0.173 -4.805 16.867 1.00 94.06 408 LEU A CA 1
ATOM 3235 C C . LEU A 1 408 ? -0.580 -6.094 17.188 1.00 94.06 408 LEU A C 1
ATOM 3237 O O . LEU A 1 408 ? -1.413 -6.542 16.405 1.00 94.06 408 LEU A O 1
ATOM 3241 N N . THR A 1 409 ? -0.300 -6.678 18.347 1.00 94.94 409 THR A N 1
ATOM 3242 C CA . THR A 1 409 ? -1.016 -7.842 18.872 1.00 94.94 409 THR A CA 1
ATOM 3243 C C . THR A 1 409 ? -1.832 -7.423 20.079 1.00 94.94 409 THR A C 1
ATOM 3245 O O . THR A 1 409 ? -1.272 -6.942 21.056 1.00 94.94 409 THR A O 1
ATOM 3248 N N . ILE A 1 410 ? -3.145 -7.635 20.044 1.00 94.38 410 ILE A N 1
ATOM 3249 C CA . ILE A 1 410 ? -4.057 -7.326 21.150 1.00 94.38 410 ILE A CA 1
ATOM 3250 C C . ILE A 1 410 ? -4.701 -8.628 21.602 1.00 94.38 410 ILE A C 1
ATOM 3252 O O . ILE A 1 410 ? -5.313 -9.339 20.807 1.00 94.38 410 ILE A O 1
ATOM 3256 N N . THR A 1 411 ? -4.564 -8.952 22.882 1.00 94.00 411 THR A N 1
ATOM 3257 C CA . THR A 1 411 ? -4.954 -10.244 23.443 1.00 94.00 411 THR A CA 1
ATOM 3258 C C . THR A 1 411 ? -5.922 -10.063 24.597 1.00 94.00 411 THR A C 1
ATOM 3260 O O . THR A 1 411 ? -5.700 -9.263 25.499 1.00 94.00 411 THR A O 1
ATOM 3263 N N . ARG A 1 412 ? -6.970 -10.886 24.604 1.00 94.62 412 ARG A N 1
ATOM 3264 C CA . ARG A 1 412 ? -7.889 -11.092 25.719 1.00 94.62 412 ARG A CA 1
ATOM 3265 C C . ARG A 1 412 ? -7.736 -12.525 26.215 1.00 94.62 412 ARG A C 1
ATOM 3267 O O . ARG A 1 412 ? -8.036 -13.468 25.485 1.00 94.62 412 ARG A O 1
ATOM 3274 N N . LYS A 1 413 ? -7.328 -12.701 27.469 1.00 93.38 413 LYS A N 1
ATOM 3275 C CA . LYS A 1 413 ? -7.113 -14.003 28.112 1.00 93.38 413 LYS A CA 1
ATOM 3276 C C . LYS A 1 413 ? -7.942 -14.133 29.386 1.00 93.38 413 LYS A C 1
ATOM 3278 O O . LYS A 1 413 ? -7.990 -13.215 30.194 1.00 93.38 413 LYS A O 1
ATOM 3283 N N . LYS A 1 414 ? -8.550 -15.296 29.613 1.00 90.62 414 LYS A N 1
ATOM 3284 C CA . LYS A 1 414 ? -9.151 -15.641 30.905 1.00 90.62 414 LYS A CA 1
ATOM 3285 C C . LYS A 1 414 ? -8.063 -16.119 31.870 1.00 90.62 414 LYS A C 1
ATOM 3287 O O . LYS A 1 414 ? -7.336 -17.064 31.570 1.00 90.62 414 LYS A O 1
ATOM 3292 N N . SER A 1 415 ? -7.950 -15.463 33.020 1.00 83.62 415 SER A N 1
ATOM 3293 C CA . SER A 1 415 ? -7.035 -15.829 34.102 1.00 83.62 415 SER A CA 1
ATOM 3294 C C . SER A 1 415 ? -7.370 -17.214 34.647 1.00 83.62 415 SER A C 1
ATOM 3296 O O . SER A 1 415 ? -8.499 -17.462 35.070 1.00 83.62 415 SER A O 1
ATOM 3298 N N . GLU A 1 416 ? -6.380 -18.103 34.686 1.00 84.94 416 GLU A N 1
ATOM 3299 C CA . GLU A 1 416 ? -6.527 -19.443 35.269 1.00 84.94 416 GLU A CA 1
ATOM 3300 C C . GLU A 1 416 ? -6.691 -19.383 36.794 1.00 84.94 416 GLU A C 1
ATOM 3302 O O . GLU A 1 416 ? -7.391 -20.208 37.375 1.00 84.94 416 GLU A O 1
ATOM 3307 N N . THR A 1 417 ? -6.096 -18.376 37.437 1.00 82.50 417 THR A N 1
ATOM 3308 C CA . THR A 1 417 ? -6.087 -18.240 38.898 1.00 82.50 417 THR A CA 1
ATOM 3309 C C . THR A 1 417 ? -7.352 -17.576 39.431 1.00 82.50 417 THR A C 1
ATOM 3311 O O . THR A 1 417 ? -7.890 -17.994 40.451 1.00 82.50 417 THR A O 1
ATOM 3314 N N . THR A 1 418 ? -7.818 -16.512 38.770 1.00 85.44 418 THR A N 1
ATOM 3315 C CA . THR A 1 418 ? -8.929 -15.678 39.270 1.00 85.44 418 THR A CA 1
ATOM 3316 C C . THR A 1 418 ? -10.215 -15.841 38.470 1.00 85.44 418 THR A C 1
ATOM 3318 O O . THR A 1 418 ? -11.265 -15.400 38.920 1.00 85.44 418 THR A O 1
ATOM 3321 N N . GLY A 1 419 ? -10.153 -16.431 37.273 1.00 84.19 419 GLY A N 1
ATOM 3322 C CA . GLY A 1 419 ? -11.276 -16.487 36.338 1.00 84.19 419 GLY A CA 1
ATOM 3323 C C . GLY A 1 419 ? -11.597 -15.158 35.642 1.00 84.19 419 GLY A C 1
ATOM 3324 O O . GLY A 1 419 ? -12.409 -15.162 34.717 1.00 84.19 419 GLY A O 1
ATOM 3325 N N . ASN A 1 420 ? -10.959 -14.052 36.045 1.00 86.06 420 ASN A N 1
ATOM 3326 C CA . ASN A 1 420 ? -11.155 -12.722 35.464 1.00 86.06 420 ASN A CA 1
ATOM 3327 C C . ASN A 1 420 ? -10.541 -12.617 34.065 1.00 86.06 420 ASN A C 1
ATOM 3329 O O . ASN A 1 420 ? -9.597 -13.335 33.734 1.00 86.06 420 ASN A O 1
ATOM 3333 N N . MET A 1 421 ? -11.040 -11.678 33.265 1.00 87.38 421 MET A N 1
ATOM 3334 C CA . MET A 1 421 ? -10.439 -11.347 31.975 1.00 87.38 421 MET A CA 1
ATOM 3335 C C . MET A 1 421 ? -9.209 -10.455 32.168 1.00 87.38 421 MET A C 1
ATOM 3337 O O . MET A 1 421 ? -9.209 -9.556 33.004 1.00 87.38 421 MET A O 1
ATOM 3341 N N . ILE A 1 422 ? -8.162 -10.737 31.401 1.00 87.56 422 ILE A N 1
ATOM 3342 C CA . ILE A 1 422 ? -6.914 -9.981 31.317 1.00 87.56 422 ILE A CA 1
ATOM 3343 C C . ILE A 1 422 ? -6.761 -9.544 29.865 1.00 87.56 422 ILE A C 1
ATOM 3345 O O . ILE A 1 422 ? -6.924 -10.362 28.955 1.00 87.56 422 ILE A O 1
ATOM 3349 N N . PHE A 1 423 ? -6.419 -8.278 29.661 1.00 89.56 423 PHE A N 1
ATOM 3350 C CA . PHE A 1 423 ? -6.155 -7.714 28.346 1.00 89.56 423 PHE A CA 1
ATOM 3351 C C . PHE A 1 423 ? -4.701 -7.259 28.266 1.00 89.56 423 PHE A C 1
ATOM 3353 O O . PHE A 1 423 ? -4.187 -6.670 29.215 1.00 89.56 423 PHE A O 1
ATOM 3360 N N . SER A 1 424 ? -4.043 -7.534 27.145 1.00 88.81 424 SER A N 1
ATOM 3361 C CA . SER A 1 424 ? -2.693 -7.054 26.850 1.00 88.81 424 SER A CA 1
ATOM 3362 C C . SER A 1 424 ? -2.599 -6.590 25.404 1.00 88.81 424 SER A C 1
ATOM 3364 O O . SER A 1 424 ? -3.333 -7.068 24.539 1.00 88.81 424 SER A O 1
ATOM 3366 N N . ALA A 1 425 ? -1.695 -5.652 25.145 1.00 89.44 425 ALA A N 1
ATOM 3367 C CA . ALA A 1 425 ? -1.360 -5.214 23.804 1.00 89.44 425 ALA A CA 1
ATOM 3368 C C . ALA A 1 425 ? 0.164 -5.101 23.682 1.00 89.44 425 ALA A C 1
ATOM 3370 O O . ALA A 1 425 ? 0.827 -4.593 24.585 1.00 89.44 425 ALA A O 1
ATOM 3371 N N . GLU A 1 426 ? 0.706 -5.606 22.581 1.00 89.94 426 GLU A N 1
ATOM 3372 C CA . GLU A 1 426 ? 2.136 -5.652 22.284 1.00 89.94 426 GLU A CA 1
ATOM 3373 C C . GLU A 1 426 ? 2.364 -5.102 20.885 1.00 89.94 426 GLU A C 1
ATOM 3375 O O . GLU A 1 426 ? 1.636 -5.442 19.949 1.00 89.94 426 GLU A O 1
ATOM 3380 N N . ARG A 1 427 ? 3.376 -4.251 20.737 1.00 89.38 427 ARG A N 1
ATOM 3381 C CA . ARG A 1 427 ? 3.673 -3.585 19.477 1.00 89.38 427 ARG A CA 1
ATOM 3382 C C . ARG A 1 427 ? 5.138 -3.732 19.125 1.00 89.38 427 ARG A C 1
ATOM 3384 O O . ARG A 1 427 ? 6.015 -3.537 19.959 1.00 89.38 427 ARG A O 1
ATOM 3391 N N . GLU A 1 428 ? 5.384 -3.970 17.848 1.00 89.62 428 GLU A N 1
ATOM 3392 C CA . GLU A 1 428 ? 6.719 -3.998 17.271 1.00 89.62 428 GLU A CA 1
ATOM 3393 C C . GLU A 1 428 ? 6.797 -3.024 16.098 1.00 89.62 428 GLU A C 1
ATOM 3395 O O . GLU A 1 428 ? 5.905 -3.018 15.250 1.00 89.62 428 GLU A O 1
ATOM 3400 N N . VAL A 1 429 ? 7.865 -2.230 16.031 1.00 87.31 429 VAL A N 1
ATOM 3401 C CA . VAL A 1 429 ? 8.191 -1.374 14.884 1.00 87.31 429 VAL A CA 1
ATOM 3402 C C . VAL A 1 429 ? 9.606 -1.712 14.435 1.00 87.31 429 VAL A C 1
ATOM 3404 O O . VAL A 1 429 ? 10.548 -1.623 15.215 1.00 87.31 429 VAL A O 1
ATOM 3407 N N . ASN A 1 430 ? 9.738 -2.136 13.181 1.00 85.25 430 ASN A N 1
ATOM 3408 C CA . ASN A 1 430 ? 10.986 -2.538 12.538 1.00 85.25 430 ASN A CA 1
ATOM 3409 C C . ASN A 1 430 ? 11.806 -3.564 13.351 1.00 85.25 430 ASN A C 1
ATOM 3411 O O . ASN A 1 430 ? 13.021 -3.442 13.487 1.00 85.25 430 ASN A O 1
ATOM 3415 N N . GLY A 1 431 ? 11.131 -4.570 13.919 1.00 83.44 431 GLY A N 1
ATOM 3416 C CA . GLY A 1 431 ? 11.761 -5.613 14.737 1.00 83.44 431 GLY A CA 1
ATOM 3417 C C . GLY A 1 431 ? 12.024 -5.221 16.195 1.00 83.44 431 GLY A C 1
ATOM 3418 O O . GLY A 1 431 ? 12.467 -6.058 16.980 1.00 83.44 431 GLY A O 1
ATOM 3419 N N . GLU A 1 432 ? 11.748 -3.975 16.584 1.00 85.69 432 GLU A N 1
ATOM 3420 C CA . GLU A 1 432 ? 11.946 -3.492 17.948 1.00 85.69 432 GLU A CA 1
ATOM 3421 C C . GLU A 1 432 ? 10.614 -3.385 18.692 1.00 85.69 432 GLU A C 1
ATOM 3423 O O . GLU A 1 432 ? 9.673 -2.738 18.226 1.00 85.69 432 GLU A O 1
ATOM 3428 N N . GLN A 1 433 ? 10.542 -3.992 19.878 1.00 88.31 433 GLN A N 1
ATOM 3429 C CA . GLN A 1 433 ? 9.388 -3.867 20.768 1.00 88.31 433 GLN A CA 1
ATOM 3430 C C . GLN A 1 433 ? 9.251 -2.422 21.242 1.00 88.31 433 GLN A C 1
ATOM 3432 O O . GLN A 1 433 ? 10.178 -1.861 21.827 1.00 88.31 433 GLN A O 1
ATOM 3437 N N . GLN A 1 434 ? 8.081 -1.836 21.007 1.00 84.62 434 GLN A N 1
ATOM 3438 C CA . GLN A 1 434 ? 7.779 -0.467 21.386 1.00 84.62 434 GLN A CA 1
ATOM 3439 C C . GLN A 1 434 ? 6.707 -0.446 22.459 1.00 84.62 434 GLN A C 1
ATOM 3441 O O . GLN A 1 434 ? 5.717 -1.178 22.407 1.00 84.62 434 GLN A O 1
ATOM 3446 N N . LEU A 1 435 ? 6.888 0.450 23.424 1.00 74.94 435 LEU A N 1
ATOM 3447 C CA . LEU A 1 435 ? 5.814 0.777 24.344 1.00 74.94 435 LEU A CA 1
ATOM 3448 C C . LEU A 1 435 ? 4.648 1.367 23.549 1.00 74.94 435 LEU A C 1
ATOM 3450 O O . LEU A 1 435 ? 4.826 2.152 22.614 1.00 74.94 435 LEU A O 1
ATOM 3454 N N . ILE A 1 436 ? 3.444 0.990 23.949 1.00 71.56 436 ILE A N 1
ATOM 3455 C CA . ILE A 1 436 ? 2.229 1.630 23.474 1.00 71.56 436 ILE A CA 1
ATOM 3456 C C . ILE A 1 436 ? 2.122 2.937 24.255 1.00 71.56 436 ILE A C 1
ATOM 3458 O O . ILE A 1 436 ? 1.763 2.961 25.430 1.00 71.56 436 ILE A O 1
ATOM 3462 N N . TRP A 1 437 ? 2.575 4.018 23.623 1.00 56.00 437 TRP A N 1
ATOM 3463 C CA . TRP A 1 437 ? 2.532 5.347 24.204 1.00 56.00 437 TRP A CA 1
ATOM 3464 C C . TRP A 1 437 ? 1.258 6.049 23.766 1.00 56.00 437 TRP A C 1
ATOM 3466 O O . TRP A 1 437 ? 1.130 6.497 22.630 1.00 56.00 437 TRP A O 1
ATOM 3476 N N . CYS A 1 438 ? 0.360 6.265 24.710 1.00 52.72 438 CYS A N 1
ATOM 3477 C CA . CYS A 1 438 ? -0.664 7.272 24.549 1.00 52.72 438 CYS A CA 1
ATOM 3478 C C . CYS A 1 438 ? -0.015 8.666 24.746 1.00 52.72 438 CYS A C 1
ATOM 3480 O O . CYS A 1 438 ? 0.216 9.133 25.864 1.00 52.72 438 CYS A O 1
ATOM 3482 N N . THR A 1 439 ? 0.435 9.280 23.647 1.00 42.00 439 THR A N 1
ATOM 3483 C CA . THR A 1 439 ? 1.466 10.345 23.605 1.00 42.00 439 THR A CA 1
ATOM 3484 C C . THR A 1 439 ? 0.967 11.783 23.725 1.00 42.00 439 THR A C 1
ATOM 3486 O O . THR A 1 439 ? 1.784 12.703 23.659 1.00 42.00 439 THR A O 1
ATOM 3489 N N . SER A 1 440 ? -0.319 12.058 23.936 1.00 37.72 440 SER A N 1
ATOM 3490 C CA . SER A 1 440 ? -0.716 13.464 24.065 1.00 37.72 440 SER A CA 1
ATOM 3491 C C . SER A 1 440 ? -0.463 13.999 25.484 1.00 37.72 440 SER A C 1
ATOM 3493 O O . SER A 1 440 ? -0.867 13.413 26.485 1.00 37.72 440 SER A O 1
ATOM 3495 N N . SER A 1 441 ? 0.141 15.185 25.568 1.00 35.31 441 SER A N 1
ATOM 3496 C CA . SER A 1 441 ? 0.074 16.107 26.716 1.00 35.31 441 SER A CA 1
ATOM 3497 C C . SER A 1 441 ? -1.353 16.634 26.971 1.00 35.31 441 SER A C 1
ATOM 3499 O O . SER A 1 441 ? -1.563 17.522 27.797 1.00 35.31 441 SER A O 1
ATOM 3501 N N . SER A 1 442 ? -2.345 16.086 26.266 1.00 40.41 442 SER A N 1
ATOM 3502 C CA . SER A 1 442 ? -3.762 16.340 26.450 1.00 40.41 442 SER A CA 1
ATOM 3503 C C . SER A 1 442 ? -4.310 15.386 27.523 1.00 40.41 442 SER A C 1
ATOM 3505 O O . SER A 1 442 ? -3.867 14.240 27.597 1.00 40.41 442 SER A O 1
ATOM 3507 N N . PRO A 1 443 ? -5.285 15.796 28.353 1.00 39.56 443 PRO A N 1
ATOM 3508 C CA . PRO A 1 443 ? -5.938 14.965 29.381 1.00 39.56 443 PRO A CA 1
ATOM 3509 C C . PRO A 1 443 ? -6.788 13.798 28.815 1.00 39.56 443 PRO A C 1
ATOM 3511 O O . PRO A 1 443 ? -7.865 13.504 29.327 1.00 39.56 443 PRO A O 1
ATOM 3514 N N . ARG A 1 444 ? -6.348 13.167 27.718 1.00 48.00 444 ARG A N 1
ATOM 3515 C CA . ARG A 1 444 ? -7.151 12.328 26.820 1.00 48.00 444 ARG A CA 1
ATOM 3516 C C . ARG A 1 444 ? -6.795 10.849 26.821 1.00 48.00 444 ARG A C 1
ATOM 3518 O O . ARG A 1 444 ? -7.590 10.084 26.314 1.00 48.00 444 ARG A O 1
ATOM 3525 N N . CYS A 1 445 ? -5.710 10.424 27.458 1.00 50.16 445 CYS A N 1
ATOM 3526 C CA . CYS A 1 445 ? -5.470 9.002 27.702 1.00 50.16 445 CYS A CA 1
ATOM 3527 C C . CYS A 1 445 ? -6.248 8.599 28.947 1.00 50.16 445 CYS A C 1
ATOM 3529 O O . CYS A 1 445 ? -5.738 8.739 30.060 1.00 50.16 445 CYS A O 1
ATOM 3531 N N . CYS A 1 446 ? -7.500 8.190 28.783 1.00 53.03 446 CYS A N 1
ATOM 3532 C CA . CYS A 1 446 ? -8.348 7.851 29.912 1.00 53.03 446 CYS A CA 1
ATOM 3533 C C . CYS A 1 446 ? -8.431 6.341 30.089 1.00 53.03 446 CYS A C 1
ATOM 3535 O O . CYS A 1 446 ? -9.021 5.638 29.280 1.00 53.03 446 CYS A O 1
ATOM 3537 N N . THR A 1 447 ? -7.833 5.827 31.151 1.00 53.00 447 THR A N 1
ATOM 3538 C CA . THR A 1 447 ? -8.096 4.495 31.705 1.00 53.00 447 THR A CA 1
ATOM 3539 C C . THR A 1 447 ? -7.936 4.604 33.217 1.00 53.00 447 THR A C 1
ATOM 3541 O O . THR A 1 447 ? -7.364 5.579 33.717 1.00 53.00 447 THR A O 1
ATOM 3544 N N . VAL A 1 448 ? -8.422 3.615 33.968 1.00 47.81 448 VAL A N 1
ATOM 3545 C CA . VAL A 1 448 ? -8.132 3.546 35.412 1.00 47.81 448 VAL A CA 1
ATOM 3546 C C . VAL A 1 448 ? -6.614 3.514 35.665 1.00 47.81 448 VAL A C 1
ATOM 3548 O O . VAL A 1 448 ? -6.136 4.114 36.624 1.00 47.81 448 VAL A O 1
ATOM 3551 N N . GLU A 1 449 ? -5.845 2.883 34.776 1.00 47.38 449 GLU A N 1
ATOM 3552 C CA . GLU A 1 449 ? -4.384 2.760 34.873 1.00 47.38 449 GLU A CA 1
ATOM 3553 C C . GLU A 1 449 ? -3.617 4.060 34.583 1.00 47.38 449 GLU A C 1
ATOM 3555 O O . GLU A 1 449 ? -2.551 4.283 35.159 1.00 47.38 449 GLU A O 1
ATOM 3560 N N . SER A 1 450 ? -4.130 4.940 33.715 1.00 51.22 450 SER A N 1
ATOM 3561 C CA . SER A 1 450 ? -3.378 6.118 33.264 1.00 51.22 450 SER A CA 1
ATOM 3562 C C . SER A 1 450 ? -3.359 7.267 34.278 1.00 51.22 450 SER A C 1
ATOM 3564 O O . SER A 1 450 ? -2.477 8.122 34.196 1.00 51.22 450 SER A O 1
ATOM 3566 N N . ASN A 1 451 ? -4.310 7.308 35.224 1.00 48.62 451 ASN A N 1
ATOM 3567 C CA . ASN A 1 451 ? -4.458 8.339 36.266 1.00 48.62 451 ASN A CA 1
ATOM 3568 C C . ASN A 1 451 ? -4.454 9.800 35.736 1.00 48.62 451 ASN A C 1
ATOM 3570 O O . ASN A 1 451 ? -4.110 10.735 36.460 1.00 48.62 451 ASN A O 1
ATOM 3574 N N . ARG A 1 452 ? -4.805 10.010 34.456 1.00 48.84 452 ARG A N 1
ATOM 3575 C CA . ARG A 1 452 ? -4.604 11.274 33.708 1.00 48.84 452 ARG A CA 1
ATOM 3576 C C . ARG A 1 452 ? -5.885 12.022 33.317 1.00 48.84 452 ARG A C 1
ATOM 3578 O O . ARG A 1 452 ? -5.811 13.015 32.594 1.00 48.84 452 ARG A O 1
ATOM 3585 N N . CYS A 1 453 ? -7.053 11.602 33.798 1.00 50.62 453 CYS A N 1
ATOM 3586 C CA . CYS A 1 453 ? -8.319 12.239 33.427 1.00 50.62 453 CYS A CA 1
ATOM 3587 C C . CYS A 1 453 ? -8.682 13.382 34.372 1.00 50.62 453 CYS A C 1
ATOM 3589 O O . CYS A 1 453 ? -8.946 13.168 35.551 1.00 50.62 453 CYS A O 1
ATOM 3591 N N . ASN A 1 454 ? -8.816 14.583 33.816 1.00 42.84 454 ASN A N 1
ATOM 3592 C CA . ASN A 1 454 ? -9.531 15.692 34.448 1.00 42.84 454 ASN A CA 1
ATOM 3593 C C . ASN A 1 454 ? -10.992 15.706 33.951 1.00 42.84 454 ASN A C 1
ATOM 3595 O O . ASN A 1 454 ? -11.507 16.722 33.489 1.00 42.84 454 ASN A O 1
ATOM 3599 N N . LEU A 1 455 ? -11.635 14.534 33.948 1.00 47.09 455 LEU A N 1
ATOM 3600 C CA . LEU A 1 455 ? -13.015 14.364 33.503 1.00 47.09 455 LEU A CA 1
ATOM 3601 C C . LEU A 1 455 ? -13.913 14.224 34.732 1.00 47.09 455 LEU A C 1
ATOM 3603 O O . LEU A 1 455 ? -13.782 13.278 35.504 1.00 47.09 455 LEU A O 1
ATOM 3607 N N . ALA A 1 456 ? -14.845 15.156 34.909 1.00 44.44 456 ALA A N 1
ATOM 3608 C CA . ALA A 1 456 ? -15.930 14.997 35.867 1.00 44.44 456 ALA A CA 1
ATOM 3609 C C . ALA A 1 456 ? -16.902 13.933 35.328 1.00 44.44 456 ALA A C 1
ATOM 3611 O O . ALA A 1 456 ? -17.782 14.255 34.532 1.00 44.44 456 ALA A O 1
ATOM 3612 N N . LEU A 1 457 ? -16.718 12.661 35.692 1.00 49.41 457 LEU A N 1
ATOM 3613 C CA . LEU A 1 457 ? -17.562 11.569 35.200 1.00 49.41 457 LEU A CA 1
ATOM 3614 C C . LEU A 1 457 ? -18.104 10.697 36.335 1.00 49.41 457 LEU A C 1
ATOM 3616 O O . LEU A 1 457 ? -17.356 10.141 37.129 1.00 49.41 457 LEU A O 1
ATOM 3620 N N . ASN A 1 458 ? -19.428 10.523 36.326 1.00 51.78 458 ASN A N 1
ATOM 3621 C CA . ASN A 1 458 ? -20.170 9.495 37.065 1.00 51.78 458 ASN A CA 1
ATOM 3622 C C . ASN A 1 458 ? -20.267 8.172 36.263 1.00 51.78 458 ASN A C 1
ATOM 3624 O O . ASN A 1 458 ? -21.195 7.393 36.468 1.00 51.78 458 ASN A O 1
ATOM 3628 N N . VAL A 1 459 ? -19.361 7.936 35.306 1.00 52.09 459 VAL A N 1
ATOM 3629 C CA . VAL A 1 459 ? -19.369 6.770 34.404 1.00 52.09 459 VAL A CA 1
ATOM 3630 C C . VAL A 1 459 ? -18.174 5.868 34.743 1.00 52.09 459 VAL A C 1
ATOM 3632 O O . VAL A 1 459 ? -17.075 6.401 34.911 1.00 52.09 459 VAL A O 1
ATOM 3635 N N . PRO A 1 460 ? -18.339 4.534 34.846 1.00 55.38 460 PRO A N 1
ATOM 3636 C CA . PRO A 1 460 ? -17.215 3.619 35.047 1.00 55.38 460 PRO A CA 1
ATOM 3637 C C . PRO A 1 460 ? -16.202 3.735 33.899 1.00 55.38 460 PRO A C 1
ATOM 3639 O O . PRO A 1 460 ? -16.570 3.576 32.736 1.00 55.38 460 PRO A O 1
ATOM 3642 N N . MET A 1 461 ? -14.936 4.019 34.214 1.00 54.31 461 MET A N 1
ATOM 3643 C CA . MET A 1 461 ? -13.854 4.009 33.223 1.00 54.31 461 MET A CA 1
ATOM 3644 C C . MET A 1 461 ? -13.440 2.562 32.902 1.00 54.31 461 MET A C 1
ATOM 3646 O O . MET A 1 461 ? -13.425 1.737 33.820 1.00 54.31 461 MET A O 1
ATOM 3650 N N . PRO A 1 462 ? -13.075 2.243 31.646 1.00 59.88 462 PRO A N 1
ATOM 3651 C CA . PRO A 1 462 ? -12.486 0.951 31.307 1.00 59.88 462 PRO A CA 1
ATOM 3652 C C . PRO A 1 462 ? -11.176 0.730 32.063 1.00 59.88 462 PRO A C 1
ATOM 3654 O O . PRO A 1 462 ? -10.460 1.683 32.406 1.00 59.88 462 PRO A O 1
ATOM 3657 N N . LEU A 1 463 ? -10.885 -0.541 32.351 1.00 63.78 463 LEU A N 1
ATOM 3658 C CA . LEU A 1 463 ? -9.812 -0.902 33.267 1.00 63.78 463 LEU A CA 1
ATOM 3659 C C . LEU A 1 463 ? -8.446 -0.689 32.610 1.00 63.78 463 LEU A C 1
ATOM 3661 O O . LEU A 1 463 ? -7.573 -0.110 33.254 1.00 63.78 463 LEU A O 1
ATOM 3665 N N . THR A 1 464 ? -8.284 -1.070 31.335 1.00 73.75 464 THR A N 1
ATOM 3666 C CA . THR A 1 464 ? -6.999 -0.977 30.612 1.00 73.75 464 THR A CA 1
ATOM 3667 C C . THR A 1 464 ? -7.153 -0.473 29.171 1.00 73.75 464 THR A C 1
ATOM 3669 O O . THR A 1 464 ? -8.228 -0.524 28.575 1.00 73.75 464 THR A O 1
ATOM 3672 N N . GLU A 1 465 ? -6.064 0.021 28.579 1.00 76.00 465 GLU A N 1
ATOM 3673 C CA . GLU A 1 465 ? -6.039 0.512 27.188 1.00 76.00 465 GLU A CA 1
ATOM 3674 C C . GLU A 1 465 ? -6.240 -0.635 26.181 1.00 76.00 465 GLU A C 1
ATOM 3676 O O . GLU A 1 465 ? -6.962 -0.496 25.192 1.00 76.00 465 GLU A O 1
ATOM 3681 N N . ALA A 1 466 ? -5.671 -1.803 26.489 1.00 82.56 466 ALA A N 1
ATOM 3682 C CA . ALA A 1 466 ? -5.805 -3.017 25.692 1.00 82.56 466 ALA A CA 1
ATOM 3683 C C . ALA A 1 466 ? -7.247 -3.549 25.649 1.00 82.56 466 ALA A C 1
ATOM 3685 O O . ALA A 1 466 ? -7.662 -4.089 24.625 1.00 82.56 466 ALA A O 1
ATOM 3686 N N . GLU A 1 467 ? -8.022 -3.384 26.727 1.00 85.56 467 GLU A N 1
ATOM 3687 C CA . GLU A 1 467 ? -9.453 -3.715 26.746 1.00 85.56 467 GLU A CA 1
ATOM 3688 C C . GLU A 1 467 ? -10.222 -2.864 25.727 1.00 85.56 467 GLU A C 1
ATOM 3690 O O . GLU A 1 467 ? -10.924 -3.398 24.870 1.00 85.56 467 GLU A O 1
ATOM 3695 N N . VAL A 1 468 ? -9.991 -1.546 25.728 1.00 81.75 468 VAL A N 1
ATOM 3696 C CA . VAL A 1 468 ? -10.639 -0.615 24.790 1.00 81.75 468 VAL A CA 1
ATOM 3697 C C . VAL A 1 468 ? -10.277 -0.930 23.339 1.00 81.75 468 VAL A C 1
ATOM 3699 O O . VAL A 1 468 ? -11.154 -0.918 22.471 1.00 81.75 468 VAL A O 1
ATOM 3702 N N . MET A 1 469 ? -9.002 -1.221 23.057 1.00 86.69 469 MET A N 1
ATOM 3703 C CA . MET A 1 469 ? -8.581 -1.652 21.721 1.00 86.69 469 MET A CA 1
ATOM 3704 C C . MET A 1 469 ? -9.303 -2.930 21.292 1.00 86.69 469 MET A C 1
ATOM 3706 O O . MET A 1 469 ? -9.808 -3.004 20.172 1.00 86.69 469 MET A O 1
ATOM 3710 N N . PHE A 1 470 ? -9.346 -3.931 22.177 1.00 91.25 470 PHE A N 1
ATOM 3711 C CA . PHE A 1 470 ? -9.933 -5.234 21.886 1.00 91.25 470 PHE A CA 1
ATOM 3712 C C . PHE A 1 470 ? -11.428 -5.119 21.570 1.00 91.25 470 PHE A C 1
ATOM 3714 O O . PHE A 1 470 ? -11.909 -5.717 20.601 1.00 91.25 470 PHE A O 1
ATOM 3721 N N . ASP A 1 471 ? -12.158 -4.326 22.351 1.00 89.44 471 ASP A N 1
ATOM 3722 C CA . ASP A 1 471 ? -13.587 -4.093 22.145 1.00 89.44 471 ASP A CA 1
ATOM 3723 C C . ASP A 1 471 ? -13.848 -3.296 20.862 1.00 89.44 471 ASP A C 1
ATOM 3725 O O . ASP A 1 471 ? -14.717 -3.666 20.071 1.00 89.44 471 ASP A O 1
ATOM 3729 N N . SER A 1 472 ? -13.046 -2.259 20.599 1.00 89.12 472 SER A N 1
ATOM 3730 C CA . SER A 1 472 ? -13.162 -1.448 19.379 1.00 89.12 472 SER A CA 1
ATOM 3731 C C . SER A 1 472 ? -12.915 -2.285 18.120 1.00 89.12 472 SER A C 1
ATOM 3733 O O . SER A 1 472 ? -13.691 -2.213 17.167 1.00 89.12 472 SER A O 1
ATOM 3735 N N . LEU A 1 473 ? -11.886 -3.141 18.134 1.00 92.94 473 LEU A N 1
ATOM 3736 C CA . LEU A 1 473 ? -11.630 -4.091 17.050 1.00 92.94 473 LEU A CA 1
ATOM 3737 C C . LEU A 1 473 ? -12.760 -5.091 16.883 1.00 92.94 473 LEU A C 1
ATOM 3739 O O . LEU A 1 473 ? -13.153 -5.377 15.758 1.00 92.94 473 LEU A O 1
ATOM 3743 N N . THR A 1 474 ? -13.290 -5.626 17.981 1.00 94.31 474 THR A N 1
ATOM 3744 C CA . THR A 1 474 ? -14.392 -6.590 17.918 1.00 94.31 474 THR A CA 1
ATOM 3745 C C . THR A 1 474 ? -15.623 -5.957 17.271 1.00 94.31 474 THR A C 1
ATOM 3747 O O . THR A 1 474 ? -16.164 -6.521 16.320 1.00 94.31 474 THR A O 1
ATOM 3750 N N . ASN A 1 475 ? -15.990 -4.738 17.682 1.00 92.31 475 ASN A N 1
ATOM 3751 C CA . ASN A 1 475 ? -17.074 -3.980 17.057 1.00 92.31 475 ASN A CA 1
ATOM 3752 C C . ASN A 1 475 ? -16.830 -3.775 15.557 1.00 92.31 475 ASN A C 1
ATOM 3754 O O . ASN A 1 475 ? -17.729 -4.018 14.749 1.00 92.31 475 ASN A O 1
ATOM 3758 N N . GLY A 1 476 ? -15.620 -3.360 15.175 1.00 93.56 476 GLY A N 1
ATOM 3759 C CA . GLY A 1 476 ? -15.269 -3.131 13.779 1.00 93.56 476 GLY A CA 1
ATOM 3760 C C . GLY A 1 476 ? -15.322 -4.404 12.936 1.00 93.56 476 GLY A C 1
ATOM 3761 O O . GLY A 1 476 ? -16.022 -4.458 11.922 1.00 93.56 476 GLY A O 1
ATOM 3762 N N . PHE A 1 477 ? -14.648 -5.464 13.386 1.00 94.25 477 PHE A N 1
ATOM 3763 C CA . PHE A 1 477 ? -14.554 -6.727 12.661 1.00 94.25 477 PHE A CA 1
ATOM 3764 C C . PHE A 1 477 ? -15.909 -7.420 12.498 1.00 94.25 477 PHE A C 1
ATOM 3766 O O . PHE A 1 477 ? -16.200 -7.908 11.403 1.00 94.25 477 PHE A O 1
ATOM 3773 N N . ASP A 1 478 ? -16.754 -7.420 13.530 1.00 93.81 478 ASP A N 1
ATOM 3774 C CA . ASP A 1 478 ? -18.063 -8.077 13.479 1.00 93.81 478 ASP A CA 1
ATOM 3775 C C . ASP A 1 478 ? -19.034 -7.345 12.534 1.00 93.81 478 ASP A C 1
ATOM 3777 O O . ASP A 1 478 ? -19.777 -7.964 11.758 1.00 93.81 478 ASP A O 1
ATOM 3781 N N . ASN A 1 479 ? -18.980 -6.011 12.510 1.00 93.81 479 ASN A N 1
ATOM 3782 C CA . ASN A 1 479 ? -19.821 -5.202 11.625 1.00 93.81 479 ASN A CA 1
ATOM 3783 C C . ASN A 1 479 ? -19.258 -5.097 10.201 1.00 93.81 479 ASN A C 1
ATOM 3785 O O . ASN A 1 479 ? -20.017 -4.919 9.247 1.00 93.81 479 ASN A O 1
ATOM 3789 N N . GLY A 1 480 ? -17.966 -5.362 10.030 1.00 95.12 480 GLY A N 1
ATOM 3790 C CA . GLY A 1 480 ? -17.254 -5.273 8.766 1.00 95.12 480 GLY A CA 1
ATOM 3791 C C . GLY A 1 480 ? -16.502 -3.954 8.636 1.00 95.12 480 GLY A C 1
ATOM 3792 O O . GLY A 1 480 ? -16.914 -2.938 9.186 1.00 95.12 480 GLY A O 1
ATOM 3793 N N . TYR A 1 481 ? -15.417 -3.980 7.876 1.00 96.06 481 TYR A N 1
ATOM 3794 C CA . TYR A 1 481 ? -14.606 -2.824 7.531 1.00 96.06 481 TYR A CA 1
ATOM 3795 C C . TYR A 1 481 ? -14.722 -2.529 6.046 1.00 96.06 481 TYR A C 1
ATOM 3797 O O . TYR A 1 481 ? -14.549 -3.427 5.224 1.00 96.06 481 TYR A O 1
ATOM 3805 N N . TYR A 1 482 ? -14.983 -1.279 5.695 1.00 95.25 482 TYR A N 1
ATOM 3806 C CA . TYR A 1 482 ? -14.878 -0.789 4.328 1.00 95.25 482 TYR A CA 1
ATOM 3807 C C . TYR A 1 482 ? -13.604 0.039 4.168 1.00 95.25 482 TYR A C 1
ATOM 3809 O O . TYR A 1 482 ? -13.104 0.626 5.122 1.00 95.25 482 TYR A O 1
ATOM 3817 N N . LEU A 1 483 ? -13.080 0.060 2.947 1.00 96.31 483 LEU A N 1
ATOM 3818 C CA . LEU A 1 483 ? -11.923 0.854 2.549 1.00 96.31 483 LEU A CA 1
ATOM 3819 C C . LEU A 1 483 ? -12.342 2.270 2.147 1.00 96.31 483 LEU A C 1
ATOM 3821 O O . LEU A 1 483 ? -13.270 2.417 1.339 1.00 96.31 483 LEU A O 1
ATOM 3825 N N . ASN A 1 484 ? -11.588 3.252 2.631 1.00 95.19 484 ASN A N 1
ATOM 3826 C CA . ASN A 1 484 ? -11.582 4.652 2.230 1.00 95.19 484 ASN A CA 1
ATOM 3827 C C . ASN A 1 484 ? -10.234 5.003 1.588 1.00 95.19 484 ASN A C 1
ATOM 3829 O O . ASN A 1 484 ? -9.178 4.557 2.040 1.00 95.19 484 ASN A O 1
ATOM 3833 N N . VAL A 1 485 ? -10.272 5.802 0.522 1.00 96.62 485 VAL A N 1
ATOM 3834 C CA . VAL A 1 485 ? -9.079 6.327 -0.149 1.00 96.62 485 VAL A CA 1
ATOM 3835 C C . VAL A 1 485 ? -9.314 7.789 -0.493 1.00 96.62 485 VAL A C 1
ATOM 3837 O O . VAL A 1 485 ? -10.255 8.119 -1.222 1.00 96.62 485 VAL A O 1
ATOM 3840 N N . ASN A 1 486 ? -8.448 8.669 -0.004 1.00 95.19 486 ASN A N 1
ATOM 3841 C CA . ASN A 1 486 ? -8.559 10.103 -0.229 1.00 95.19 486 ASN A CA 1
ATOM 3842 C C . ASN A 1 486 ? -7.185 10.767 -0.334 1.00 95.19 486 ASN A C 1
ATOM 3844 O O . ASN A 1 486 ? -6.200 10.327 0.251 1.00 95.19 486 ASN A O 1
ATOM 3848 N N . LEU A 1 487 ? -7.135 11.866 -1.084 1.00 94.44 487 LEU A N 1
ATOM 3849 C CA . LEU A 1 487 ? -6.024 12.807 -1.021 1.00 94.44 487 LEU A CA 1
ATOM 3850 C C . LEU A 1 487 ? -6.488 14.030 -0.238 1.00 94.44 487 LEU A C 1
ATOM 3852 O O . LEU A 1 487 ? -7.105 14.924 -0.807 1.00 94.44 487 LEU A O 1
ATOM 3856 N N . ALA A 1 488 ? -6.250 14.081 1.063 1.00 87.62 488 ALA A N 1
ATOM 3857 C CA . ALA A 1 488 ? -6.654 15.231 1.851 1.00 87.62 488 ALA A CA 1
ATOM 3858 C C . ALA A 1 488 ? -5.731 16.447 1.640 1.00 87.62 488 ALA A C 1
ATOM 3860 O O . ALA A 1 488 ? -4.554 16.318 1.293 1.00 87.62 488 ALA A O 1
ATOM 3861 N N . ALA A 1 489 ? -6.286 17.641 1.852 1.00 84.06 489 ALA A N 1
ATOM 3862 C CA . ALA A 1 489 ? -5.555 18.891 2.021 1.00 84.06 489 ALA A CA 1
ATOM 3863 C C . ALA A 1 489 ? -5.727 19.329 3.483 1.00 84.06 489 ALA A C 1
ATOM 3865 O O . ALA A 1 489 ? -6.652 20.055 3.852 1.00 84.06 489 ALA A O 1
ATOM 3866 N N . GLY A 1 490 ? -4.866 18.802 4.346 1.00 68.88 490 GLY A N 1
ATOM 3867 C CA . GLY A 1 490 ? -4.936 19.050 5.774 1.00 68.88 490 GLY A CA 1
ATOM 3868 C C . GLY A 1 490 ? -4.647 20.504 6.147 1.00 68.88 490 GLY A C 1
ATOM 3869 O O . GLY A 1 490 ? -3.927 21.197 5.433 1.00 68.88 490 GLY A O 1
ATOM 3870 N N . GLY A 1 491 ? -5.182 20.968 7.278 1.00 55.53 491 GLY A N 1
ATOM 3871 C CA . GLY A 1 491 ? -4.832 22.272 7.851 1.00 55.53 491 GLY A CA 1
ATOM 3872 C C . GLY A 1 491 ? -4.877 22.285 9.377 1.00 55.53 491 GLY A C 1
ATOM 3873 O O . GLY A 1 491 ? -4.789 21.225 9.997 1.00 55.53 491 GLY A O 1
ATOM 3874 N N . GLU A 1 492 ? -4.971 23.485 9.972 1.00 45.44 492 GLU A N 1
ATOM 3875 C CA . GLU A 1 492 ? -4.853 23.711 11.427 1.00 45.44 492 GLU A CA 1
ATOM 3876 C C . GLU A 1 492 ? -5.616 22.671 12.236 1.00 45.44 492 GLU A C 1
ATOM 3878 O O . GLU A 1 492 ? -6.823 22.552 12.081 1.00 45.44 492 GLU A O 1
ATOM 3883 N N . GLY A 1 493 ? -4.875 21.940 13.081 1.00 46.28 493 GLY A N 1
ATOM 3884 C CA . GLY A 1 493 ? -5.394 21.049 14.120 1.00 46.28 493 GLY A CA 1
ATOM 3885 C C . GLY A 1 493 ? -5.754 19.623 13.694 1.00 46.28 493 GLY A C 1
ATOM 3886 O O . GLY A 1 493 ? -6.174 18.840 14.547 1.00 46.28 493 GLY A O 1
ATOM 3887 N N . ILE A 1 494 ? -5.522 19.231 12.440 1.00 46.81 494 ILE A N 1
ATOM 3888 C CA . ILE A 1 494 ? -5.458 17.808 12.085 1.00 46.81 494 ILE A CA 1
ATOM 3889 C C . ILE A 1 494 ? -4.307 17.175 12.864 1.00 46.81 494 ILE A C 1
ATOM 3891 O O . ILE A 1 494 ? -3.190 17.668 12.812 1.00 46.81 494 ILE A O 1
ATOM 3895 N N . GLY A 1 495 ? -4.565 16.129 13.643 1.00 44.75 495 GLY A N 1
ATOM 3896 C CA . GLY A 1 495 ? -3.504 15.367 14.298 1.00 44.75 495 GLY A CA 1
ATOM 3897 C C . GLY A 1 495 ? -2.666 16.116 15.345 1.00 44.75 495 GLY A C 1
ATOM 3898 O O . GLY A 1 495 ? -1.727 15.537 15.866 1.00 44.75 495 GLY A O 1
ATOM 3899 N N . VAL A 1 496 ? -2.949 17.363 15.737 1.00 41.28 496 VAL A N 1
ATOM 3900 C CA . VAL A 1 496 ? -2.140 18.064 16.758 1.00 41.28 496 VAL A CA 1
ATOM 3901 C C . VAL A 1 496 ? -2.998 19.048 17.546 1.00 41.28 496 VAL A C 1
ATOM 3903 O O . VAL A 1 496 ? -3.223 20.175 17.119 1.00 41.28 496 VAL A O 1
ATOM 3906 N N . TYR A 1 497 ? -3.402 18.657 18.755 1.00 39.12 497 TYR A N 1
ATOM 3907 C CA . TYR A 1 497 ? -3.535 19.620 19.850 1.00 39.12 497 TYR A CA 1
ATOM 3908 C C . TYR A 1 497 ? -2.386 19.374 20.829 1.00 39.12 497 TYR A C 1
ATOM 3910 O O . TYR A 1 497 ? -2.575 18.885 21.940 1.00 39.12 497 TYR A O 1
ATOM 3918 N N . ASP A 1 498 ? -1.167 19.648 20.367 1.00 45.19 498 ASP A N 1
ATOM 3919 C CA . ASP A 1 498 ? -0.063 19.977 21.255 1.00 45.19 498 ASP A CA 1
ATOM 3920 C C . ASP A 1 498 ? -0.122 21.497 21.446 1.00 45.19 498 ASP A C 1
ATOM 3922 O O . ASP A 1 498 ? 0.243 22.228 20.527 1.00 45.19 498 ASP A O 1
ATOM 3926 N N . PRO A 1 499 ? -0.606 22.007 22.591 1.00 45.50 499 PRO A N 1
ATOM 3927 C CA . PRO A 1 499 ? -0.718 23.446 22.812 1.00 45.50 499 PRO A CA 1
ATOM 3928 C C . PRO A 1 499 ? 0.644 24.163 22.802 1.00 45.50 499 PRO A C 1
ATOM 3930 O O . PRO A 1 499 ? 0.675 25.391 22.780 1.00 45.50 499 PRO A O 1
ATOM 3933 N N . SER A 1 500 ? 1.762 23.422 22.820 1.00 47.94 500 SER A N 1
ATOM 3934 C CA . SER A 1 500 ? 3.111 23.979 22.688 1.00 47.94 500 SER A CA 1
ATOM 3935 C C . SER A 1 500 ? 3.580 24.160 21.239 1.00 47.94 500 SER A C 1
ATOM 3937 O O . SER A 1 500 ? 4.596 24.818 21.015 1.00 47.94 500 SER A O 1
ATOM 3939 N N . ILE A 1 501 ? 2.844 23.630 20.255 1.00 49.75 501 ILE A N 1
ATOM 3940 C CA . ILE A 1 501 ? 3.163 23.749 18.829 1.00 49.75 501 ILE A CA 1
ATOM 3941 C C . ILE A 1 501 ? 2.027 24.519 18.145 1.00 49.75 501 ILE A C 1
ATOM 3943 O O . ILE A 1 501 ? 0.867 24.127 18.281 1.00 49.75 501 ILE A O 1
ATOM 3947 N N . PRO A 1 502 ? 2.312 25.613 17.412 1.00 49.41 502 PRO A N 1
ATOM 3948 C CA . PRO A 1 502 ? 1.295 26.245 16.580 1.00 49.41 502 PRO A CA 1
ATOM 3949 C C . PRO A 1 502 ? 0.760 25.176 15.623 1.00 49.41 502 PRO A C 1
ATOM 3951 O O . PRO A 1 502 ? 1.554 24.517 14.955 1.00 49.41 502 PRO A O 1
ATOM 3954 N N . GLY A 1 503 ? -0.556 24.936 15.632 1.00 53.03 503 GLY A N 1
ATOM 3955 C CA . GLY A 1 503 ? -1.184 23.883 14.829 1.00 53.03 503 GLY A CA 1
ATOM 3956 C C . GLY A 1 503 ? -0.756 23.929 13.357 1.00 53.03 503 GLY A C 1
ATOM 3957 O O . GLY A 1 503 ? -0.215 24.931 12.892 1.00 53.03 503 GLY A O 1
ATOM 3958 N N . PHE A 1 504 ? -0.990 22.838 12.623 1.00 56.66 504 PHE A N 1
ATOM 3959 C CA . PHE A 1 504 ? -0.661 22.756 11.195 1.00 56.66 504 PHE A CA 1
ATOM 3960 C C . PHE A 1 504 ? -1.049 24.038 10.449 1.00 56.66 504 PHE A C 1
ATOM 3962 O O . PHE A 1 504 ? -2.193 24.447 10.552 1.00 56.66 504 PHE A O 1
ATOM 3969 N N . PRO A 1 505 ? -0.171 24.695 9.684 1.00 59.91 505 PRO A N 1
ATOM 3970 C CA . PRO A 1 505 ? -0.625 25.821 8.880 1.00 59.91 505 PRO A CA 1
ATOM 3971 C C . PRO A 1 505 ? -1.735 25.351 7.919 1.00 59.91 505 PRO A C 1
ATOM 3973 O O . PRO A 1 505 ? -1.732 24.185 7.511 1.00 59.91 505 PRO A O 1
ATOM 3976 N N . PRO A 1 506 ? -2.677 26.226 7.526 1.00 71.69 506 PRO A N 1
ATOM 3977 C CA . PRO A 1 506 ? -3.608 25.916 6.449 1.00 71.69 506 PRO A CA 1
ATOM 3978 C C . PRO A 1 506 ? -2.855 25.401 5.212 1.00 71.69 506 PRO A C 1
ATOM 3980 O O . PRO A 1 506 ? -1.717 25.835 4.966 1.00 71.69 506 PRO A O 1
ATOM 3983 N N . PRO A 1 507 ? -3.463 24.502 4.420 1.00 80.25 507 PRO A N 1
ATOM 3984 C CA . PRO A 1 507 ? -2.759 23.869 3.318 1.00 80.25 507 PRO A CA 1
ATOM 3985 C C . PRO A 1 507 ? -2.250 24.921 2.329 1.00 80.25 507 PRO A C 1
ATOM 3987 O O . PRO A 1 507 ? -2.988 25.799 1.879 1.00 80.25 507 PRO A O 1
ATOM 3990 N N . SER A 1 508 ? -0.965 24.846 1.987 1.00 86.94 508 SER A N 1
ATOM 3991 C CA . SER A 1 508 ? -0.246 25.884 1.226 1.00 86.94 508 SER A CA 1
ATOM 3992 C C . SER A 1 508 ? 0.638 25.303 0.119 1.00 86.94 508 SER A C 1
ATOM 3994 O O . SER A 1 508 ? 1.743 25.790 -0.160 1.00 86.94 508 SER A O 1
ATOM 3996 N N . PHE A 1 509 ? 0.162 24.225 -0.503 1.00 89.88 509 PHE A N 1
ATOM 3997 C CA . PHE A 1 509 ? 0.793 23.590 -1.651 1.00 89.88 509 PHE A CA 1
ATOM 3998 C C . PHE A 1 509 ? 0.094 23.966 -2.966 1.00 89.88 509 PHE A C 1
ATOM 4000 O O . PHE A 1 509 ? -0.942 24.620 -2.997 1.00 89.88 509 PHE A O 1
ATOM 4007 N N . GLY A 1 510 ? 0.721 23.619 -4.090 1.00 91.38 510 GLY A N 1
ATOM 4008 C CA . GLY A 1 510 ? 0.076 23.723 -5.397 1.00 91.38 510 GLY A CA 1
ATOM 4009 C C . GLY A 1 510 ? -0.960 22.615 -5.587 1.00 91.38 510 GLY A C 1
ATOM 4010 O O . GLY A 1 510 ? -1.652 22.203 -4.662 1.00 91.38 510 GLY A O 1
ATOM 4011 N N . ARG A 1 511 ? -1.046 22.073 -6.798 1.00 95.06 511 ARG A N 1
ATOM 4012 C CA . ARG A 1 511 ? -1.795 20.837 -7.029 1.00 95.06 511 ARG A CA 1
ATOM 4013 C C . ARG A 1 511 ? -0.952 19.618 -6.648 1.00 95.06 511 ARG A C 1
ATOM 4015 O O . ARG A 1 511 ? 0.247 19.569 -6.933 1.00 95.06 511 ARG A O 1
ATOM 4022 N N . ALA A 1 512 ? -1.615 18.625 -6.064 1.00 96.75 512 ALA A N 1
ATOM 4023 C CA . ALA A 1 512 ? -1.078 17.287 -5.847 1.00 96.75 512 ALA A CA 1
ATOM 4024 C C . ALA A 1 512 ? -2.022 16.235 -6.437 1.00 96.75 512 ALA A C 1
ATOM 4026 O O . ALA A 1 512 ? -3.231 16.454 -6.540 1.00 96.75 512 ALA A O 1
ATOM 4027 N N . ASN A 1 513 ? -1.469 15.089 -6.824 1.00 97.50 513 ASN A N 1
ATOM 4028 C CA . ASN A 1 513 ? -2.225 13.968 -7.360 1.00 97.50 513 ASN A CA 1
ATOM 4029 C C . ASN A 1 513 ? -1.793 12.671 -6.679 1.00 97.50 513 ASN A C 1
ATOM 4031 O O . ASN A 1 513 ? -0.618 12.329 -6.699 1.00 97.50 513 ASN A O 1
ATOM 4035 N N . MET A 1 514 ? -2.741 11.907 -6.156 1.00 97.88 514 MET A N 1
ATOM 4036 C CA . MET A 1 514 ? -2.535 10.540 -5.695 1.00 97.88 514 MET A CA 1
ATOM 4037 C C . MET A 1 514 ? -2.994 9.605 -6.807 1.00 97.88 514 MET A C 1
ATOM 4039 O O . MET A 1 514 ? -4.115 9.718 -7.301 1.00 97.88 514 MET A O 1
ATOM 4043 N N . GLN A 1 515 ? -2.121 8.706 -7.240 1.00 97.56 515 GLN A N 1
ATOM 4044 C CA . GLN A 1 515 ? -2.401 7.751 -8.303 1.00 97.56 515 GLN A CA 1
ATOM 4045 C C . GLN A 1 515 ? -2.436 6.350 -7.723 1.00 97.56 515 GLN A C 1
ATOM 4047 O O . GLN A 1 515 ? -1.453 5.909 -7.140 1.00 97.56 515 GLN A O 1
ATOM 4052 N N . ILE A 1 516 ? -3.541 5.641 -7.918 1.00 97.62 516 ILE A N 1
ATOM 4053 C CA . ILE A 1 516 ? -3.736 4.272 -7.452 1.00 97.62 516 ILE A CA 1
ATOM 4054 C C . ILE A 1 516 ? -3.835 3.389 -8.681 1.00 97.62 516 ILE A C 1
ATOM 4056 O O . ILE A 1 516 ? -4.734 3.584 -9.493 1.00 97.62 516 ILE A O 1
ATOM 4060 N N . SER A 1 517 ? -2.919 2.436 -8.840 1.00 94.75 517 SER A N 1
ATOM 4061 C CA . SER A 1 517 ? -2.955 1.507 -9.973 1.00 94.75 517 SER A CA 1
ATOM 4062 C C . SER A 1 517 ? -3.780 0.276 -9.644 1.00 94.75 517 SER A C 1
ATOM 4064 O O . SER A 1 517 ? -4.624 -0.109 -10.450 1.00 94.75 517 SER A O 1
ATOM 4066 N N . HIS A 1 518 ? -3.575 -0.329 -8.471 1.00 92.81 518 HIS A N 1
ATOM 4067 C CA . HIS A 1 518 ? -4.209 -1.590 -8.086 1.00 92.81 518 HIS A CA 1
ATOM 4068 C C . HIS A 1 518 ? -4.629 -1.580 -6.614 1.00 92.81 518 HIS A C 1
ATOM 4070 O O . HIS A 1 518 ? -3.955 -0.975 -5.781 1.00 92.81 518 HIS A O 1
ATOM 4076 N N . ILE A 1 519 ? -5.715 -2.291 -6.309 1.00 96.56 519 ILE A N 1
ATOM 4077 C CA . ILE A 1 519 ? -6.150 -2.615 -4.947 1.00 96.56 519 ILE A CA 1
ATOM 4078 C C . ILE A 1 519 ? -6.535 -4.094 -4.934 1.00 96.56 519 ILE A C 1
ATOM 4080 O O . ILE A 1 519 ? -7.366 -4.535 -5.736 1.00 96.56 519 ILE A O 1
ATOM 4084 N N . ASN A 1 520 ? -5.938 -4.866 -4.031 1.00 95.44 520 ASN A N 1
ATOM 4085 C CA . ASN A 1 520 ? -6.197 -6.294 -3.881 1.00 95.44 520 ASN A CA 1
ATOM 4086 C C . ASN A 1 520 ? -6.577 -6.617 -2.437 1.00 95.44 520 ASN A C 1
ATOM 4088 O O . ASN A 1 520 ? -5.881 -6.197 -1.520 1.00 95.44 520 ASN A O 1
ATOM 4092 N N . ARG A 1 521 ? -7.641 -7.401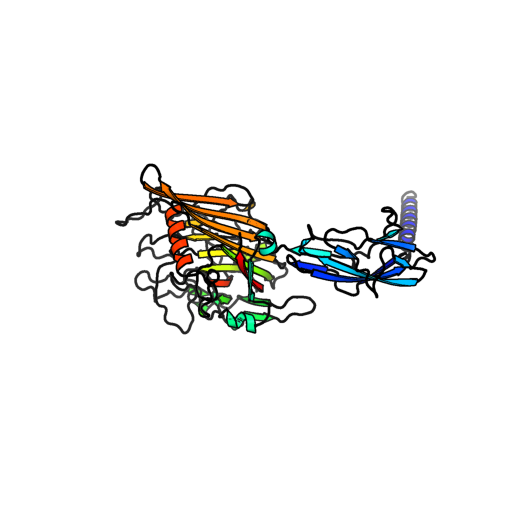 -2.248 1.00 95.94 521 ARG A N 1
ATOM 4093 C CA . ARG A 1 521 ? -7.995 -8.036 -0.974 1.00 95.94 521 ARG A CA 1
ATOM 4094 C C . ARG A 1 521 ? -7.575 -9.500 -1.006 1.00 95.94 521 ARG A C 1
ATOM 4096 O O . ARG A 1 521 ? -7.723 -10.158 -2.036 1.00 95.94 521 ARG A O 1
ATOM 4103 N N . PHE A 1 522 ? -7.106 -10.022 0.115 1.00 95.06 522 PHE A N 1
ATOM 4104 C CA . PHE A 1 522 ? -6.584 -11.377 0.224 1.00 95.06 522 PHE A CA 1
ATOM 4105 C C . PHE A 1 522 ? -7.224 -12.150 1.371 1.00 95.06 522 PHE A C 1
ATOM 4107 O O . PHE A 1 522 ? -7.629 -11.566 2.378 1.00 95.06 522 PHE A O 1
ATOM 4114 N N . VAL A 1 523 ? -7.273 -13.470 1.208 1.00 94.69 523 VAL A N 1
ATOM 4115 C CA . VAL A 1 523 ? -7.446 -14.426 2.307 1.00 94.69 523 VAL A CA 1
ATOM 4116 C C . VAL A 1 523 ? -6.103 -15.098 2.523 1.00 94.69 523 VAL A C 1
ATOM 4118 O O . VAL A 1 523 ? -5.444 -15.491 1.557 1.00 94.69 523 VAL A O 1
ATOM 4121 N N . ILE A 1 524 ? -5.692 -15.200 3.780 1.00 90.88 524 ILE A N 1
ATOM 4122 C CA . ILE A 1 524 ? -4.397 -15.753 4.150 1.00 90.88 524 ILE A CA 1
ATOM 4123 C C . ILE A 1 524 ? -4.605 -17.145 4.753 1.00 90.88 524 ILE A C 1
ATOM 4125 O O . ILE A 1 524 ? -5.447 -17.331 5.634 1.00 90.88 524 ILE A O 1
ATOM 4129 N N . GLY A 1 525 ? -3.891 -18.141 4.221 1.00 80.88 525 GLY A N 1
ATOM 4130 C CA . GLY A 1 525 ? -3.951 -19.522 4.704 1.00 80.88 525 GLY A CA 1
ATOM 4131 C C . GLY A 1 525 ? -2.930 -19.805 5.799 1.00 80.88 525 GLY A C 1
ATOM 4132 O O . GLY A 1 525 ? -1.931 -19.099 5.915 1.00 80.88 525 GLY A O 1
ATOM 4133 N N . TYR A 1 526 ? -3.181 -20.863 6.570 1.00 57.25 526 TYR A N 1
ATOM 4134 C CA . TYR A 1 526 ? -2.181 -21.504 7.429 1.00 57.25 526 TYR A CA 1
ATOM 4135 C C . TYR A 1 526 ? -1.769 -22.849 6.857 1.00 57.25 526 TYR A C 1
ATOM 4137 O O . TYR A 1 526 ? -2.666 -23.540 6.313 1.00 57.25 526 TYR A O 1
#

Secondary structure (DSSP, 8-state):
--SHHHHHHHHHHHHHHHHHHHTT------SEEEEESS-SEEEEETT-EEEEEEEEEE-SSS-EEEEEPPBTTEEEE-STTS--SSEEE-TT-EEEEEEEEEGGG--S-B-S---EEETT-TTSEE---GGG--EEEEE--HHHHHTEEEEEEEESS-HHHHHHH-EE--EEESSS-B-EEE-GGGEEEE---SSS--EEEEEEEEEEEEEESTT-PEETTEEEEE--EEEEEEE-EEESGGGT--TTB-TTS-B-SEEEEEEEEEEEES-TTS-HHHHHHTTEEEEEEEE-TTBPPSEEETTS-----BPTTTT-EEEEEE----SSSSS-B-EEEEEE-----TT--S----EEESTT-TTTGGGSPB--TTS-EEEEEEEEEEE-SSEEEEEEEEEETTEEEEEEEEEEEE-TTT--EEEEEEEEETTEEE------SSTT--STTT--------SPPPS-HHHHHHHHHHHHHHH--EEEEEEEEB-TTTT---TTS---PPP----EEEEEEEEEEEEE--

Radius of gyration: 29.23 Å; Cα contacts (8 Å, |Δi|>4): 1298; chains: 1; bounding box: 92×64×77 Å

pLDDT: mean 82.05, std 16.94, range [35.31, 98.62]

Sequence (526 aa):
MKKCYFMNKIFFVLWAFLSISIAMASTASPLWTFVPLTDTNLIIIGNNKQTVKYTVTNNSKKTHSLVMTPIPGISQITSAGYCTNVFTLGYKQSCILGLYVDGSELKNNIESGPEVCQRGNTLQCYQPSAGNSLNIKNIQSLCDTNLCTEKLSVFSGEKSTFDNYFTIVNGYHVGTQEYQEYLPQNVTFIPKNSQSPAFIKLSAIPSTDFPCIGRGYVDPNNRAKVSTGTCTYTSGAFYSYRNGFYVNKDSHGKNIHHGGIEIRLRVEKDDPNVTMDQLYQKGAWPAVWMMSPYIDDTFRFNSETFTPKNLWPSAMEIDILELINGGWTTTTPIIGSIHYGYLANETATSWNYINNIGDYDRQIVPLYPVADSSNWHNYGFTWEKKDGISVTSYVLGWYYDGIKYTSLTITRKKSETTGNMIFSAEREVNGEQQLIWCTSSSPRCCTVESNRCNLALNVPMPLTEAEVMFDSLTNGFDNGYYLNVNLAAGGEGIGVYDPSIPGFPPPSFGRANMQISHINRFVIGY

Organism: NCBI:txid28087

InterPro domains:
  IPR013320 Concanavalin A-like lectin/glucanase domain superfamily [SSF49899] (155-517)
  IPR050546 Glycosyl Hydrolase Family 16 [PTHR10963] (274-520)

Solvent-accessible surface area (backbone atoms only — not comparable to full-atom values): 27591 Å² total; per-residue (Å²): 140,72,68,73,70,54,56,57,53,53,52,52,51,53,52,53,54,55,54,55,63,63,73,64,72,65,81,70,75,59,57,58,46,48,45,64,78,43,78,39,76,42,78,34,57,21,70,39,70,48,74,36,37,25,44,39,32,29,63,32,88,57,69,48,45,35,26,70,62,90,43,79,30,46,43,76,40,57,56,95,85,34,31,47,88,70,28,74,32,42,55,73,32,68,41,33,45,31,34,41,36,36,29,73,50,42,87,59,64,39,84,57,31,73,42,34,9,49,78,62,37,84,93,50,59,49,56,35,53,85,95,49,27,29,28,35,46,60,37,42,32,59,50,76,70,49,52,50,72,43,78,46,72,51,23,76,32,47,68,74,43,32,64,64,33,43,43,71,34,46,28,31,60,56,79,49,38,33,27,35,41,27,34,56,88,28,49,44,81,40,71,60,58,100,88,44,72,19,19,41,34,22,31,28,38,69,45,76,78,39,84,33,54,13,60,24,46,49,38,66,92,43,68,74,44,62,39,75,24,70,17,42,31,38,14,8,35,38,30,12,55,91,54,72,37,34,71,40,33,49,99,85,70,47,74,46,50,35,25,32,40,38,38,31,34,27,42,50,64,72,52,86,87,55,51,74,45,53,38,20,46,24,17,39,29,47,37,32,33,32,40,21,80,57,19,47,76,42,67,46,45,81,88,59,85,72,75,84,62,43,59,77,34,43,20,29,38,38,33,50,34,36,44,56,27,86,66,82,57,91,61,33,36,54,34,51,32,39,34,28,36,74,92,80,59,74,80,57,73,58,85,67,76,34,39,48,50,46,91,64,44,74,92,53,48,87,56,41,55,72,58,66,44,78,42,82,43,38,40,19,35,37,41,35,57,48,84,52,99,54,38,40,34,41,40,36,38,34,25,52,42,36,44,72,43,37,38,41,39,37,36,43,33,52,37,88,90,77,65,46,82,45,55,41,65,49,35,34,43,59,90,39,82,44,81,89,58,66,63,62,98,43,64,36,46,72,28,64,76,58,79,42,58,88,67,96,64,100,62,89,68,55,66,44,70,33,46,42,46,50,50,8,44,48,45,12,57,76,65,24,28,20,49,41,40,37,29,44,42,31,14,52,47,50,97,38,81,48,93,90,49,86,48,43,60,63,56,69,57,65,44,37,32,39,36,38,33,36,31,36,36,36,34,43,52,132